Protein AF-0000000065812592 (afdb_homodimer)

Nearest PDB structures (foldseek):
  7un8-assembly1_E  TM=8.868E-01  e=2.024E-26  Sphingobacterium faecium
  8hwj-assembly2_D  TM=9.178E-01  e=3.001E-19  Epilithonimonas lactis
  7ebl-assembly1_A  TM=8.920E-01  e=1.322E-19  Myroides sp. ZB35
  8hwj-assembly1_B  TM=9.306E-01  e=7.088E-18  Epilithonimonas lactis
  7ebd-assembly1_B  TM=9.186E-01  e=1.225E-15  Prevotella corporis

Organism: Flavobacterium daejeonense (NCBI:txid350893)

Radius of gyration: 26.98 Å; Cα contacts (8 Å, |Δi|>4): 1108; chains: 2; bounding box: 57×81×57 Å

pLDDT: mean 86.66, std 10.26, range [53.31, 98.69]

Secondary structure (DSSP, 8-state):
-PPEEEEEE-STTHHHHHHHHHHHTTTSEEEETTSTTSPTT--HHHHHHHHHHH-SEEEEEE---EEEEETTEEEEE--HHHHHHHHHHHHHH-TTTEEEEEETTPPPPGGGTTS---EE---SSGGG-HHHHHHHHHHHHHHHHHHTS---SS-HHHHHHHHHIIIIIHHHHHHHHH-S-EEETTEEESEEEEEEEEPS-SSS-HHHHHHHHHHHTTPEEEEEE-SS-EEEEEEEE-TTT-SEEEEEE--GGGHHHHHHHHHHTT--SSS--HHHHHHHHHHHHHHHHHHHHHHHT-TTTTTTEEEEE--/-PPEEEEEE-STTHHHHHHHHHHHTTTSEEEETTSTTSPTT--HHHHHHHHHHH-SEEEEEE---EEEEETTEEEEE--HHHHHHHHHHHHHH-TTTEEEEEETTPPPPGGGTTS---EE---SSGGG-HHHHHHHHHHHHHHHHHHTS---SS-HHHHHHHHHIIIIIHHHHHHHHH-S-EEETTEEESEEEEEEEEPS-SSS-HHHHHHHHHHHTTPEEEEEE-SS-EEEEEEEE-TTT-SEEEEEE--GGGHHHHHHHHHHTT--SSS--HHHHHHHHHHHHHHHHHHHHHHHT-TTTTTTEEEEE--

Foldseek 3Di:
DFAEEEEEEDPVCVLVSVVLCVVCVVRGHYDYPPHPQDDPPDDPVVSLLLVLLLHQAYEFEFEQPDWDQDPNDIFRAGDPVSLVSLVSSCVSNNDLGYAYEYEPRHDHPCVCPPDDHQYWHDDPPNVPTPSSVVSSVVNSVSVVVCLLAQDPDPDPLLVLLVCCCVVPVVQLLVQLVVDQWDDDPHATERAEAEEEEQEPFLQDQQVVVVVVLLVVVVWDWDFDDTPVGTDTWTWDDDPVVSYYIYIYDYRSSLNVVLVVLCVVVVDPDPDDDPSSRSSRVVSSSSNVSSNLVVQCPDPSRVPRYHYDYRD/DFAEEEEEEDPVCVLVSVVLCVVCVVRGHYDYPPHPQDDPPDDPVVSLLLVLLLHQAYEFEWEQPDWDQDPNDIFRAGDVVSLVSLVSSCVSNNDLGYAYEYEPRHDHPCVCPPDDHQYWHDDPPNVPTPSSVVSSVVNSVSVVVCLLAQDPDPDPLLVLLVCCCVVPVVQLLVQLVVDQWDDDPHATERAEAEEEEEEPFLQDQQVVVFVVLLVVVVWDWDFDDTPVGTDTWTWDDDPVCSYYIYIYDYRSSLNVVLVVLCVVVVDPDPDDDPSSRSSRVVSSSSNVSSNLVVQCPDPSRNPRYHYHYRD

InterPro domains:
  IPR019302 CD-NTase-associated protein 12/Pycsar effector protein, TIR domain [PF10137] (4-121)
  IPR046876 Prokaryotic STING domain [PF20300] (156-292)

Sequence (622 aa):
MKTRIFIGSSKEGLEIAEYIKLQLGTKYECYLWTDDIFKFNESFLYTLLKEASLFDFGILVATKDDLSTIRDKSFDTPRDNVIFEFGLFLGRLGPSRAFVIQESGAKLPTDLLGITVPQFEKTIPLANSTSLNNEIERISKTIDEKITLGELGLLPSTVLAIGYFYNFVSIVCESIHTKSDIKVDDAIFKKFELNIVIPKDLDADIKKRATVYFKSKTLKEIQFETSSRNFPVFVTYDNQSKDVLKLYDMPTTLGGIDKAIEMFMRKGHIGKTSQQKLLEERELRNFQTTLQNLIDNDAFCRNIVKIIQEEMKTRIFIGSSKEGLEIAEYIKLQLGTKYECYLWTDDIFKFNESFLYTLLKEASLFDFGILVATKDDLSTIRDKSFDTPRDNVIFEFGLFLGRLGPSRAFVIQESGAKLPTDLLGITVPQFEKTIPLANSTSLNNEIERISKTIDEKITLGELGLLPSTVLAIGYFYNFVSIVCESIHTKSDIKVDDAIFKKFELNIVIPKDLDADIKKRATVYFKSKTLKEIQFETSSRNFPVFVTYDNQSKDVLKLYDMPTTLGGIDKAIEMFMRKGHIGKTSQQKLLEERELRNFQTTLQNLIDNDAFCRNIVKIIQEE

Solvent-accessible surface area (backbone atoms only — not comparable to full-atom values): 33275 Å² total; per-residue (Å²): 134,80,58,32,33,38,36,38,48,44,84,89,28,37,70,58,46,53,50,52,37,60,69,47,42,80,84,33,50,58,41,48,68,84,40,99,70,68,58,86,97,52,52,53,44,60,44,51,56,53,47,45,63,53,37,66,29,38,39,28,38,36,34,67,63,25,45,31,37,51,92,88,40,78,40,38,19,39,48,61,49,44,45,26,48,42,18,21,31,29,32,51,59,28,80,89,28,31,45,54,44,29,30,70,78,34,54,69,48,71,49,55,50,93,54,94,66,48,54,23,56,94,39,89,62,61,91,72,14,62,47,41,54,50,41,52,50,52,51,51,53,50,49,58,58,46,72,74,40,40,63,50,46,75,37,38,34,34,27,50,25,48,31,48,36,67,73,41,52,52,49,54,31,47,38,60,71,69,40,83,65,50,73,55,90,93,43,67,28,79,36,67,35,41,36,38,37,40,65,82,67,69,88,54,61,40,63,60,47,44,53,53,54,38,53,76,68,68,37,46,77,42,75,44,75,44,97,84,52,72,39,84,36,30,33,47,59,55,78,85,63,58,41,54,41,34,35,37,45,56,72,48,68,56,46,16,50,45,55,35,50,42,51,55,67,60,66,83,66,89,79,77,53,73,65,56,50,46,35,50,50,50,40,50,50,35,20,51,38,34,37,49,52,55,32,64,71,29,88,65,31,46,84,30,52,42,82,44,70,48,127,136,80,59,32,35,38,35,37,47,43,83,88,26,37,69,61,44,52,48,49,39,59,68,47,41,79,82,34,51,57,40,48,69,85,40,96,70,69,56,87,98,52,51,53,43,60,42,51,57,52,46,45,64,54,35,68,30,37,40,29,39,36,33,67,63,25,43,33,37,52,91,88,40,79,40,39,19,38,49,63,48,42,46,26,48,43,18,21,32,28,32,49,57,27,80,90,28,30,44,55,41,30,30,70,76,34,54,69,47,71,49,53,51,95,55,94,65,46,54,22,56,94,38,88,60,63,90,71,14,62,46,42,53,51,42,52,50,52,50,51,52,51,48,56,57,46,71,74,41,40,63,50,49,72,37,37,35,34,27,50,24,46,30,47,36,67,72,40,52,52,49,53,32,47,38,58,71,70,43,82,66,50,73,54,90,93,42,67,29,79,36,66,34,41,36,38,38,40,67,81,64,68,89,56,61,41,62,61,48,44,51,54,53,38,53,74,66,67,37,46,78,43,76,45,76,44,96,84,50,72,38,82,36,30,34,47,61,56,79,85,62,58,42,53,40,34,35,37,45,56,71,50,69,57,46,16,52,46,55,35,49,41,52,54,67,60,65,85,67,88,80,75,54,74,65,54,50,46,35,49,50,51,40,51,50,36,20,50,38,33,37,49,53,55,33,63,72,29,89,63,30,46,84,30,53,43,82,42,69,50,126

Structure (mmCIF, N/CA/C/O backbone):
data_AF-0000000065812592-model_v1
#
loop_
_entity.id
_entity.type
_entity.pdbx_description
1 polymer 'CD-NTase-associated protein 12'
#
loop_
_atom_site.group_PDB
_atom_site.id
_atom_site.type_symbol
_atom_site.label_atom_id
_atom_site.label_alt_id
_atom_site.label_comp_id
_atom_site.label_asym_id
_atom_site.label_entity_id
_atom_site.label_seq_id
_atom_site.pdbx_PDB_ins_code
_atom_site.Cartn_x
_atom_site.Cartn_y
_atom_site.Cartn_z
_atom_site.occupancy
_atom_site.B_iso_or_equiv
_atom_site.auth_seq_id
_atom_site.auth_comp_id
_atom_site.auth_asym_id
_atom_site.auth_atom_id
_atom_site.pdbx_PDB_model_num
ATOM 1 N N . MET A 1 1 ? -21.406 5.004 1.201 1 59.5 1 MET A N 1
ATOM 2 C CA . MET A 1 1 ? -20.766 4.391 0.042 1 59.5 1 MET A CA 1
ATOM 3 C C . MET A 1 1 ? -20.594 2.889 0.245 1 59.5 1 MET A C 1
ATOM 5 O O . MET A 1 1 ? -20.344 2.434 1.363 1 59.5 1 MET A O 1
ATOM 9 N N . LYS A 1 2 ? -20.984 2.035 -0.761 1 75.88 2 LYS A N 1
ATOM 10 C CA . LYS A 1 2 ? -21.094 0.59 -0.591 1 75.88 2 LYS A CA 1
ATOM 11 C C . LYS A 1 2 ? -19.734 -0.088 -0.728 1 75.88 2 LYS A C 1
ATOM 13 O O . LYS A 1 2 ? -18.891 0.361 -1.502 1 75.88 2 LYS A O 1
ATOM 18 N N . THR A 1 3 ? -19.359 -1.066 0.097 1 88.62 3 THR A N 1
ATOM 19 C CA . THR A 1 3 ? -18.203 -1.943 0.056 1 88.6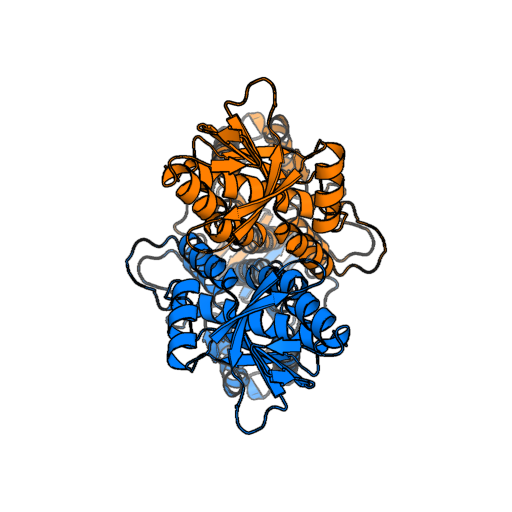2 3 THR A CA 1
ATOM 20 C C . THR A 1 3 ? -18.141 -2.691 -1.273 1 88.62 3 THR A C 1
ATOM 22 O O . THR A 1 3 ? -19.109 -3.309 -1.694 1 88.62 3 THR A O 1
ATOM 25 N N . ARG A 1 4 ? -17.062 -2.57 -1.961 1 91.94 4 ARG A N 1
ATOM 26 C CA . ARG A 1 4 ? -16.906 -3.193 -3.27 1 91.94 4 ARG A CA 1
ATOM 27 C C . ARG A 1 4 ? -16.031 -4.441 -3.176 1 91.94 4 ARG A C 1
ATOM 29 O O . ARG A 1 4 ? -14.93 -4.395 -2.611 1 91.94 4 ARG A O 1
ATOM 36 N N . ILE A 1 5 ? -16.531 -5.508 -3.766 1 95.88 5 ILE A N 1
ATOM 37 C CA . ILE A 1 5 ? -15.836 -6.789 -3.684 1 95.88 5 ILE A CA 1
ATOM 38 C C . ILE A 1 5 ? -15.531 -7.301 -5.09 1 95.88 5 ILE A C 1
ATOM 40 O O . ILE A 1 5 ? -16.422 -7.379 -5.938 1 95.88 5 ILE A O 1
ATOM 44 N N . PHE A 1 6 ? -14.281 -7.605 -5.352 1 96.44 6 PHE A N 1
ATOM 45 C CA . PHE A 1 6 ? -13.859 -8.266 -6.582 1 96.44 6 PHE A CA 1
ATOM 46 C C . PHE A 1 6 ? -13.906 -9.781 -6.426 1 96.44 6 PHE A C 1
ATOM 48 O O . PHE A 1 6 ? -13.422 -10.328 -5.43 1 96.44 6 PHE A O 1
ATOM 55 N N . ILE A 1 7 ? -14.492 -10.461 -7.344 1 97.94 7 ILE A N 1
ATOM 56 C CA . ILE A 1 7 ? -14.539 -11.922 -7.32 1 97.94 7 ILE A CA 1
ATOM 57 C C . ILE A 1 7 ? -13.875 -12.477 -8.578 1 97.94 7 ILE A C 1
ATOM 59 O O . ILE A 1 7 ? -14.359 -12.25 -9.695 1 97.94 7 ILE A O 1
ATOM 63 N N . GLY A 1 8 ? -12.781 -13.164 -8.414 1 96.81 8 GLY A N 1
ATOM 64 C CA . GLY A 1 8 ? -12.062 -13.781 -9.523 1 96.81 8 GLY A CA 1
ATOM 65 C C . GLY A 1 8 ? -12.18 -15.297 -9.539 1 96.81 8 GLY A C 1
ATOM 66 O O . GLY A 1 8 ? -12.359 -15.922 -8.492 1 96.81 8 GLY A O 1
ATOM 67 N N . SER A 1 9 ? -12.039 -15.867 -10.672 1 97.88 9 SER A N 1
ATOM 68 C CA . SER A 1 9 ? -12.062 -17.312 -10.891 1 97.88 9 SER A CA 1
ATOM 69 C C . SER A 1 9 ? -11.469 -17.672 -12.242 1 97.88 9 SER A C 1
ATOM 71 O O . SER A 1 9 ? -11.219 -16.797 -13.07 1 97.88 9 SER A O 1
ATOM 73 N N . SER A 1 10 ? -11.195 -18.953 -12.391 1 97.38 10 SER A N 1
ATOM 74 C CA . SER A 1 10 ? -11.008 -19.484 -13.742 1 97.38 10 SER A CA 1
ATOM 75 C C . SER A 1 10 ? -12.336 -19.562 -14.492 1 97.38 10 SER A C 1
ATOM 77 O O . SER A 1 10 ? -13.398 -19.359 -13.906 1 97.38 10 SER A O 1
ATOM 79 N N . LYS A 1 11 ? -12.195 -19.859 -15.82 1 96.31 11 LYS A N 1
ATOM 80 C CA . LYS A 1 11 ? -13.414 -20.141 -16.578 1 96.31 11 LYS A CA 1
ATOM 81 C C . LYS A 1 11 ? -14.156 -21.328 -15.992 1 96.31 11 LYS A C 1
ATOM 83 O O . LYS A 1 11 ? -15.391 -21.328 -15.922 1 96.31 11 LYS A O 1
ATOM 88 N N . GLU A 1 12 ? -13.438 -22.359 -15.516 1 95.81 12 GLU A N 1
ATOM 89 C CA . GLU A 1 12 ? -14.008 -23.578 -14.938 1 95.81 12 GLU A CA 1
ATOM 90 C C . GLU A 1 12 ? -14.711 -23.281 -13.617 1 95.81 12 GLU A C 1
ATOM 92 O O . GLU A 1 12 ? -15.68 -23.953 -13.266 1 95.81 12 GLU A O 1
ATOM 97 N N . GLY A 1 13 ? -14.25 -22.234 -12.906 1 97.12 13 GLY A N 1
ATOM 98 C CA . GLY A 1 13 ? -14.805 -21.891 -11.609 1 97.12 13 GLY A CA 1
ATOM 99 C C . GLY A 1 13 ? -15.82 -20.766 -11.672 1 97.12 13 GLY A C 1
ATOM 100 O O . GLY A 1 13 ? -16.266 -20.266 -10.641 1 97.12 13 GLY A O 1
ATOM 101 N N . LEU A 1 14 ? -16.219 -20.391 -12.883 1 97.62 14 LEU A N 1
ATOM 102 C CA . LEU A 1 14 ? -17.047 -19.203 -13.086 1 97.62 14 LEU A CA 1
ATOM 103 C C . LEU A 1 14 ? -18.422 -19.391 -12.422 1 97.62 14 LEU A C 1
ATOM 105 O O . LEU A 1 14 ? -18.953 -18.438 -11.828 1 97.62 14 LEU A O 1
ATOM 109 N N . GLU A 1 15 ? -18.984 -20.578 -12.508 1 97.25 15 GLU A N 1
ATOM 110 C CA . GLU A 1 15 ? -20.297 -20.828 -11.906 1 97.25 15 GLU A CA 1
ATOM 111 C C . GLU A 1 15 ? -20.281 -20.594 -10.398 1 97.25 15 GLU A C 1
ATOM 113 O O . GLU A 1 15 ? -21.234 -20.062 -9.828 1 97.25 15 GLU A O 1
ATOM 118 N N . ILE A 1 16 ? -19.203 -21 -9.734 1 97.94 16 ILE A N 1
ATOM 119 C CA . ILE A 1 16 ? -19.047 -20.812 -8.297 1 97.94 16 ILE A CA 1
ATOM 120 C C . ILE A 1 16 ? -18.922 -19.312 -7.988 1 97.94 16 ILE A C 1
ATOM 122 O O . ILE A 1 16 ? -19.547 -18.812 -7.055 1 97.94 16 ILE A O 1
ATOM 126 N N . ALA A 1 17 ? -18.125 -18.594 -8.773 1 98.25 17 ALA A N 1
ATOM 127 C CA . ALA A 1 17 ? -17.953 -17.156 -8.602 1 98.25 17 ALA A CA 1
ATOM 128 C C . ALA A 1 17 ? -19.281 -16.422 -8.734 1 98.25 17 ALA A C 1
ATOM 130 O O . ALA A 1 17 ? -19.594 -15.531 -7.941 1 98.25 17 ALA A O 1
ATOM 131 N N . GLU A 1 18 ? -20.047 -16.812 -9.727 1 98.12 18 GLU A N 1
ATOM 132 C CA . GLU A 1 18 ? -21.359 -16.203 -9.945 1 98.12 18 GLU A CA 1
ATOM 133 C C . GLU A 1 18 ? -22.281 -16.453 -8.758 1 98.12 18 GLU A C 1
ATOM 135 O O . GLU A 1 18 ? -23.031 -15.57 -8.352 1 98.12 18 GLU A O 1
ATOM 140 N N . TYR A 1 19 ? -22.219 -17.641 -8.234 1 97.94 19 TYR A N 1
ATOM 141 C CA . TYR A 1 19 ? -23.031 -17.969 -7.062 1 97.94 19 TYR A CA 1
ATOM 142 C C . TYR A 1 19 ? -22.625 -17.125 -5.863 1 97.94 19 TYR A C 1
ATOM 144 O O . TYR A 1 19 ? -23.5 -16.609 -5.148 1 97.94 19 TYR A O 1
ATOM 152 N N . ILE A 1 20 ? -21.359 -16.969 -5.625 1 98.12 20 ILE A N 1
ATOM 153 C CA . ILE A 1 20 ? -20.844 -16.156 -4.535 1 98.12 20 ILE A CA 1
ATOM 154 C C . ILE A 1 20 ? -21.328 -14.711 -4.703 1 98.12 20 ILE A C 1
ATOM 156 O O . ILE A 1 20 ? -21.781 -14.078 -3.742 1 98.12 20 ILE A O 1
ATOM 160 N N . LYS A 1 21 ? -21.219 -14.227 -5.945 1 98.19 21 LYS A N 1
ATOM 161 C CA . LYS A 1 21 ? -21.688 -12.875 -6.234 1 98.19 21 LYS A CA 1
ATOM 162 C C . LYS A 1 21 ? -23.172 -12.727 -5.875 1 98.19 21 LYS A C 1
ATOM 164 O O . LYS A 1 21 ? -23.562 -11.719 -5.281 1 98.19 21 LYS A O 1
ATOM 169 N N . LEU A 1 22 ? -23.969 -13.68 -6.238 1 97.38 22 LEU A N 1
ATOM 170 C CA . LEU A 1 22 ? -25.391 -13.641 -5.953 1 97.38 22 LEU A CA 1
ATOM 171 C C . LEU A 1 22 ? -25.641 -13.602 -4.449 1 97.38 22 LEU A C 1
ATOM 173 O O . LEU A 1 22 ? -26.469 -12.82 -3.977 1 97.38 22 LEU A O 1
ATOM 177 N N . GLN A 1 23 ? -24.969 -14.43 -3.664 1 97.19 23 GLN A N 1
ATOM 178 C CA . GLN A 1 23 ? -25.172 -14.516 -2.223 1 97.19 23 GLN A CA 1
ATOM 179 C C . GLN A 1 23 ? -24.719 -13.242 -1.521 1 97.19 23 GLN A C 1
ATOM 181 O O . GLN A 1 23 ? -25.406 -12.734 -0.637 1 97.19 23 GLN A O 1
ATOM 186 N N . LEU A 1 24 ? -23.562 -12.727 -1.949 1 97.44 24 LEU A N 1
ATOM 187 C CA . LEU A 1 24 ? -22.969 -11.57 -1.281 1 97.44 24 LEU A CA 1
ATOM 188 C C . LEU A 1 24 ? -23.562 -10.273 -1.826 1 97.44 24 LEU A C 1
ATOM 190 O O . LEU A 1 24 ? -23.5 -9.234 -1.173 1 97.44 24 LEU A O 1
ATOM 194 N N . GLY A 1 25 ? -24.109 -10.344 -3.033 1 95.94 25 GLY A N 1
ATOM 195 C CA . GLY A 1 25 ? -24.625 -9.172 -3.727 1 95.94 25 GLY A CA 1
ATOM 196 C C . GLY A 1 25 ? -25.797 -8.531 -3.02 1 95.94 25 GLY A C 1
ATOM 197 O O . GLY A 1 25 ? -26.156 -7.387 -3.32 1 95.94 25 GLY A O 1
ATOM 198 N N . THR A 1 26 ? -26.391 -9.172 -2.053 1 93.25 26 THR A N 1
ATOM 199 C CA . THR A 1 26 ? -27.484 -8.617 -1.274 1 93.25 26 THR A CA 1
ATOM 200 C C . THR A 1 26 ? -26.984 -7.551 -0.306 1 93.25 26 THR A C 1
ATOM 202 O O . THR A 1 26 ? -27.734 -6.656 0.089 1 93.25 26 THR A O 1
ATOM 205 N N . LYS A 1 27 ? -25.719 -7.609 0.027 1 93.88 27 LYS A N 1
ATOM 206 C CA . LYS A 1 27 ? -25.156 -6.742 1.064 1 93.88 27 LYS A CA 1
ATOM 207 C C . LYS A 1 27 ? -24.062 -5.84 0.504 1 93.88 27 LYS A C 1
ATOM 209 O O . LYS A 1 27 ? -23.859 -4.73 0.997 1 93.88 27 LYS A O 1
ATOM 214 N N . TYR A 1 28 ? -23.375 -6.375 -0.503 1 95.88 28 TYR A N 1
ATOM 215 C CA . TYR A 1 28 ? -22.203 -5.676 -1.022 1 95.88 28 TYR A CA 1
ATOM 216 C C . TYR A 1 28 ? -22.328 -5.449 -2.525 1 95.88 28 TYR A C 1
ATOM 218 O O . TYR A 1 28 ? -23.172 -6.059 -3.184 1 95.88 28 TYR A O 1
ATOM 226 N N . GLU A 1 29 ? -21.531 -4.52 -3.057 1 94.94 29 GLU A N 1
ATOM 227 C CA . GLU A 1 29 ? -21.375 -4.363 -4.5 1 94.94 29 GLU A CA 1
ATOM 228 C C . GLU A 1 29 ? -20.297 -5.297 -5.047 1 94.94 29 GLU A C 1
ATOM 230 O O . GLU A 1 29 ? -19.109 -4.988 -4.973 1 94.94 29 GLU A O 1
ATOM 235 N N . CYS A 1 30 ? -20.75 -6.383 -5.637 1 96.25 30 CYS A N 1
ATOM 236 C CA . CYS A 1 30 ? -19.828 -7.43 -6.07 1 96.25 30 CYS A CA 1
ATOM 237 C C . CYS A 1 30 ? -19.625 -7.383 -7.578 1 96.25 30 CYS A C 1
ATOM 239 O O . CYS A 1 30 ? -20.562 -7.18 -8.336 1 96.25 30 CYS A O 1
ATOM 241 N N . TYR A 1 31 ? -18.375 -7.543 -7.98 1 95 31 TYR A N 1
ATOM 242 C CA . TYR A 1 31 ? -18.016 -7.551 -9.391 1 95 31 TYR A CA 1
ATOM 243 C C . TYR A 1 31 ? -17.219 -8.805 -9.742 1 95 31 TYR A C 1
ATOM 245 O O . TYR A 1 31 ? -16.266 -9.156 -9.055 1 95 31 TYR A O 1
ATOM 253 N N . LEU A 1 32 ? -17.625 -9.422 -10.82 1 96.25 32 LEU A N 1
ATOM 254 C CA . LEU A 1 32 ? -16.875 -10.547 -11.367 1 96.25 32 LEU A CA 1
ATOM 255 C C . LEU A 1 32 ? -15.766 -10.062 -12.297 1 96.25 32 LEU A C 1
ATOM 257 O O . LEU A 1 32 ? -15.891 -9 -12.914 1 96.25 32 LEU A O 1
ATOM 261 N N . TRP A 1 33 ? -14.766 -10.891 -12.438 1 90.94 33 TRP A N 1
ATOM 262 C CA . TRP A 1 33 ? -13.695 -10.57 -13.375 1 90.94 33 TRP A CA 1
ATOM 263 C C . TRP A 1 33 ? -14.234 -10.477 -14.797 1 90.94 33 TRP A C 1
ATOM 265 O O . TRP A 1 33 ? -13.633 -9.828 -15.656 1 90.94 33 TRP A O 1
ATOM 275 N N . THR A 1 34 ? -15.312 -11.086 -15.047 1 91.19 34 THR A N 1
ATOM 276 C CA . THR A 1 34 ? -15.914 -11.078 -16.375 1 91.19 34 THR A CA 1
ATOM 277 C C . THR A 1 34 ? -16.781 -9.844 -16.562 1 91.19 34 THR A C 1
ATOM 279 O O . THR A 1 34 ? -17.297 -9.594 -17.656 1 91.19 34 THR A O 1
ATOM 282 N N . ASP A 1 35 ? -16.875 -9.211 -15.492 1 89.69 35 ASP A N 1
ATOM 283 C CA . ASP A 1 35 ? -17.672 -8 -15.633 1 89.69 35 ASP A CA 1
ATOM 284 C C . ASP A 1 35 ? -16.922 -6.926 -16.391 1 89.69 35 ASP A C 1
ATOM 286 O O . ASP A 1 35 ? -15.773 -7.137 -16.812 1 89.69 35 ASP A O 1
ATOM 290 N N . ASP A 1 36 ? -17.5 -5.844 -16.875 1 80.81 36 ASP A N 1
ATOM 291 C CA . ASP A 1 36 ? -16.906 -4.77 -17.656 1 80.81 36 ASP A CA 1
ATOM 292 C C . ASP A 1 36 ? -15.859 -4.016 -16.844 1 80.81 36 ASP A C 1
ATOM 294 O O . ASP A 1 36 ? -15.93 -2.795 -16.703 1 80.81 36 ASP A O 1
ATOM 298 N N . ILE A 1 37 ? -14.883 -4.945 -16.328 1 75.69 37 ILE A N 1
ATOM 299 C CA . ILE A 1 37 ? -13.852 -4.297 -15.531 1 75.69 37 ILE A CA 1
ATOM 300 C C . ILE A 1 37 ? -12.586 -4.121 -16.359 1 75.69 37 ILE A C 1
ATOM 302 O O . ILE A 1 37 ? -11.719 -3.311 -16.031 1 75.69 37 ILE A O 1
ATOM 306 N N . PHE A 1 38 ? -12.398 -4.938 -17.359 1 70.25 38 PHE A N 1
ATOM 307 C CA . PHE A 1 38 ? -11.219 -4.852 -18.219 1 70.25 38 PHE A CA 1
ATOM 308 C C . PHE A 1 38 ? -11.484 -3.949 -19.422 1 70.25 38 PHE A C 1
ATOM 310 O O . PHE A 1 38 ? -12.492 -4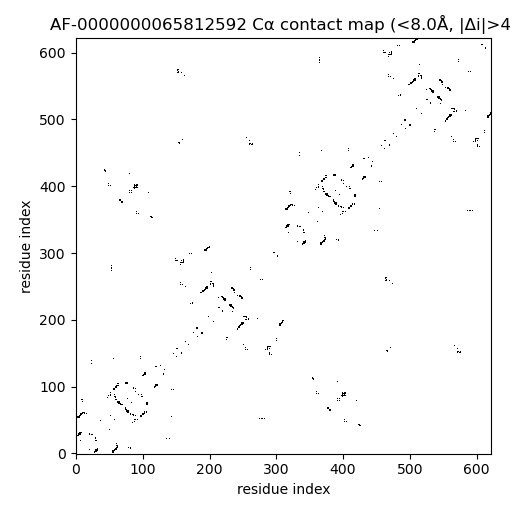.117 -20.109 1 70.25 38 PHE A O 1
ATOM 317 N N . LYS A 1 39 ? -10.664 -2.961 -19.469 1 70.44 39 LYS A N 1
ATOM 318 C CA . LYS A 1 39 ? -10.836 -1.938 -20.5 1 70.44 39 LYS A CA 1
ATOM 319 C C . LYS A 1 39 ? -10.102 -2.324 -21.781 1 70.44 39 LYS A C 1
ATOM 321 O O . LYS A 1 39 ? -9.094 -3.031 -21.734 1 70.44 39 LYS A O 1
ATOM 326 N N . PHE A 1 40 ? -10.625 -1.752 -22.828 1 73.75 40 PHE A N 1
ATOM 327 C CA . PHE A 1 40 ? -10 -1.975 -24.141 1 73.75 40 PHE A CA 1
ATOM 328 C C . PHE A 1 40 ? -8.617 -1.336 -24.188 1 73.75 40 PHE A C 1
ATOM 330 O O . PHE A 1 40 ? -8.422 -0.23 -23.688 1 73.75 40 PHE A O 1
ATOM 337 N N . ASN A 1 41 ? -7.719 -2.064 -24.75 1 71.62 41 ASN A N 1
ATOM 338 C CA . ASN A 1 41 ? -6.383 -1.572 -25.078 1 71.62 41 ASN A CA 1
ATOM 339 C C . ASN A 1 41 ? -5.516 -1.45 -23.828 1 71.62 41 ASN A C 1
ATOM 341 O O . ASN A 1 41 ? -4.566 -0.666 -23.797 1 71.62 41 ASN A O 1
ATOM 345 N N . GLU A 1 42 ? -5.969 -2.086 -22.781 1 78.5 42 GLU A N 1
ATOM 346 C CA . GLU A 1 42 ? -5.137 -2.184 -21.594 1 78.5 42 GLU A CA 1
ATOM 347 C C . GLU A 1 42 ? -4.719 -3.627 -21.328 1 78.5 42 GLU A C 1
ATOM 349 O O . GLU A 1 42 ? -5.504 -4.555 -21.531 1 78.5 42 GLU A O 1
ATOM 354 N N . SER A 1 43 ? -3.482 -3.717 -20.906 1 82.5 43 SER A N 1
ATOM 355 C CA . SER A 1 43 ? -3.023 -5.07 -20.609 1 82.5 43 SER A CA 1
ATOM 356 C C . SER A 1 43 ? -3.781 -5.66 -19.422 1 82.5 43 SER A C 1
ATOM 358 O O . SER A 1 43 ? -4.277 -4.922 -18.562 1 82.5 43 SER A O 1
ATOM 360 N N . PHE A 1 44 ? -3.861 -6.945 -19.344 1 82.38 44 PHE A N 1
ATOM 361 C CA . PHE A 1 44 ? -4.531 -7.648 -18.25 1 82.38 44 PHE A CA 1
ATOM 362 C C . PHE A 1 44 ? -3.855 -7.355 -16.922 1 82.38 44 PHE A C 1
ATOM 364 O O . PHE A 1 44 ? -4.527 -7.082 -15.922 1 82.38 44 PHE A O 1
ATOM 371 N N . LEU A 1 45 ? -2.598 -7.305 -16.984 1 88.25 45 LEU A N 1
ATOM 372 C CA . LEU A 1 45 ? -1.848 -7.09 -15.75 1 88.25 45 LEU A CA 1
ATOM 373 C C . LEU A 1 45 ? -2.133 -5.707 -15.172 1 88.25 45 LEU A C 1
ATOM 375 O O . LEU A 1 45 ? -2.396 -5.57 -13.977 1 88.25 45 LEU A O 1
ATOM 379 N N . TYR A 1 46 ? -2.092 -4.707 -16 1 83.62 46 TYR A N 1
ATOM 380 C CA . TYR A 1 46 ? -2.324 -3.344 -15.531 1 83.62 46 TYR A CA 1
ATOM 381 C C . TYR A 1 46 ? -3.736 -3.188 -14.984 1 83.62 46 TYR A C 1
ATOM 383 O O . TYR A 1 46 ? -3.938 -2.543 -13.953 1 83.62 46 TYR A O 1
ATOM 391 N N . THR A 1 47 ? -4.637 -3.791 -15.688 1 83.56 47 THR A N 1
ATOM 392 C CA . THR A 1 47 ? -6.012 -3.748 -15.211 1 83.56 47 THR A CA 1
ATOM 393 C C . THR A 1 47 ? -6.129 -4.414 -13.844 1 83.56 47 THR A C 1
ATOM 395 O O . THR A 1 47 ? -6.754 -3.865 -12.93 1 83.56 47 THR A O 1
ATOM 398 N N . LEU A 1 48 ? -5.523 -5.551 -13.711 1 87.12 48 LEU A N 1
ATOM 399 C CA . LEU A 1 48 ? -5.57 -6.293 -12.453 1 87.12 48 LEU A CA 1
ATOM 400 C C . LEU A 1 48 ? -4.957 -5.48 -11.32 1 87.12 48 LEU A C 1
ATOM 402 O O . LEU A 1 48 ? -5.504 -5.434 -10.219 1 87.12 48 LEU A O 1
ATOM 406 N N . LEU A 1 49 ? -3.869 -4.852 -11.562 1 86.56 49 LEU A N 1
ATOM 407 C CA . LEU A 1 49 ? -3.189 -4.023 -10.57 1 86.56 49 LEU A CA 1
ATOM 408 C C . LEU A 1 49 ? -4.07 -2.857 -10.148 1 86.56 49 LEU A C 1
ATOM 410 O O . LEU A 1 49 ? -4.18 -2.561 -8.953 1 86.56 49 LEU A O 1
ATOM 414 N N . LYS A 1 50 ? -4.672 -2.215 -11.109 1 82.88 50 LYS A N 1
ATOM 415 C CA . LYS A 1 50 ? -5.578 -1.104 -10.82 1 82.88 50 LYS A CA 1
ATOM 416 C C . LYS A 1 50 ? -6.777 -1.569 -10 1 82.88 50 LYS A C 1
ATOM 418 O O . LYS A 1 50 ? -7.145 -0.931 -9.008 1 82.88 50 LYS A O 1
ATOM 423 N N . GLU A 1 51 ? -7.293 -2.688 -10.398 1 84.69 51 GLU A N 1
ATOM 424 C CA . GLU A 1 51 ? -8.484 -3.201 -9.727 1 84.69 51 GLU A CA 1
ATOM 425 C C . GLU A 1 51 ? -8.172 -3.58 -8.281 1 84.69 51 GLU A C 1
ATOM 427 O O . GLU A 1 51 ? -9 -3.383 -7.387 1 84.69 51 GLU A O 1
ATOM 432 N N . ALA A 1 52 ? -7.035 -4.117 -8.094 1 86.38 52 ALA A N 1
ATOM 433 C CA . ALA A 1 52 ? -6.645 -4.492 -6.738 1 86.38 52 ALA A CA 1
ATOM 434 C C . ALA A 1 52 ? -6.617 -3.277 -5.82 1 86.38 52 ALA A C 1
ATOM 436 O O . ALA A 1 52 ? -6.777 -3.408 -4.602 1 86.38 52 ALA A O 1
ATOM 437 N N . SER A 1 53 ? -6.469 -2.145 -6.387 1 83.5 53 SER A N 1
ATOM 438 C CA . SER A 1 53 ? -6.434 -0.917 -5.598 1 83.5 53 SER A CA 1
ATOM 439 C C . SER A 1 53 ? -7.82 -0.3 -5.473 1 83.5 53 SER A C 1
ATOM 441 O O . SER A 1 53 ? -8.062 0.525 -4.59 1 83.5 53 SER A O 1
ATOM 443 N N . LEU A 1 54 ? -8.742 -0.689 -6.363 1 85.06 54 LEU A N 1
ATOM 444 C CA . LEU A 1 54 ? -10.055 -0.055 -6.438 1 85.06 54 LEU A CA 1
ATOM 445 C C . LEU A 1 54 ? -11.055 -0.775 -5.543 1 85.06 54 LEU A C 1
ATOM 447 O O . LEU A 1 54 ? -12.039 -0.18 -5.109 1 85.06 54 LEU A O 1
ATOM 451 N N . PHE A 1 55 ? -10.812 -1.965 -5.254 1 89.56 55 PHE A N 1
ATOM 452 C CA . PHE A 1 55 ? -11.766 -2.758 -4.477 1 89.56 55 PHE A CA 1
ATOM 453 C C . PHE A 1 55 ? -11.359 -2.801 -3.01 1 89.56 55 PHE A C 1
ATOM 455 O O . PHE A 1 55 ? -10.18 -2.686 -2.682 1 89.56 55 PHE A O 1
ATOM 462 N N . ASP A 1 56 ? -12.383 -2.979 -2.182 1 89.12 56 ASP A N 1
ATOM 463 C CA . ASP A 1 56 ? -12.164 -3.082 -0.743 1 89.12 56 ASP A CA 1
ATOM 464 C C . ASP A 1 56 ? -11.727 -4.492 -0.353 1 89.12 56 ASP A C 1
ATOM 466 O O . ASP A 1 56 ? -10.961 -4.668 0.597 1 89.12 56 ASP A O 1
ATOM 470 N N . PHE A 1 57 ? -12.289 -5.457 -1.026 1 93.56 57 PHE A N 1
ATOM 471 C CA . PHE A 1 57 ? -12.008 -6.863 -0.769 1 93.56 57 PHE A CA 1
ATOM 472 C C . PHE A 1 57 ? -11.859 -7.637 -2.074 1 93.56 57 PHE A C 1
ATOM 474 O O . PHE A 1 57 ? -12.391 -7.223 -3.107 1 93.56 57 PHE A O 1
ATOM 481 N N . GLY A 1 58 ? -11.141 -8.719 -2.014 1 96.75 58 GLY A N 1
ATOM 482 C CA . GLY A 1 58 ? -11.031 -9.672 -3.109 1 96.75 58 GLY A CA 1
ATOM 483 C C . GLY A 1 58 ? -11.312 -11.102 -2.689 1 96.75 58 GLY A C 1
ATOM 484 O O . GLY A 1 58 ? -10.906 -11.531 -1.606 1 96.75 58 GLY A O 1
ATOM 485 N N . ILE A 1 59 ? -12.07 -11.82 -3.463 1 98.25 59 ILE A N 1
ATOM 486 C CA . ILE A 1 59 ? -12.336 -13.242 -3.268 1 98.25 59 ILE A CA 1
ATOM 487 C C . ILE A 1 59 ? -11.945 -14.023 -4.523 1 98.25 59 ILE A C 1
ATOM 489 O O . ILE A 1 59 ? -12.492 -13.789 -5.602 1 98.25 59 ILE A O 1
ATOM 493 N N . LEU A 1 60 ? -11.008 -14.867 -4.43 1 98.5 60 LEU A N 1
ATOM 494 C CA . LEU A 1 60 ? -10.594 -15.703 -5.551 1 98.5 60 LEU A CA 1
ATOM 495 C C . LEU A 1 60 ? -11.062 -17.141 -5.359 1 98.5 60 LEU A C 1
ATOM 497 O O . LEU A 1 60 ? -10.836 -17.734 -4.309 1 98.5 60 LEU A O 1
ATOM 501 N N . VAL A 1 61 ? -11.688 -17.703 -6.363 1 98.69 61 VAL A N 1
ATOM 502 C CA . VAL A 1 61 ? -12.219 -19.062 -6.328 1 98.69 61 VAL A CA 1
ATOM 503 C C . VAL A 1 61 ? -11.195 -20.031 -6.918 1 98.69 61 VAL A C 1
ATOM 505 O O . VAL A 1 61 ? -10.93 -20 -8.117 1 98.69 61 VAL A O 1
ATOM 508 N N . ALA A 1 62 ? -10.656 -20.875 -6.051 1 98.44 62 ALA A N 1
ATOM 509 C CA . ALA A 1 62 ? -9.648 -21.844 -6.461 1 98.44 62 ALA A CA 1
ATOM 510 C C . ALA A 1 62 ? -10.266 -23.234 -6.652 1 98.44 62 ALA A C 1
ATOM 512 O O . ALA A 1 62 ? -10.359 -24.016 -5.703 1 98.44 62 ALA A O 1
ATOM 513 N N . THR A 1 63 ? -10.609 -23.562 -7.875 1 98.25 63 THR A N 1
ATOM 514 C CA . THR A 1 63 ? -11.203 -24.859 -8.188 1 98.25 63 THR A CA 1
ATOM 515 C C . THR A 1 63 ? -10.148 -25.812 -8.727 1 98.25 63 THR A C 1
ATOM 517 O O . THR A 1 63 ? -9.031 -25.406 -9.047 1 98.25 63 THR A O 1
ATOM 520 N N . LYS A 1 64 ? -10.461 -27.156 -8.828 1 97.62 64 LYS A N 1
ATOM 521 C CA . LYS A 1 64 ? -9.594 -28.172 -9.406 1 97.62 64 LYS A CA 1
ATOM 522 C C . LYS A 1 64 ? -9.602 -28.094 -10.93 1 97.62 64 LYS A C 1
ATOM 524 O O . LYS A 1 64 ? -10.18 -28.953 -11.602 1 97.62 64 LYS A O 1
ATOM 529 N N . ASP A 1 65 ? -8.859 -27.141 -11.406 1 97.5 65 ASP A N 1
ATOM 530 C CA . ASP A 1 65 ? -8.898 -26.828 -12.836 1 97.5 65 ASP A CA 1
ATOM 531 C C . ASP A 1 65 ? -7.895 -27.688 -13.602 1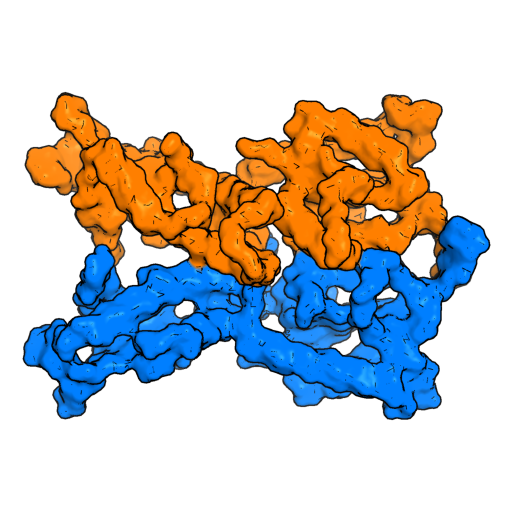 97.5 65 ASP A C 1
ATOM 533 O O . ASP A 1 65 ? -8.148 -28.078 -14.75 1 97.5 65 ASP A O 1
ATOM 537 N N . ASP A 1 66 ? -6.766 -27.969 -12.984 1 97.75 66 ASP A N 1
ATOM 538 C CA . ASP A 1 66 ? -5.641 -28.547 -13.711 1 97.75 66 ASP A CA 1
ATOM 539 C C . ASP A 1 66 ? -5.023 -29.703 -12.938 1 97.75 66 ASP A C 1
ATOM 541 O O . ASP A 1 66 ? -5.332 -29.906 -11.766 1 97.75 66 ASP A O 1
ATOM 545 N N . LEU A 1 67 ? -4.27 -30.5 -13.656 1 97.62 67 LEU A N 1
ATOM 546 C CA . LEU A 1 67 ? -3.463 -31.562 -13.062 1 97.62 67 LEU A CA 1
ATOM 547 C C . LEU A 1 67 ? -1.98 -31.219 -13.117 1 97.62 67 LEU A C 1
ATOM 549 O O . LEU A 1 67 ? -1.441 -30.938 -14.188 1 97.62 67 LEU A O 1
ATOM 553 N N . SER A 1 68 ? -1.359 -31.141 -12 1 97.19 68 SER A N 1
ATOM 554 C CA . SER A 1 68 ? 0.057 -30.797 -11.93 1 97.19 68 SER A CA 1
ATOM 555 C C . SER A 1 68 ? 0.884 -31.953 -11.383 1 97.19 68 SER A C 1
ATOM 557 O O . SER A 1 68 ? 0.505 -32.562 -10.391 1 97.19 68 SER A O 1
ATOM 559 N N . THR A 1 69 ? 1.944 -32.25 -12.039 1 97.62 69 THR A N 1
ATOM 560 C CA . THR A 1 69 ? 2.924 -33.188 -11.539 1 97.62 69 THR A CA 1
ATOM 561 C C . THR A 1 69 ? 4.098 -32.469 -10.875 1 97.62 69 THR A C 1
ATOM 563 O O . THR A 1 69 ? 4.844 -31.766 -11.547 1 97.62 69 THR A O 1
ATOM 566 N N . ILE A 1 70 ? 4.223 -32.688 -9.594 1 95.62 70 ILE A N 1
ATOM 567 C CA . ILE A 1 70 ? 5.242 -32.031 -8.766 1 95.62 70 ILE A CA 1
ATOM 568 C C . ILE A 1 70 ? 6.113 -33.094 -8.102 1 95.62 70 ILE A C 1
ATOM 570 O O . ILE A 1 70 ? 5.633 -33.875 -7.277 1 95.62 70 ILE A O 1
ATOM 574 N N . ARG A 1 71 ? 7.395 -33.125 -8.469 1 94.31 71 ARG A N 1
ATOM 575 C CA . ARG A 1 71 ? 8.328 -34.125 -7.926 1 94.31 71 ARG A CA 1
ATOM 576 C C . ARG A 1 71 ? 7.727 -35.5 -7.93 1 94.31 71 ARG A C 1
ATOM 578 O O . ARG A 1 71 ? 7.691 -36.188 -6.898 1 94.31 71 ARG A O 1
ATOM 585 N N . ASP A 1 72 ? 7.152 -35.875 -8.977 1 92.62 72 ASP A N 1
ATOM 586 C CA . ASP A 1 72 ? 6.676 -37.188 -9.336 1 92.62 72 ASP A CA 1
ATOM 587 C C . ASP A 1 72 ? 5.348 -37.5 -8.648 1 92.62 72 ASP A C 1
ATOM 589 O O . ASP A 1 72 ? 4.957 -38.688 -8.547 1 92.62 72 ASP A O 1
ATOM 593 N N . LYS A 1 73 ? 4.684 -36.562 -8.117 1 96.75 73 LYS A N 1
ATOM 594 C CA . LYS A 1 73 ? 3.346 -36.719 -7.547 1 96.75 73 LYS A CA 1
ATOM 595 C C . LYS A 1 73 ? 2.332 -35.844 -8.281 1 96.75 73 LYS A C 1
ATOM 597 O O . LYS A 1 73 ? 2.627 -34.719 -8.633 1 96.75 73 LYS A O 1
ATOM 602 N N . SER A 1 74 ? 1.178 -36.375 -8.508 1 96.88 74 SER A N 1
ATOM 603 C CA . SER A 1 74 ? 0.133 -35.656 -9.242 1 96.88 74 SER A CA 1
ATOM 604 C C . SER A 1 74 ? -0.883 -35.031 -8.289 1 96.88 74 SER A C 1
ATOM 606 O O . SER A 1 74 ? -1.314 -35.688 -7.328 1 96.88 74 SER A O 1
ATOM 608 N N . PHE A 1 75 ? -1.196 -33.812 -8.539 1 97.81 75 PHE A N 1
ATOM 609 C CA . PHE A 1 75 ? -2.154 -33.094 -7.715 1 97.81 75 PHE A CA 1
ATOM 610 C C . PHE A 1 75 ? -3.17 -32.344 -8.586 1 97.81 75 PHE A C 1
ATOM 612 O O . PHE A 1 75 ? -2.826 -31.844 -9.656 1 97.81 75 PHE A O 1
ATOM 619 N N . ASP A 1 76 ? -4.453 -32.344 -8.117 1 97.88 76 ASP A N 1
ATOM 620 C CA . ASP A 1 76 ? -5.387 -31.359 -8.664 1 97.88 76 ASP A CA 1
ATOM 621 C C . ASP A 1 76 ? -5.047 -29.953 -8.18 1 97.88 76 ASP A C 1
ATOM 623 O O . ASP A 1 76 ? -4.914 -29.719 -6.977 1 97.88 76 ASP A O 1
ATOM 627 N N . THR A 1 77 ? -4.867 -29.031 -9.125 1 98.06 77 THR A N 1
ATOM 628 C CA . THR A 1 77 ? -4.465 -27.688 -8.758 1 98.06 77 THR A CA 1
ATOM 629 C C . THR A 1 77 ? -5.391 -26.641 -9.391 1 98.06 77 THR A C 1
ATOM 631 O O . THR A 1 77 ? -6.004 -26.906 -10.43 1 98.06 77 THR A O 1
ATOM 634 N N . PRO A 1 78 ? -5.562 -25.453 -8.727 1 98.06 78 PRO A N 1
ATOM 635 C CA . PRO A 1 78 ? -6.215 -24.344 -9.422 1 98.06 78 PRO A CA 1
ATOM 636 C C . PRO A 1 78 ? -5.406 -23.828 -10.609 1 98.06 78 PRO A C 1
ATOM 638 O O . PRO A 1 78 ? -4.211 -24.109 -10.719 1 98.06 78 PRO A O 1
ATOM 641 N N . ARG A 1 79 ? -6.113 -23.141 -11.492 1 97.88 79 ARG A N 1
ATOM 642 C CA . ARG A 1 79 ? -5.434 -22.438 -12.57 1 97.88 79 ARG A CA 1
ATOM 643 C C . ARG A 1 79 ? -4.363 -21.5 -12.023 1 97.88 79 ARG A C 1
ATOM 645 O O . ARG A 1 79 ? -4.578 -20.828 -11.016 1 97.88 79 ARG A O 1
ATOM 652 N N . ASP A 1 80 ? -3.217 -21.391 -12.656 1 97.31 80 ASP A N 1
ATOM 653 C CA . ASP A 1 80 ? -2.105 -20.562 -12.203 1 97.31 80 ASP A CA 1
ATOM 654 C C . ASP A 1 80 ? -2.52 -19.094 -12.094 1 97.31 80 ASP A C 1
ATOM 656 O O . ASP A 1 80 ? -2.098 -18.391 -11.18 1 97.31 80 ASP A O 1
ATOM 660 N N . ASN A 1 81 ? -3.43 -18.641 -12.969 1 96.81 81 ASN A N 1
ATOM 661 C CA . ASN A 1 81 ? -3.92 -17.266 -12.953 1 96.81 81 ASN A CA 1
ATOM 662 C C . ASN A 1 81 ? -4.602 -16.938 -11.633 1 96.81 81 ASN A C 1
ATOM 664 O O . ASN A 1 81 ? -4.414 -15.836 -11.094 1 96.81 81 ASN A O 1
ATOM 668 N N . VAL A 1 82 ? -5.344 -17.875 -11.133 1 97.88 82 VAL A N 1
ATOM 669 C CA . VAL A 1 82 ? -6.082 -17.656 -9.891 1 97.88 82 VAL A CA 1
ATOM 670 C C . VAL A 1 82 ? -5.109 -17.484 -8.734 1 97.88 82 VAL A C 1
ATOM 672 O O . VAL A 1 82 ? -5.285 -16.609 -7.887 1 97.88 82 VAL A O 1
ATOM 675 N N . ILE A 1 83 ? -4.074 -18.328 -8.711 1 97.75 83 ILE A N 1
ATOM 676 C CA . ILE A 1 83 ? -3.057 -18.266 -7.664 1 97.75 83 ILE A CA 1
ATOM 677 C C . ILE A 1 83 ? -2.305 -16.953 -7.742 1 97.75 83 ILE A C 1
ATOM 679 O O . ILE A 1 83 ? -2.072 -16.297 -6.723 1 97.75 83 ILE A O 1
ATOM 683 N N . PHE A 1 84 ? -2.006 -16.547 -8.992 1 97.75 84 PHE A N 1
ATOM 684 C CA . PHE A 1 84 ? -1.322 -15.273 -9.234 1 97.75 84 PHE A CA 1
ATOM 685 C C . PHE A 1 84 ? -2.166 -14.102 -8.75 1 97.75 84 PHE A C 1
ATOM 687 O O . PHE A 1 84 ? -1.675 -13.234 -8.023 1 97.75 84 PHE A O 1
ATOM 694 N N . GLU A 1 85 ? -3.395 -14.117 -9.07 1 96.81 85 GLU A N 1
ATOM 695 C CA . GLU A 1 85 ? -4.312 -13.039 -8.703 1 96.81 85 GLU A CA 1
ATOM 696 C C . GLU A 1 85 ? -4.5 -12.961 -7.191 1 96.81 85 GLU A C 1
ATOM 698 O O . GLU A 1 85 ? -4.512 -11.875 -6.617 1 96.81 85 GLU A O 1
ATOM 703 N N . PHE A 1 86 ? -4.645 -14.109 -6.617 1 97.62 86 PHE A N 1
ATOM 704 C CA . PHE A 1 86 ? -4.773 -14.117 -5.168 1 97.62 86 PHE A CA 1
ATOM 705 C C . PHE A 1 86 ? -3.555 -13.492 -4.508 1 97.62 86 PHE A C 1
ATOM 707 O O . PHE A 1 86 ? -3.689 -12.648 -3.617 1 97.62 86 PHE A O 1
ATOM 714 N N . GLY A 1 87 ? -2.369 -13.883 -4.957 1 96.88 87 GLY A N 1
ATOM 715 C CA . GLY A 1 87 ? -1.161 -13.258 -4.445 1 96.88 87 GLY A CA 1
ATOM 716 C C . GLY A 1 87 ? -1.158 -11.75 -4.598 1 96.88 87 GLY A C 1
ATOM 717 O O . GLY A 1 87 ? -0.836 -11.023 -3.652 1 96.88 87 GLY A O 1
ATOM 718 N N . LEU A 1 88 ? -1.558 -11.328 -5.738 1 96 88 LEU A N 1
ATOM 719 C CA . LEU A 1 88 ? -1.565 -9.898 -6.055 1 96 88 LEU A CA 1
ATOM 720 C C . LEU A 1 88 ? -2.502 -9.141 -5.121 1 96 88 LEU A C 1
ATOM 722 O O . LEU A 1 88 ? -2.111 -8.141 -4.523 1 96 88 LEU A O 1
ATOM 726 N N . PHE A 1 89 ? -3.719 -9.648 -4.93 1 94.94 89 PHE A N 1
ATOM 727 C CA . PHE A 1 89 ? -4.691 -9 -4.062 1 94.94 89 PHE A CA 1
ATOM 728 C C . PHE A 1 89 ? -4.242 -9.055 -2.607 1 94.94 89 PHE A C 1
ATOM 730 O O . PHE A 1 89 ? -4.41 -8.086 -1.865 1 94.94 89 PHE A O 1
ATOM 737 N N . LEU A 1 90 ? -3.717 -10.18 -2.252 1 94.56 90 LEU A N 1
ATOM 738 C CA . LEU A 1 90 ? -3.217 -10.328 -0.889 1 94.56 90 LEU A CA 1
ATOM 739 C C . LEU A 1 90 ? -2.113 -9.32 -0.601 1 94.56 90 LEU A C 1
ATOM 741 O O . LEU A 1 90 ? -2.078 -8.727 0.478 1 94.56 90 LEU A O 1
ATOM 745 N N . GLY A 1 91 ? -1.221 -9.164 -1.533 1 92.12 91 GLY A N 1
ATOM 746 C CA . GLY A 1 91 ? -0.155 -8.188 -1.388 1 92.12 91 GLY A CA 1
ATOM 747 C C . GLY A 1 91 ? -0.664 -6.762 -1.287 1 92.12 91 GLY A C 1
ATOM 748 O O . GLY A 1 91 ? -0.165 -5.973 -0.481 1 92.12 91 GLY A O 1
ATOM 749 N N . ARG A 1 92 ? -1.658 -6.512 -2.059 1 89 92 ARG A N 1
ATOM 750 C CA . ARG A 1 92 ? -2.152 -5.141 -2.146 1 89 92 ARG A CA 1
ATOM 751 C C . ARG A 1 92 ? -3.086 -4.82 -0.983 1 89 92 ARG A C 1
ATOM 753 O O . ARG A 1 92 ? -2.984 -3.752 -0.375 1 89 92 ARG A O 1
ATOM 760 N N . LEU A 1 93 ? -4.008 -5.758 -0.681 1 87.81 93 LEU A N 1
ATOM 761 C CA . LEU A 1 93 ? -5.09 -5.48 0.257 1 87.81 93 LEU A CA 1
ATOM 762 C C . LEU A 1 93 ? -4.73 -5.957 1.66 1 87.81 93 LEU A C 1
ATOM 764 O O . LEU A 1 93 ? -5.234 -5.422 2.65 1 87.81 93 LEU A O 1
ATOM 768 N N . GLY A 1 94 ? -3.93 -7.059 1.662 1 86.62 94 GLY A N 1
ATOM 769 C CA . GLY A 1 94 ? -3.59 -7.648 2.947 1 86.62 94 GLY A CA 1
ATOM 770 C C . GLY A 1 94 ? -4.43 -8.859 3.289 1 86.62 94 GLY A C 1
ATOM 771 O O . GLY A 1 94 ? -5.414 -9.156 2.605 1 86.62 94 GLY A O 1
ATOM 772 N N . PRO A 1 95 ? -4.082 -9.555 4.375 1 85.88 95 PRO A N 1
ATOM 773 C CA . PRO A 1 95 ? -4.672 -10.859 4.688 1 85.88 95 PRO A CA 1
ATOM 774 C C . PRO A 1 95 ? -6.102 -10.75 5.219 1 85.88 95 PRO A C 1
ATOM 776 O O . PRO A 1 95 ? -6.848 -11.727 5.203 1 85.88 95 PRO A O 1
ATOM 779 N N . SER A 1 96 ? -6.504 -9.648 5.621 1 84.5 96 SER A N 1
ATOM 780 C CA . SER A 1 96 ? -7.855 -9.523 6.152 1 84.5 96 SER A CA 1
ATOM 781 C C . SER A 1 96 ? -8.844 -9.102 5.066 1 84.5 96 SER A C 1
ATOM 783 O O . SER A 1 96 ? -10.047 -9.031 5.312 1 84.5 96 SER A O 1
ATOM 785 N N . ARG A 1 97 ? -8.344 -8.914 3.891 1 91.56 97 ARG A N 1
ATOM 786 C CA . ARG A 1 97 ? -9.227 -8.336 2.883 1 91.56 97 ARG A CA 1
ATOM 787 C C . ARG A 1 97 ? -9.156 -9.133 1.579 1 91.56 97 ARG A C 1
ATOM 789 O O . ARG A 1 97 ? -9.945 -8.891 0.663 1 91.56 97 ARG A O 1
ATOM 796 N N . ALA A 1 98 ? -8.219 -9.977 1.492 1 94.94 98 ALA A N 1
ATOM 797 C CA . ALA A 1 98 ? -8.133 -10.891 0.353 1 94.94 98 ALA A CA 1
ATOM 798 C C . ALA A 1 98 ? -8.391 -12.328 0.783 1 94.94 98 ALA A C 1
ATOM 800 O O . ALA A 1 98 ? -7.746 -12.836 1.704 1 94.94 98 ALA A O 1
ATOM 801 N N . PHE A 1 99 ? -9.305 -13.016 0.122 1 96.94 99 PHE A N 1
ATOM 802 C CA . PHE A 1 99 ? -9.695 -14.375 0.475 1 96.94 99 PHE A CA 1
ATOM 803 C C . PHE A 1 99 ? -9.523 -15.312 -0.712 1 96.94 99 PHE A C 1
ATOM 805 O O . PHE A 1 99 ? -9.648 -14.898 -1.865 1 96.94 99 PHE A O 1
ATOM 812 N N . VAL A 1 100 ? -9.203 -16.516 -0.409 1 98 100 VAL A N 1
ATOM 813 C CA . VAL A 1 100 ? -9.289 -17.594 -1.378 1 98 100 VAL A CA 1
ATOM 814 C C . VAL A 1 100 ? -10.227 -18.688 -0.856 1 98 100 VAL A C 1
ATOM 816 O O . VAL A 1 100 ? -10.195 -19.031 0.327 1 98 100 VAL A O 1
ATOM 819 N N . ILE A 1 101 ? -11.195 -19.031 -1.64 1 97.88 101 ILE A N 1
ATOM 820 C CA . ILE A 1 101 ? -12.078 -20.156 -1.33 1 97.88 101 ILE A CA 1
ATOM 821 C C . ILE A 1 101 ? -11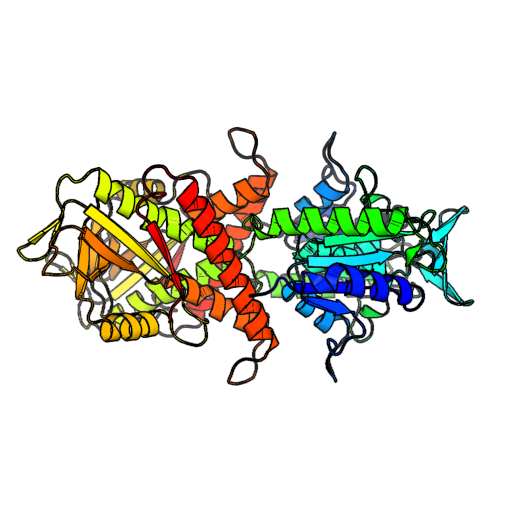.734 -21.344 -2.217 1 97.88 101 ILE A C 1
ATOM 823 O O . ILE A 1 101 ? -11.789 -21.25 -3.445 1 97.88 101 ILE A O 1
ATOM 827 N N . GLN A 1 102 ? -11.375 -22.422 -1.604 1 97.31 102 GLN A N 1
ATOM 828 C CA . GLN A 1 102 ? -10.773 -23.531 -2.34 1 97.31 102 GLN A CA 1
ATOM 829 C C . GLN A 1 102 ? -11.727 -24.719 -2.414 1 97.31 102 GLN A C 1
ATOM 831 O O . GLN A 1 102 ? -12.367 -25.078 -1.424 1 97.31 102 GLN A O 1
ATOM 836 N N . GLU A 1 103 ? -11.82 -25.344 -3.605 1 97.56 103 GLU A N 1
ATOM 837 C CA . GLU A 1 103 ? -12.484 -26.625 -3.738 1 97.56 103 GLU A CA 1
ATOM 838 C C . GLU A 1 103 ? -11.695 -27.734 -3.037 1 97.56 103 GLU A C 1
ATOM 840 O O . GLU A 1 103 ? -10.477 -27.828 -3.191 1 97.56 103 GLU A O 1
ATOM 845 N N . SER A 1 104 ? -12.422 -28.562 -2.262 1 96.31 104 SER A N 1
ATOM 846 C CA . SER A 1 104 ? -11.773 -29.656 -1.53 1 96.31 104 SER A CA 1
ATOM 847 C C . SER A 1 104 ? -10.945 -30.531 -2.463 1 96.31 104 SER A C 1
ATOM 849 O O . SER A 1 104 ? -11.43 -30.953 -3.518 1 96.31 104 SER A O 1
ATOM 851 N N . GLY A 1 105 ? -9.695 -30.703 -2.072 1 95.69 105 GLY A N 1
ATOM 852 C CA . GLY A 1 105 ? -8.805 -31.547 -2.859 1 95.69 105 GLY A CA 1
ATOM 853 C C . GLY A 1 105 ? -7.867 -30.75 -3.752 1 95.69 105 GLY A C 1
ATOM 854 O O . GLY A 1 105 ? -6.875 -31.281 -4.246 1 95.69 105 GLY A O 1
ATOM 855 N N . ALA A 1 106 ? -8.18 -29.5 -4.027 1 96.75 106 ALA A N 1
ATOM 856 C CA . ALA A 1 106 ? -7.27 -28.672 -4.805 1 96.75 106 ALA A CA 1
ATOM 857 C C . ALA A 1 106 ? -6.02 -28.312 -4 1 96.75 106 ALA A C 1
ATOM 859 O O . ALA A 1 106 ? -6.121 -27.859 -2.855 1 96.75 106 ALA A O 1
ATOM 860 N N . LYS A 1 107 ? -4.863 -28.547 -4.543 1 96.69 107 LYS A N 1
ATOM 861 C CA . LYS A 1 107 ? -3.621 -28.203 -3.854 1 96.69 107 LYS A CA 1
ATOM 862 C C . LYS A 1 107 ? -3.295 -26.719 -3.994 1 96.69 107 LYS A C 1
ATOM 864 O O . LYS A 1 107 ? -3.18 -26.219 -5.109 1 96.69 107 LYS A O 1
ATOM 869 N N . LEU A 1 108 ? -3.164 -26.062 -2.91 1 97 108 LEU A N 1
ATOM 870 C CA . LEU A 1 108 ? -2.729 -24.672 -2.877 1 97 108 LEU A CA 1
ATOM 871 C C . LEU A 1 108 ? -1.234 -24.578 -2.59 1 97 108 LEU A C 1
ATOM 873 O O . LEU A 1 108 ? -0.614 -25.562 -2.17 1 97 108 LEU A O 1
ATOM 877 N N . PRO A 1 109 ? -0.621 -23.375 -2.885 1 96.12 109 PRO A N 1
ATOM 878 C CA . PRO A 1 109 ? 0.78 -23.188 -2.506 1 96.12 109 PRO A CA 1
ATOM 879 C C . PRO A 1 109 ? 1.036 -23.469 -1.027 1 96.12 109 PRO A C 1
ATOM 881 O O . PRO A 1 109 ? 0.212 -23.125 -0.177 1 96.12 109 PRO A O 1
ATOM 884 N N . THR A 1 110 ? 2.158 -24.062 -0.73 1 93.81 110 THR A N 1
ATOM 885 C CA . THR A 1 110 ? 2.488 -24.469 0.631 1 93.81 110 THR A CA 1
ATOM 886 C C . THR A 1 110 ? 2.674 -23.25 1.53 1 93.81 110 THR A C 1
ATOM 888 O O . THR A 1 110 ? 2.682 -23.375 2.756 1 93.81 110 THR A O 1
ATOM 891 N N . ASP A 1 111 ? 2.838 -22.094 0.959 1 91.56 111 ASP A N 1
ATOM 892 C CA . ASP A 1 111 ? 2.928 -20.844 1.72 1 91.56 111 ASP A CA 1
ATOM 893 C C . ASP A 1 111 ? 1.657 -20.609 2.533 1 91.56 111 ASP A C 1
ATOM 895 O O . ASP A 1 111 ? 1.66 -19.828 3.484 1 91.56 111 ASP A O 1
ATOM 899 N N . LEU A 1 112 ? 0.616 -21.234 2.117 1 92.69 112 LEU A N 1
ATOM 900 C CA . LEU A 1 112 ? -0.674 -21.016 2.766 1 92.69 112 LEU A CA 1
ATOM 901 C C . LEU A 1 112 ? -0.925 -22.078 3.83 1 92.69 112 LEU A C 1
ATOM 903 O O . LEU A 1 112 ? -1.975 -22.078 4.477 1 92.69 112 LEU A O 1
ATOM 907 N N . LEU A 1 113 ? 0.054 -22.938 4.008 1 85.31 113 LEU A N 1
ATOM 908 C CA . LEU A 1 113 ? -0.076 -23.953 5.043 1 85.31 113 LEU A CA 1
ATOM 909 C C . LEU A 1 113 ? -0.09 -23.328 6.43 1 85.31 113 LEU A C 1
ATOM 911 O O . LEU A 1 113 ? 0.629 -22.359 6.68 1 85.31 113 LEU A O 1
ATOM 915 N N . GLY A 1 114 ? -0.878 -23.812 7.316 1 79.88 114 GLY A N 1
ATOM 916 C CA . GLY A 1 114 ? -0.918 -23.344 8.695 1 79.88 114 GLY A CA 1
ATOM 917 C C . GLY A 1 114 ? -1.968 -22.266 8.93 1 79.88 114 GLY A C 1
ATOM 918 O O . GLY A 1 114 ? -2.154 -21.812 10.055 1 79.88 114 GLY A O 1
ATOM 919 N N . ILE A 1 115 ? -2.518 -21.891 7.805 1 83.88 115 ILE A N 1
ATOM 920 C CA . ILE A 1 115 ? -3.619 -20.953 7.996 1 83.88 115 ILE A CA 1
ATOM 921 C C . ILE A 1 115 ? -4.934 -21.609 7.574 1 83.88 115 ILE A C 1
ATOM 923 O O . ILE A 1 115 ? -4.934 -22.578 6.812 1 83.88 115 ILE A O 1
ATOM 927 N N . THR A 1 116 ? -5.984 -21.109 8.133 1 86.62 116 THR A N 1
ATOM 928 C CA . THR A 1 116 ? -7.301 -21.609 7.758 1 86.62 116 THR A CA 1
ATOM 929 C C . THR A 1 116 ? -7.758 -21.016 6.434 1 86.62 116 THR A C 1
ATOM 931 O O . THR A 1 116 ? -7.926 -19.797 6.324 1 86.62 116 THR A O 1
ATOM 934 N N . VAL A 1 117 ? -7.914 -21.844 5.461 1 93 117 VAL A N 1
ATOM 935 C CA . VAL A 1 117 ? -8.422 -21.438 4.152 1 93 117 VAL A CA 1
ATOM 936 C C . VAL A 1 117 ? -9.836 -21.984 3.957 1 93 117 VAL A C 1
ATOM 938 O O . VAL A 1 117 ? -10.094 -23.156 4.188 1 93 117 VAL A O 1
ATOM 941 N N . PRO A 1 118 ? -10.781 -21.047 3.613 1 95.69 118 PRO A N 1
ATOM 942 C CA . PRO A 1 118 ? -12.133 -21.547 3.312 1 95.69 118 PRO A CA 1
ATOM 943 C C . PRO A 1 118 ? -12.133 -22.641 2.256 1 95.69 118 PRO A C 1
ATOM 945 O O . PRO A 1 118 ? -11.453 -22.531 1.234 1 95.69 118 PRO A O 1
ATOM 948 N N . GLN A 1 119 ? -12.898 -23.734 2.549 1 96.31 119 GLN A N 1
ATOM 949 C CA . GLN A 1 119 ? -12.984 -24.875 1.646 1 96.31 119 GLN A CA 1
ATOM 950 C C . GLN A 1 119 ? -14.438 -25.266 1.401 1 96.31 119 GLN A C 1
ATOM 952 O O . GLN A 1 119 ? -15.281 -25.156 2.295 1 96.31 119 GLN A O 1
ATOM 957 N N . PHE A 1 120 ? -14.656 -25.766 0.172 1 96.81 120 PHE A N 1
ATOM 958 C CA . PHE A 1 120 ? -16.016 -26.203 -0.125 1 96.81 120 PHE A CA 1
ATOM 959 C C . PHE A 1 120 ? -16 -27.453 -0.993 1 96.81 120 PHE A C 1
ATOM 961 O O . PHE A 1 120 ? -15.016 -27.734 -1.676 1 96.81 120 PHE A O 1
ATOM 968 N N . GLU A 1 121 ? -17.109 -28.203 -0.922 1 95.31 121 GLU A N 1
ATOM 969 C CA . GLU A 1 121 ? -17.391 -29.312 -1.837 1 95.31 121 GLU A CA 1
ATOM 970 C C . GLU A 1 121 ? -18.344 -28.875 -2.938 1 95.31 121 GLU A C 1
ATOM 972 O O . GLU A 1 121 ? -19.391 -28.297 -2.656 1 95.31 121 GLU A O 1
ATOM 977 N N . LYS A 1 122 ? -17.812 -29.172 -4.098 1 89.94 122 LYS A N 1
ATOM 978 C CA . LYS A 1 122 ? -18.672 -28.812 -5.215 1 89.94 122 LYS A CA 1
ATOM 979 C C . LYS A 1 122 ? -19.875 -29.734 -5.312 1 89.94 122 LYS A C 1
ATOM 981 O O . LYS A 1 122 ? -19.719 -30.953 -5.496 1 89.94 122 LYS A O 1
ATOM 986 N N . THR A 1 123 ? -21.062 -29.219 -5 1 89.69 123 THR A N 1
ATOM 987 C CA . THR A 1 123 ? -22.328 -29.953 -5.105 1 89.69 123 THR A CA 1
ATOM 988 C C . THR A 1 123 ? -23.281 -29.234 -6.059 1 89.69 123 THR A C 1
ATOM 990 O O . THR A 1 123 ? -23.438 -28.016 -6.004 1 89.69 123 THR A O 1
ATOM 993 N N . ILE A 1 124 ? -23.938 -30 -6.91 1 87.44 124 ILE A N 1
ATOM 994 C CA . ILE A 1 124 ? -24.906 -29.422 -7.832 1 87.44 124 ILE A CA 1
ATOM 995 C C . ILE A 1 124 ? -26.328 -29.859 -7.453 1 87.44 124 ILE A C 1
ATOM 997 O O . ILE A 1 124 ? -26.578 -31.062 -7.273 1 87.44 124 ILE A O 1
ATOM 1001 N N . PRO A 1 125 ? -27.234 -28.984 -7.324 1 92.5 125 PRO A N 1
ATOM 1002 C CA . PRO A 1 125 ? -27.062 -27.547 -7.496 1 92.5 125 PRO A CA 1
ATOM 1003 C C . PRO A 1 125 ? -26.266 -26.906 -6.355 1 92.5 125 PRO A C 1
ATOM 1005 O O . PRO A 1 125 ? -26.234 -27.438 -5.242 1 92.5 125 PRO A O 1
ATOM 1008 N N . LEU A 1 126 ? -25.594 -25.766 -6.582 1 92.62 126 LEU A N 1
ATOM 1009 C CA . LEU A 1 126 ? -24.688 -25.125 -5.641 1 92.62 126 LEU A CA 1
ATOM 1010 C C . LEU A 1 126 ? -25.422 -24.688 -4.379 1 92.62 126 LEU A C 1
ATOM 1012 O O . LEU A 1 126 ? -24.844 -24.641 -3.297 1 92.62 126 LEU A O 1
ATOM 1016 N N . ALA A 1 127 ? -26.688 -24.391 -4.508 1 91.31 127 ALA A N 1
ATOM 1017 C CA . ALA A 1 127 ? -27.516 -23.984 -3.369 1 91.31 127 ALA A CA 1
ATOM 1018 C C . ALA A 1 127 ? -27.531 -25.078 -2.301 1 91.31 127 ALA A C 1
ATOM 1020 O O . ALA A 1 127 ? -27.734 -24.797 -1.117 1 91.31 127 ALA A O 1
ATOM 1021 N N . ASN A 1 128 ? -27.25 -26.312 -2.686 1 90.62 128 ASN A N 1
ATOM 1022 C CA . ASN A 1 128 ? -27.281 -27.453 -1.769 1 90.62 128 ASN A CA 1
ATOM 1023 C C . ASN A 1 128 ? -25.922 -27.719 -1.146 1 90.62 128 ASN A C 1
ATOM 1025 O O . ASN A 1 128 ? -25.781 -28.594 -0.296 1 90.62 128 ASN A O 1
ATOM 1029 N N . SER A 1 129 ? -24.938 -26.984 -1.546 1 93 129 SER A N 1
ATOM 1030 C CA . SER A 1 129 ? -23.609 -27.125 -0.946 1 93 129 SER A CA 1
ATOM 1031 C C . SER A 1 129 ? -23.531 -26.422 0.402 1 93 129 SER A C 1
ATOM 1033 O O . SER A 1 129 ? -23.25 -25.219 0.465 1 93 129 SER A O 1
ATOM 1035 N N . THR A 1 130 ? -23.703 -27.156 1.47 1 94.19 130 THR A N 1
ATOM 1036 C CA . THR A 1 130 ? -23.672 -26.609 2.82 1 94.19 130 THR A CA 1
ATOM 1037 C C . THR A 1 130 ? -22.312 -26 3.129 1 94.19 130 THR A C 1
ATOM 1039 O O . THR A 1 130 ? -22.234 -24.922 3.734 1 94.19 130 THR A O 1
ATOM 1042 N N . SER A 1 131 ? -21.281 -26.688 2.701 1 95.31 131 SER A N 1
ATOM 1043 C CA . SER A 1 131 ? -19.938 -26.188 2.965 1 95.31 131 SER A CA 1
ATOM 1044 C C . SER A 1 131 ? -19.688 -24.859 2.273 1 95.31 131 SER A C 1
ATOM 1046 O O . SER A 1 131 ? -19.141 -23.922 2.879 1 95.31 131 SER A O 1
ATOM 1048 N N . LEU A 1 132 ? -20.094 -24.734 1.015 1 96.94 132 LEU A N 1
ATOM 1049 C CA . LEU A 1 132 ? -19.922 -23.5 0.271 1 96.94 132 LEU A CA 1
ATOM 1050 C C . LEU A 1 132 ? -20.703 -22.359 0.91 1 96.94 132 LEU A C 1
ATOM 1052 O O . LEU A 1 132 ? -20.172 -21.281 1.132 1 96.94 132 LEU A O 1
ATOM 1056 N N . ASN A 1 133 ? -21.922 -22.625 1.251 1 96.56 133 ASN A N 1
ATOM 1057 C CA . ASN A 1 133 ? -22.781 -21.594 1.849 1 96.56 133 ASN A CA 1
ATOM 1058 C C . ASN A 1 133 ? -22.25 -21.156 3.207 1 96.56 133 ASN A C 1
ATOM 1060 O O . ASN A 1 133 ? -22.281 -19.953 3.523 1 96.56 133 ASN A O 1
ATOM 1064 N N . ASN A 1 134 ? -21.781 -22.094 3.963 1 97 134 ASN A N 1
ATOM 1065 C CA . ASN A 1 134 ? -21.188 -21.75 5.258 1 97 134 ASN A CA 1
ATOM 1066 C C . ASN A 1 134 ? -19.969 -20.859 5.105 1 97 134 ASN A C 1
ATOM 1068 O O . ASN A 1 134 ? -19.797 -19.906 5.855 1 97 134 ASN A O 1
ATOM 1072 N N . GLU A 1 135 ? -19.125 -21.188 4.168 1 97.31 135 GLU A N 1
ATOM 1073 C CA . GLU A 1 135 ? -17.922 -20.406 3.967 1 97.31 135 GLU A CA 1
ATOM 1074 C C . GLU A 1 135 ? -18.25 -19 3.477 1 97.31 135 GLU A C 1
ATOM 1076 O O . GLU A 1 135 ? -17.609 -18.031 3.881 1 97.31 135 GLU A O 1
ATOM 1081 N N . ILE A 1 136 ? -19.219 -18.875 2.623 1 97.69 136 ILE A N 1
ATOM 1082 C CA . ILE A 1 136 ? -19.641 -17.562 2.139 1 97.69 136 ILE A CA 1
ATOM 1083 C C . ILE A 1 136 ? -20.156 -16.719 3.305 1 97.69 136 ILE A C 1
ATOM 1085 O O . ILE A 1 136 ? -19.812 -15.547 3.414 1 97.69 136 ILE A O 1
ATOM 1089 N N . GLU A 1 137 ? -20.891 -17.297 4.188 1 96.62 137 GLU A N 1
ATOM 1090 C CA . GLU A 1 137 ? -21.391 -16.594 5.363 1 96.62 137 GLU A CA 1
ATOM 1091 C C . GLU A 1 137 ? -20.25 -16.141 6.273 1 96.62 137 GLU A C 1
ATOM 1093 O O . GLU A 1 137 ? -20.266 -15.031 6.797 1 96.62 137 GLU A O 1
ATOM 1098 N N . ARG A 1 138 ? -19.344 -17.031 6.469 1 96.25 138 ARG A N 1
ATOM 1099 C CA . ARG A 1 138 ? -18.203 -16.703 7.312 1 96.25 138 ARG A CA 1
ATOM 1100 C C . ARG A 1 138 ? -17.406 -15.539 6.727 1 96.25 138 ARG A C 1
ATOM 1102 O O . ARG A 1 138 ? -16.969 -14.641 7.453 1 96.25 138 ARG A O 1
ATOM 1109 N N . ILE A 1 139 ? -17.172 -15.578 5.43 1 96.44 139 ILE A N 1
ATOM 1110 C CA . ILE A 1 139 ? -16.469 -14.492 4.746 1 96.44 139 ILE A CA 1
ATOM 1111 C C . ILE A 1 139 ? -17.266 -13.188 4.91 1 96.44 139 ILE A C 1
ATOM 1113 O O . ILE A 1 139 ? -16.688 -12.148 5.223 1 96.44 139 ILE A O 1
ATOM 1117 N N . SER A 1 140 ? -18.578 -13.25 4.734 1 96.06 140 SER A N 1
ATOM 1118 C CA . SER A 1 140 ? -19.438 -12.086 4.895 1 96.06 140 SER A CA 1
ATOM 1119 C C . SER A 1 140 ? -19.312 -11.484 6.293 1 96.06 140 SER A C 1
ATOM 1121 O O . SER A 1 140 ? -19.172 -10.273 6.441 1 96.06 140 SER A O 1
ATOM 1123 N N . LYS A 1 141 ? -19.312 -12.32 7.285 1 94.5 141 LYS A N 1
ATOM 1124 C CA . LYS A 1 141 ? -19.172 -11.859 8.664 1 94.5 141 LYS A CA 1
ATOM 1125 C C . LYS A 1 141 ? -17.828 -11.188 8.883 1 94.5 141 LYS A C 1
ATOM 1127 O O . LYS A 1 141 ? -17.734 -10.156 9.555 1 94.5 141 LYS A O 1
ATOM 1132 N N . THR A 1 142 ? -16.797 -11.812 8.336 1 93.44 142 THR A N 1
ATOM 1133 C CA . THR A 1 142 ? -15.461 -11.242 8.445 1 93.44 142 THR A CA 1
ATOM 1134 C C . THR A 1 142 ? -15.398 -9.875 7.785 1 93.44 142 THR A C 1
ATOM 1136 O O . THR A 1 142 ? -14.836 -8.93 8.344 1 93.44 142 THR A O 1
ATOM 1139 N N . ILE A 1 143 ? -15.969 -9.758 6.586 1 92.81 143 ILE A N 1
ATOM 1140 C CA . ILE A 1 143 ? -16 -8.5 5.852 1 92.81 143 ILE A CA 1
ATOM 1141 C C . ILE A 1 143 ? -16.719 -7.441 6.672 1 92.81 143 ILE A C 1
ATOM 1143 O O . ILE A 1 143 ? -16.234 -6.32 6.832 1 92.81 143 ILE A O 1
ATOM 1147 N N . ASP A 1 144 ? -17.828 -7.766 7.297 1 90.06 144 ASP A N 1
ATOM 1148 C CA . ASP A 1 144 ? -18.594 -6.84 8.125 1 90.06 144 ASP A CA 1
ATOM 1149 C C . ASP A 1 144 ? -17.75 -6.309 9.281 1 90.06 144 ASP A C 1
ATOM 1151 O O . ASP A 1 144 ? -17.781 -5.113 9.586 1 90.06 144 ASP A O 1
ATOM 1155 N N . GLU A 1 145 ? -17.062 -7.203 9.836 1 87.81 145 GLU A N 1
ATOM 1156 C CA . GLU A 1 145 ? -16.203 -6.82 10.953 1 87.81 145 GLU A CA 1
ATOM 1157 C C . GLU A 1 145 ? -15.117 -5.855 10.516 1 87.81 145 GLU A C 1
ATOM 1159 O O . GLU A 1 145 ? -14.812 -4.887 11.219 1 87.81 145 GLU A O 1
ATOM 1164 N N . LYS A 1 146 ? -14.586 -6.113 9.336 1 85.69 146 LYS A N 1
ATOM 1165 C CA . LYS A 1 146 ? -13.438 -5.344 8.883 1 85.69 146 LYS A CA 1
ATOM 1166 C C . LYS A 1 146 ? -13.859 -3.971 8.359 1 85.69 146 LYS A C 1
ATOM 1168 O O . LYS A 1 146 ? -13.109 -3 8.477 1 85.69 146 LYS A O 1
ATOM 1173 N N . ILE A 1 147 ? -15.047 -3.877 7.773 1 81.69 147 ILE A N 1
ATOM 1174 C CA . ILE A 1 147 ? -15.555 -2.615 7.242 1 81.69 147 ILE A CA 1
ATOM 1175 C C . ILE A 1 147 ? -15.656 -1.587 8.367 1 81.69 147 ILE A C 1
ATOM 1177 O O . ILE A 1 147 ? -15.406 -0.398 8.156 1 81.69 147 ILE A O 1
ATOM 1181 N N . THR A 1 148 ? -15.922 -2.006 9.531 1 77.25 148 THR A N 1
ATOM 1182 C CA . THR A 1 148 ? -16.141 -1.105 10.656 1 77.25 148 THR A CA 1
ATOM 1183 C C . THR A 1 148 ? -14.805 -0.708 11.289 1 77.25 148 THR A C 1
ATOM 1185 O O . THR A 1 148 ? -14.742 0.235 12.078 1 77.25 148 THR A O 1
ATOM 1188 N N . LEU A 1 149 ? -13.773 -1.495 10.758 1 75.69 149 LEU A N 1
ATOM 1189 C CA . LEU A 1 149 ? -12.461 -1.244 11.359 1 75.69 149 LEU A CA 1
ATOM 1190 C C . LEU A 1 149 ? -11.555 -0.499 10.383 1 75.69 149 LEU A C 1
ATOM 1192 O O . LEU A 1 149 ? -11.602 -0.747 9.172 1 75.69 149 LEU A O 1
ATOM 1196 N N . GLY A 1 150 ? -11.172 0.684 10.688 1 64.31 150 GLY A N 1
ATOM 1197 C CA . GLY A 1 150 ? -10.164 1.303 9.844 1 64.31 150 GLY A CA 1
ATOM 1198 C C . GLY A 1 150 ? -8.992 0.388 9.539 1 64.31 150 GLY A C 1
ATOM 1199 O O . GLY A 1 150 ? -8.688 -0.514 10.328 1 64.31 150 GLY A O 1
ATOM 1200 N N . GLU A 1 151 ? -8.516 0.402 8.25 1 62.56 151 GLU A N 1
ATOM 1201 C CA . GLU A 1 151 ? -7.379 -0.438 7.891 1 62.56 151 GLU A CA 1
ATOM 1202 C C . GLU A 1 151 ? -6.082 0.099 8.492 1 62.56 151 GLU A C 1
ATOM 1204 O O . GLU A 1 151 ? -5.754 1.274 8.32 1 62.56 151 GLU A O 1
ATOM 1209 N N . LEU A 1 152 ? -5.566 -0.712 9.383 1 57.69 152 LEU A N 1
ATOM 1210 C CA . LEU A 1 152 ? -4.277 -0.367 9.969 1 57.69 152 LEU A CA 1
ATOM 1211 C C . LEU A 1 152 ? -3.141 -0.664 8.992 1 57.69 152 LEU A C 1
ATOM 1213 O O . LEU A 1 152 ? -1.968 -0.633 9.375 1 57.69 152 LEU A O 1
ATOM 1217 N N . GLY A 1 153 ? -3.486 -0.7 7.754 1 60.91 153 GLY A N 1
ATOM 1218 C CA . GLY A 1 153 ? -2.436 -0.991 6.789 1 60.91 153 GLY A CA 1
ATOM 1219 C C . GLY A 1 153 ? -1.642 0.237 6.383 1 60.91 153 GLY A C 1
ATOM 1220 O O . GLY A 1 153 ? -1.766 1.296 7.004 1 60.91 153 GLY A O 1
ATOM 1221 N N . LEU A 1 154 ? -0.671 0.097 5.668 1 69.69 154 LEU A N 1
ATOM 1222 C CA . LEU A 1 154 ? 0.215 1.137 5.156 1 69.69 154 LEU A CA 1
ATOM 1223 C C . LEU A 1 154 ? -0.454 1.913 4.027 1 69.69 154 LEU A C 1
ATOM 1225 O O . LEU A 1 154 ? 0.142 2.111 2.965 1 69.69 154 LEU A O 1
ATOM 1229 N N . LEU A 1 155 ? -1.747 2.309 4.355 1 78.62 155 LEU A N 1
ATOM 1230 C CA . LEU A 1 155 ? -2.447 3.139 3.381 1 78.62 155 LEU A CA 1
ATOM 1231 C C . LEU A 1 155 ? -2.156 4.617 3.617 1 78.62 155 LEU A C 1
ATOM 1233 O O . LEU A 1 155 ? -2.008 5.047 4.762 1 78.62 155 LEU A O 1
ATOM 1237 N N . PRO A 1 156 ? -2.18 5.367 2.594 1 84.06 156 PRO A N 1
ATOM 1238 C CA . PRO A 1 156 ? -1.994 6.812 2.725 1 84.06 156 PRO A CA 1
ATOM 1239 C C . PRO A 1 156 ? -3.021 7.457 3.65 1 84.06 156 PRO A C 1
ATOM 1241 O O . PRO A 1 156 ? -2.658 8.258 4.52 1 84.06 156 PRO A O 1
ATOM 1244 N N . SER A 1 157 ? -4.281 7.059 3.508 1 87.69 157 SER A N 1
ATOM 1245 C CA . SER A 1 157 ? -5.359 7.66 4.293 1 87.69 157 SER A CA 1
ATOM 1246 C C . SER A 1 157 ? -5.195 7.355 5.777 1 87.69 157 SER A C 1
ATOM 1248 O O . SER A 1 157 ? -5.527 8.188 6.625 1 87.69 157 SER A O 1
ATOM 1250 N N . THR A 1 158 ? -4.676 6.203 6.086 1 86.5 158 THR A N 1
ATOM 1251 C CA . THR A 1 158 ? -4.477 5.812 7.477 1 86.5 158 THR A CA 1
ATOM 1252 C C . THR A 1 158 ? -3.463 6.727 8.156 1 86.5 158 THR A C 1
ATOM 1254 O O . THR A 1 158 ? -3.727 7.258 9.234 1 86.5 158 THR A O 1
ATOM 1257 N N . VAL A 1 159 ? -2.348 6.945 7.547 1 87.5 159 VAL A N 1
ATOM 1258 C CA . VAL A 1 159 ? -1.28 7.75 8.133 1 87.5 159 VAL A CA 1
ATOM 1259 C C . VAL A 1 159 ? -1.733 9.203 8.25 1 87.5 159 VAL A C 1
ATOM 1261 O O . VAL A 1 159 ? -1.427 9.883 9.234 1 87.5 159 VAL A O 1
ATOM 1264 N N . LEU A 1 160 ? -2.428 9.648 7.266 1 90.06 160 LEU A N 1
ATOM 1265 C CA . LEU A 1 160 ? -2.938 11.016 7.316 1 90.06 160 LEU A CA 1
ATOM 1266 C C . LEU A 1 160 ? -3.922 11.188 8.469 1 90.06 160 LEU A C 1
ATOM 1268 O O . LEU A 1 160 ? -3.898 12.203 9.164 1 90.06 160 LEU A O 1
ATOM 1272 N N . ALA A 1 161 ? -4.793 10.164 8.648 1 91.69 161 ALA A N 1
ATOM 1273 C CA . ALA A 1 161 ? -5.75 10.227 9.75 1 91.69 161 ALA A CA 1
ATOM 1274 C C . ALA A 1 161 ? -5.031 10.258 11.094 1 91.69 161 ALA A C 1
ATOM 1276 O O . ALA A 1 161 ? -5.387 11.047 11.977 1 91.69 161 ALA A O 1
ATOM 1277 N N . ILE A 1 162 ? -4.059 9.453 11.195 1 88.44 162 ILE A N 1
ATOM 1278 C CA . ILE A 1 162 ? -3.275 9.383 12.422 1 88.44 162 ILE A CA 1
ATOM 1279 C C . ILE A 1 162 ? -2.596 10.727 12.672 1 88.44 162 ILE A C 1
ATOM 1281 O O . ILE A 1 162 ? -2.676 11.273 13.781 1 88.44 162 ILE A O 1
ATOM 1285 N N . GLY A 1 163 ? -1.949 11.25 11.711 1 88.56 163 GLY A N 1
ATOM 1286 C CA . GLY A 1 163 ? -1.3 12.539 11.828 1 88.56 163 GLY A CA 1
ATOM 1287 C C . GLY A 1 163 ? -2.264 13.664 12.18 1 88.56 163 GLY A C 1
ATOM 1288 O O . GLY A 1 163 ? -1.978 14.484 13.047 1 88.56 163 GLY A O 1
ATOM 1289 N N . TYR A 1 164 ? -3.365 13.688 11.508 1 90.75 164 TYR A N 1
ATOM 1290 C CA . TYR A 1 164 ? -4.387 14.703 11.75 1 90.75 164 TYR A CA 1
ATOM 1291 C C . TYR A 1 164 ? -4.902 14.617 13.18 1 90.75 164 TYR A C 1
ATOM 1293 O O . TYR A 1 164 ? -5.078 15.641 13.844 1 90.75 164 TYR A O 1
ATOM 1301 N N . PHE A 1 165 ? -5.121 13.445 13.641 1 92.69 165 PHE A N 1
ATOM 1302 C CA . PHE A 1 165 ? -5.652 13.242 14.984 1 92.69 165 PHE A CA 1
ATOM 1303 C C . PHE A 1 165 ? -4.66 13.719 16.047 1 92.69 165 PHE A C 1
ATOM 1305 O O . PHE A 1 165 ? -5.004 14.531 16.891 1 92.69 165 PHE A O 1
ATOM 1312 N N . TYR A 1 166 ? -3.426 13.32 15.93 1 87.44 166 TYR A N 1
ATOM 1313 C CA . TYR A 1 166 ? -2.473 13.555 17.016 1 87.44 166 TYR A CA 1
ATOM 1314 C C . TYR A 1 166 ? -1.886 14.961 16.922 1 87.44 166 TYR A C 1
ATOM 1316 O O . TYR A 1 166 ? -1.439 15.516 17.922 1 87.44 166 TYR A O 1
ATOM 1324 N N . ASN A 1 167 ? -1.943 15.5 15.703 1 85.44 167 ASN A N 1
ATOM 1325 C CA . ASN A 1 167 ? -1.318 16.812 15.547 1 85.44 167 ASN A CA 1
ATOM 1326 C C . ASN A 1 167 ? -2.348 17.938 15.625 1 85.44 167 ASN A C 1
ATOM 1328 O O . ASN A 1 167 ? -1.985 19.109 15.664 1 85.44 167 ASN A O 1
ATOM 1332 N N . PHE A 1 168 ? -3.566 17.594 15.641 1 88.94 168 PHE A N 1
ATOM 1333 C CA . PHE A 1 168 ? -4.574 18.641 15.664 1 88.94 168 PHE A CA 1
ATOM 1334 C C . PHE A 1 168 ? -5.723 18.281 16.594 1 88.94 168 PHE A C 1
ATOM 1336 O O . PHE A 1 168 ? -5.902 18.906 17.641 1 88.94 168 PHE A O 1
ATOM 1343 N N . VAL A 1 169 ? -6.402 17.188 16.328 1 92.69 169 VAL A N 1
ATOM 1344 C CA . VAL A 1 169 ? -7.656 16.875 17.016 1 92.69 169 VAL A CA 1
ATOM 1345 C C . VAL A 1 169 ? -7.398 16.672 18.5 1 92.69 169 VAL A C 1
ATOM 1347 O O . VAL A 1 169 ? -8.031 17.312 19.344 1 92.69 169 VAL A O 1
ATOM 1350 N N . SER A 1 170 ? -6.465 15.82 18.781 1 91.81 170 SER A N 1
ATOM 1351 C CA . SER A 1 170 ? -6.191 15.484 20.172 1 91.81 170 SER A CA 1
ATOM 1352 C C . SER A 1 170 ? -5.695 16.703 20.938 1 91.81 170 SER A C 1
ATOM 1354 O O . SER A 1 170 ? -6.047 16.891 22.109 1 91.81 170 SER A O 1
ATOM 1356 N N . ILE A 1 171 ? -4.941 17.5 20.312 1 87.69 171 ILE A N 1
ATOM 1357 C CA . ILE A 1 171 ? -4.367 18.688 20.938 1 87.69 171 ILE A CA 1
ATOM 1358 C C . ILE A 1 171 ? -5.473 19.688 21.25 1 87.69 171 ILE A C 1
ATOM 1360 O O . ILE A 1 171 ? -5.535 20.234 22.359 1 87.69 171 ILE A O 1
ATOM 1364 N N . VAL A 1 172 ? -6.289 19.953 20.328 1 88.06 172 VAL A N 1
ATOM 1365 C CA . VAL A 1 172 ? -7.395 20.891 20.5 1 88.06 172 VAL A CA 1
ATOM 1366 C C . VAL A 1 172 ? -8.32 20.391 21.609 1 88.06 172 VAL A C 1
ATOM 1368 O O . VAL A 1 172 ? -8.703 21.172 22.5 1 88.06 172 VAL A O 1
ATOM 1371 N N . CYS A 1 173 ? -8.609 19.125 21.609 1 90.44 173 CYS A N 1
ATOM 1372 C CA . CYS A 1 173 ? -9.508 18.578 22.625 1 90.44 173 CYS A CA 1
ATOM 1373 C C . CYS A 1 173 ? -8.883 18.656 24.016 1 90.44 173 CYS A C 1
ATOM 1375 O O . CYS A 1 173 ? -9.57 18.969 24.984 1 90.44 173 CYS A O 1
ATOM 1377 N N . GLU A 1 174 ? -7.676 18.375 24.047 1 88.19 174 GLU A N 1
ATOM 1378 C CA . GLU A 1 174 ? -6.98 18.484 25.328 1 88.19 174 GLU A CA 1
ATOM 1379 C C . GLU A 1 174 ? -7.031 19.922 25.859 1 88.19 174 GLU A C 1
ATOM 1381 O O . GLU A 1 174 ? -7.262 20.141 27.047 1 88.19 174 GLU A O 1
ATOM 1386 N N . SER A 1 175 ? -6.805 20.844 24.969 1 85.06 175 SER A N 1
ATOM 1387 C CA . SER A 1 175 ? -6.836 22.25 25.359 1 85.06 175 SER A CA 1
ATOM 1388 C C . SER A 1 175 ? -8.219 22.656 25.844 1 85.06 175 SER A C 1
ATOM 1390 O O . SER A 1 175 ? -8.336 23.422 26.812 1 85.06 175 SER A O 1
ATOM 1392 N N . ILE A 1 176 ? -9.219 22.219 25.188 1 82.69 176 ILE A N 1
ATOM 1393 C CA . ILE A 1 176 ? -10.602 22.516 25.547 1 82.69 176 ILE A CA 1
ATOM 1394 C C . ILE A 1 176 ? -10.891 21.984 26.953 1 82.69 176 ILE A C 1
ATOM 1396 O O . ILE A 1 176 ? -11.555 22.656 27.75 1 82.69 176 ILE A O 1
ATOM 1400 N N . HIS A 1 177 ? -10.391 20.891 27.312 1 84.56 177 HIS A N 1
ATOM 1401 C CA . HIS A 1 177 ? -10.672 20.266 28.609 1 84.56 177 HIS A CA 1
ATOM 1402 C C . HIS A 1 177 ? -9.828 20.891 29.719 1 84.56 177 HIS A C 1
ATOM 1404 O O . HIS A 1 177 ? -10.211 20.859 30.891 1 84.56 177 HIS A O 1
ATOM 1410 N N . THR A 1 178 ? -8.719 21.328 29.312 1 82.69 178 THR A N 1
ATOM 1411 C CA . THR A 1 178 ? -7.828 21.875 30.328 1 82.69 178 THR A CA 1
ATOM 1412 C C . THR A 1 178 ? -8.156 23.344 30.594 1 82.69 178 THR A C 1
ATOM 1414 O O . THR A 1 178 ? -7.875 23.859 31.688 1 82.69 178 THR A O 1
ATOM 1417 N N . LYS A 1 179 ? -8.633 23.984 29.594 1 76.12 179 LYS A N 1
ATOM 1418 C CA . LYS A 1 179 ? -9.008 25.375 29.781 1 76.12 179 LYS A CA 1
ATOM 1419 C C . LYS A 1 179 ? -10.398 25.516 30.391 1 76.12 179 LYS A C 1
ATOM 1421 O O . LYS A 1 179 ? -11.289 24.719 30.094 1 76.12 179 LYS A O 1
ATOM 1426 N N . SER A 1 180 ? -10.484 26.328 31.375 1 64.81 180 SER A N 1
ATOM 1427 C CA . SER A 1 180 ? -11.758 26.531 32.062 1 64.81 180 SER A CA 1
ATOM 1428 C C . SER A 1 180 ? -12.75 27.281 31.172 1 64.81 180 SER A C 1
ATOM 1430 O O . SER A 1 180 ? -13.945 26.984 31.188 1 64.81 180 SER A O 1
ATOM 1432 N N . ASP A 1 181 ? -12.344 28.281 30.438 1 69.81 181 ASP A N 1
ATOM 1433 C CA . ASP A 1 181 ? -13.195 29.078 29.562 1 69.81 181 ASP A CA 1
ATOM 1434 C C . ASP A 1 181 ? -12.453 29.484 28.281 1 69.81 181 ASP A C 1
ATOM 1436 O O . ASP A 1 181 ? -11.227 29.562 28.281 1 69.81 181 ASP A O 1
ATOM 1440 N N . ILE A 1 182 ? -13.227 29.422 27.219 1 73.62 182 ILE A N 1
ATOM 1441 C CA . ILE A 1 182 ? -12.68 29.922 25.953 1 73.62 182 ILE A CA 1
ATOM 1442 C C . ILE A 1 182 ? -13.406 31.188 25.531 1 73.62 182 ILE A C 1
ATOM 1444 O O . ILE A 1 182 ? -14.641 31.219 25.5 1 73.62 182 ILE A O 1
ATOM 1448 N N . LYS A 1 183 ? -12.656 32.219 25.453 1 74.5 183 LYS A N 1
ATOM 1449 C CA . LYS A 1 183 ? -13.234 33.531 25.078 1 74.5 183 LYS A CA 1
ATOM 1450 C C . LYS A 1 183 ? -13.133 33.75 23.578 1 74.5 183 LYS A C 1
ATOM 1452 O O . LYS A 1 183 ? -12.055 33.594 23 1 74.5 183 LYS A O 1
ATOM 1457 N N . VAL A 1 184 ? -14.219 33.875 22.984 1 73.38 184 VAL A N 1
ATOM 1458 C CA . VAL A 1 184 ? -14.289 34.25 21.578 1 73.38 184 VAL A CA 1
ATOM 1459 C C . VAL A 1 184 ? -15.016 35.594 21.469 1 73.38 184 VAL A C 1
ATOM 1461 O O . VAL A 1 184 ? -16.188 35.719 21.828 1 73.38 184 VAL A O 1
ATOM 1464 N N . ASP A 1 185 ? -14.219 36.562 20.953 1 70.94 185 ASP A N 1
ATOM 1465 C CA . ASP A 1 185 ? -14.734 37.938 20.969 1 70.94 185 ASP A CA 1
ATOM 1466 C C . ASP A 1 185 ? -15.188 38.344 22.359 1 70.94 185 ASP A C 1
ATOM 1468 O O . ASP A 1 185 ? -14.406 38.312 23.312 1 70.94 185 ASP A O 1
ATOM 1472 N N . ASP A 1 186 ? -16.391 38.594 22.578 1 71.56 186 ASP A N 1
ATOM 1473 C CA . ASP A 1 186 ? -16.859 39.094 23.875 1 71.56 186 ASP A CA 1
ATOM 1474 C C . ASP A 1 186 ? -17.703 38.062 24.578 1 71.56 186 ASP A C 1
ATOM 1476 O O . ASP A 1 186 ? -18.344 38.344 25.594 1 71.56 186 ASP A O 1
ATOM 1480 N N . ALA A 1 187 ? -17.625 36.844 24.094 1 76.62 187 ALA A N 1
ATOM 1481 C CA . ALA A 1 187 ? -18.469 35.812 24.688 1 76.62 187 ALA A CA 1
ATOM 1482 C C . ALA A 1 187 ? -17.609 34.719 25.281 1 76.62 187 ALA A C 1
ATOM 1484 O O . ALA A 1 187 ? -16.531 34.375 24.766 1 76.62 187 ALA A O 1
ATOM 1485 N N . ILE A 1 188 ? -18.109 34.188 26.438 1 80.5 188 ILE A N 1
ATOM 1486 C CA . ILE A 1 188 ? -17.438 33.094 27.125 1 80.5 188 ILE A CA 1
ATOM 1487 C C . ILE A 1 188 ? -18.25 31.812 26.953 1 80.5 188 ILE A C 1
ATOM 1489 O O . ILE A 1 188 ? -19.453 31.797 27.188 1 80.5 188 ILE A O 1
ATOM 1493 N N . PHE A 1 189 ? -17.547 30.812 26.516 1 82.69 189 PHE A N 1
ATOM 1494 C CA . PHE A 1 189 ? -18.203 29.531 26.281 1 82.69 189 PHE A CA 1
ATOM 1495 C C . PHE A 1 189 ? -17.672 28.453 27.219 1 82.69 189 PHE A C 1
ATOM 1497 O O . PHE A 1 189 ? -16.469 28.406 27.484 1 82.69 189 PHE A O 1
ATOM 1504 N N . LYS A 1 190 ? -18.656 27.609 27.672 1 78.19 190 LYS A N 1
ATOM 1505 C CA . LYS A 1 190 ? -18.281 26.562 28.609 1 78.19 190 LYS A CA 1
ATOM 1506 C C . LYS A 1 190 ? -18.375 25.188 27.953 1 78.19 190 LYS A C 1
ATOM 1508 O O . LYS A 1 190 ? -17.797 24.203 28.453 1 78.19 190 LYS A O 1
ATOM 1513 N N . LYS A 1 191 ? -19.109 25.062 26.938 1 83.75 191 LYS A N 1
ATOM 1514 C CA . LYS A 1 191 ? -19.25 23.812 26.203 1 83.75 191 LYS A CA 1
ATOM 1515 C C . LYS A 1 191 ? -18.719 23.938 24.781 1 83.75 191 LYS A C 1
ATOM 1517 O O . LYS A 1 191 ? -18.859 25 24.156 1 83.75 191 LYS A O 1
ATOM 1522 N N . PHE A 1 192 ? -18.141 22.781 24.391 1 85.19 192 PHE A N 1
ATOM 1523 C CA . PHE A 1 192 ? -17.469 22.844 23.094 1 85.19 192 PHE A CA 1
ATOM 1524 C C . PHE A 1 192 ? -17.812 21.609 22.25 1 85.19 192 PHE A C 1
ATOM 1526 O O . PHE A 1 192 ? -18.047 20.531 22.797 1 85.19 192 PHE A O 1
ATOM 1533 N N . GLU A 1 193 ? -17.844 21.875 20.938 1 89.88 193 GLU A N 1
ATOM 1534 C CA . GLU A 1 193 ? -17.969 20.812 19.953 1 89.88 193 GLU A CA 1
ATOM 1535 C C . GLU A 1 193 ? -17.047 21.047 18.766 1 89.88 193 GLU A C 1
ATOM 1537 O O . GLU A 1 193 ? -16.969 22.156 18.234 1 89.88 193 GLU A O 1
ATOM 1542 N N . LEU A 1 194 ? -16.266 20.062 18.484 1 92.56 194 LEU A N 1
ATOM 1543 C CA . LEU A 1 194 ? -15.391 20.141 17.312 1 92.56 194 LEU A CA 1
ATOM 1544 C C . LEU A 1 194 ? -15.953 19.297 16.172 1 92.56 194 LEU A C 1
ATOM 1546 O O . LEU A 1 194 ? -16.047 18.078 16.281 1 92.56 194 LEU A O 1
ATOM 1550 N N . ASN A 1 195 ? -16.312 19.969 15.078 1 93.12 195 ASN A N 1
ATOM 1551 C CA . ASN A 1 195 ? -16.859 19.312 13.898 1 93.12 195 ASN A CA 1
ATOM 1552 C C . ASN A 1 195 ? -15.828 19.219 12.781 1 93.12 195 ASN A C 1
ATOM 1554 O O . ASN A 1 195 ? -15.375 20.234 12.258 1 93.12 195 ASN A O 1
ATOM 1558 N N . ILE A 1 196 ? -15.477 17.984 12.461 1 94.81 196 ILE A N 1
ATOM 1559 C CA . ILE A 1 196 ? -14.562 17.75 11.352 1 94.81 196 ILE A CA 1
ATOM 1560 C C . ILE A 1 196 ? -15.359 17.469 10.078 1 94.81 196 ILE A C 1
ATOM 1562 O O . ILE A 1 196 ? -16.047 16.453 9.969 1 94.81 196 ILE A O 1
ATOM 1566 N N . VAL A 1 197 ? -15.203 18.344 9.133 1 93.19 197 VAL A N 1
ATOM 1567 C CA . VAL A 1 197 ? -15.961 18.266 7.887 1 93.19 197 VAL A CA 1
ATOM 1568 C C . VAL A 1 197 ? -15.172 17.469 6.844 1 93.19 197 VAL A C 1
ATOM 1570 O O . VAL A 1 197 ? -14.102 17.906 6.406 1 93.19 197 VAL A O 1
ATOM 1573 N N . ILE A 1 198 ? -15.711 16.391 6.461 1 93.94 198 ILE A N 1
ATOM 1574 C CA . ILE A 1 198 ? -15.094 15.594 5.402 1 93.94 198 ILE A CA 1
ATOM 1575 C C . ILE A 1 198 ? -15.609 16.062 4.039 1 93.94 198 ILE A C 1
ATOM 1577 O O . ILE A 1 198 ? -16.828 16.078 3.801 1 93.94 198 ILE A O 1
ATOM 1581 N N . PRO A 1 199 ? -14.734 16.422 3.184 1 91.56 199 PRO A N 1
ATOM 1582 C CA . PRO A 1 199 ? -15.195 16.844 1.859 1 91.56 199 PRO A CA 1
ATOM 1583 C C . PRO A 1 199 ? -15.906 15.734 1.092 1 91.56 199 PRO A C 1
ATOM 1585 O O . PRO A 1 199 ? -15.602 14.555 1.287 1 91.56 199 PRO A O 1
ATOM 1588 N N . LYS A 1 200 ? -16.766 16.109 0.224 1 88.12 200 LYS A N 1
ATOM 1589 C CA . LYS A 1 200 ? -17.547 15.141 -0.55 1 88.12 200 LYS A CA 1
ATOM 1590 C C . LYS A 1 200 ? -16.672 14.391 -1.541 1 88.12 200 LYS A C 1
ATOM 1592 O O . LYS A 1 200 ? -16.969 13.242 -1.891 1 88.12 200 LYS A O 1
ATOM 1597 N N . ASP A 1 201 ? -15.664 15.016 -2.029 1 86.44 201 ASP A N 1
ATOM 1598 C CA . ASP A 1 201 ? -14.68 14.438 -2.934 1 86.44 201 ASP A CA 1
ATOM 1599 C C . ASP A 1 201 ? -13.344 15.18 -2.842 1 86.44 201 ASP A C 1
ATOM 1601 O O . ASP A 1 201 ? -13.203 16.109 -2.043 1 86.44 201 ASP A O 1
ATOM 1605 N N . LEU A 1 202 ? -12.414 14.734 -3.639 1 85.5 202 LEU A N 1
ATOM 1606 C CA . LEU A 1 202 ? -11.094 15.352 -3.594 1 85.5 202 LEU A CA 1
ATOM 1607 C C . LEU A 1 202 ? -10.812 16.141 -4.871 1 85.5 202 LEU A C 1
ATOM 1609 O O . LEU A 1 202 ? -9.656 16.297 -5.266 1 85.5 202 LEU A O 1
ATOM 1613 N N . ASP A 1 203 ? -11.773 16.625 -5.633 1 76.75 203 ASP A N 1
ATOM 1614 C CA . ASP A 1 203 ? -11.672 17.219 -6.961 1 76.75 203 ASP A CA 1
ATOM 1615 C C . ASP A 1 203 ? -11.062 18.625 -6.887 1 76.75 203 ASP A C 1
ATOM 1617 O O . ASP A 1 203 ? -10.562 19.141 -7.891 1 76.75 203 ASP A O 1
ATOM 1621 N N . ALA A 1 204 ? -11.078 19.281 -5.789 1 70.62 204 ALA A N 1
ATOM 1622 C CA . ALA A 1 204 ? -10.609 20.672 -5.699 1 70.62 204 ALA A CA 1
ATOM 1623 C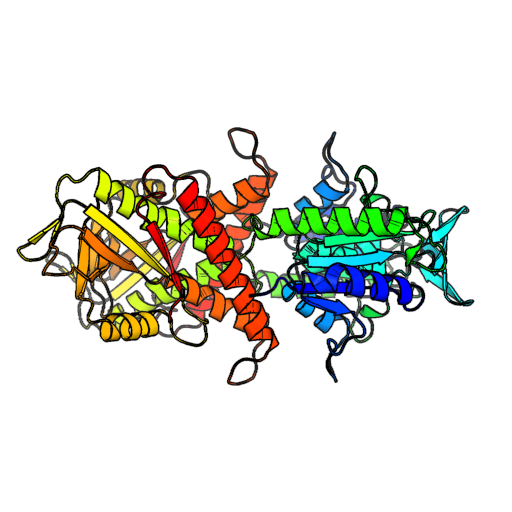 C . ALA A 1 204 ? -9.539 20.812 -4.617 1 70.62 204 ALA A C 1
ATOM 1625 O O . ALA A 1 204 ? -9.297 19.875 -3.848 1 70.62 204 ALA A O 1
ATOM 1626 N N . ASP A 1 205 ? -8.859 21.922 -4.809 1 79.62 205 ASP A N 1
ATOM 1627 C CA . ASP A 1 205 ? -7.965 22.297 -3.719 1 79.62 205 ASP A CA 1
ATOM 1628 C C . ASP A 1 205 ? -8.711 22.359 -2.389 1 79.62 205 ASP A C 1
ATOM 1630 O O . ASP A 1 205 ? -9.617 23.172 -2.215 1 79.62 205 ASP A O 1
ATOM 1634 N N . ILE A 1 206 ? -8.336 21.516 -1.556 1 84 206 ILE A N 1
ATOM 1635 C CA . ILE A 1 206 ? -9.102 21.328 -0.327 1 84 206 ILE A CA 1
ATOM 1636 C C . ILE A 1 206 ? -9.062 22.609 0.506 1 84 206 ILE A C 1
ATOM 1638 O O . ILE A 1 206 ? -10.039 22.953 1.174 1 84 206 ILE A O 1
ATOM 1642 N N . LYS A 1 207 ? -7.984 23.328 0.535 1 81.31 207 LYS A N 1
ATOM 1643 C CA . LYS A 1 207 ? -7.891 24.594 1.272 1 81.31 207 LYS A CA 1
ATOM 1644 C C . LYS A 1 207 ? -8.891 25.609 0.744 1 81.31 207 LYS A C 1
ATOM 1646 O O . LYS A 1 207 ? -9.602 26.25 1.522 1 81.31 207 LYS A O 1
ATOM 1651 N N . LYS A 1 208 ? -8.93 25.75 -0.52 1 83.94 208 LYS A N 1
ATOM 1652 C CA . LYS A 1 208 ? -9.883 26.656 -1.142 1 83.94 208 LYS A CA 1
ATOM 1653 C C . LYS A 1 208 ? -11.32 26.203 -0.896 1 83.94 208 LYS A C 1
ATOM 1655 O O . LYS A 1 208 ? -12.195 27.016 -0.616 1 83.94 208 LYS A O 1
ATOM 1660 N N . ARG A 1 209 ? -11.438 24.969 -0.961 1 85.38 209 ARG A N 1
ATOM 1661 C CA . ARG A 1 209 ? -12.758 24.391 -0.731 1 85.38 209 ARG A CA 1
ATOM 1662 C C . ARG A 1 209 ? -13.234 24.672 0.69 1 85.38 209 ARG A C 1
ATOM 1664 O O . ARG A 1 209 ? -14.406 25 0.905 1 85.38 209 ARG A O 1
ATOM 1671 N N . ALA A 1 210 ? -12.367 24.484 1.573 1 83.94 210 ALA A N 1
ATOM 1672 C CA . ALA A 1 210 ? -12.688 24.781 2.971 1 83.94 210 ALA A CA 1
ATOM 1673 C C . ALA A 1 210 ? -13.102 26.234 3.15 1 83.94 210 ALA A C 1
ATOM 1675 O O . ALA A 1 210 ? -14.094 26.531 3.818 1 83.94 210 ALA A O 1
ATOM 1676 N N . THR A 1 211 ? -12.391 27.078 2.51 1 82.25 211 THR A N 1
ATOM 1677 C CA . THR A 1 211 ? -12.695 28.5 2.596 1 82.25 211 THR A CA 1
ATOM 1678 C C . THR A 1 211 ? -14.094 28.797 2.066 1 82.25 211 THR A C 1
ATOM 1680 O O . THR A 1 211 ? -14.867 29.516 2.701 1 82.25 211 THR A O 1
ATOM 1683 N N . VAL A 1 212 ? -14.383 28.219 0.948 1 85.44 212 VAL A N 1
ATOM 1684 C CA . VAL A 1 212 ? -15.688 28.422 0.326 1 85.44 212 VAL A CA 1
ATOM 1685 C C . VAL A 1 212 ? -16.781 27.859 1.229 1 85.44 212 VAL A C 1
ATOM 1687 O O . VAL A 1 212 ? -17.812 28.5 1.46 1 85.44 212 VAL A O 1
ATOM 1690 N N . TYR A 1 213 ? -16.562 26.719 1.734 1 85.81 213 TYR A N 1
ATOM 1691 C CA . TYR A 1 213 ? -17.531 26.047 2.588 1 85.81 213 TYR A CA 1
ATOM 1692 C C . TYR A 1 213 ? -17.797 26.844 3.85 1 85.81 213 TYR A C 1
ATOM 1694 O O . TYR A 1 213 ? -18.953 27.094 4.203 1 85.81 213 TYR A O 1
ATOM 1702 N N . PHE A 1 214 ? -16.828 27.312 4.508 1 84.31 214 PHE A N 1
ATOM 1703 C CA . PHE A 1 214 ? -17 28 5.781 1 84.31 214 PHE A CA 1
ATOM 1704 C C . PHE A 1 214 ? -17.562 29.406 5.574 1 84.31 214 PHE A C 1
ATOM 1706 O O . PHE A 1 214 ? -18.328 29.891 6.406 1 84.31 214 PHE A O 1
ATOM 1713 N N . LYS A 1 215 ? -17.219 30 4.496 1 81.06 215 LYS A N 1
ATOM 1714 C CA . LYS A 1 215 ? -17.828 31.281 4.156 1 81.06 215 LYS A CA 1
ATOM 1715 C C . LYS A 1 215 ? -19.328 31.125 3.906 1 81.06 215 LYS A C 1
ATOM 1717 O O . LYS A 1 215 ? -20.125 31.969 4.328 1 81.06 215 LYS A O 1
ATOM 1722 N N . SER A 1 216 ? -19.641 30.094 3.254 1 84.88 216 SER A N 1
ATOM 1723 C CA . SER A 1 216 ? -21.047 29.844 2.939 1 84.88 216 SER A CA 1
ATOM 1724 C C . SER A 1 216 ? -21.859 29.594 4.207 1 84.88 216 SER A C 1
ATOM 1726 O O . SER A 1 216 ? -23.062 29.859 4.234 1 84.88 216 SER A O 1
ATOM 1728 N N . LYS A 1 217 ? -21.219 29.203 5.246 1 83.75 217 LYS A N 1
ATOM 1729 C CA . LYS A 1 217 ? -21.891 28.938 6.512 1 83.75 217 LYS A CA 1
ATOM 1730 C C . LYS A 1 217 ? -21.75 30.109 7.477 1 83.75 217 LYS A C 1
ATOM 1732 O O . LYS A 1 217 ? -22.203 30.031 8.625 1 83.75 217 LYS A O 1
ATOM 1737 N N . THR A 1 218 ? -21.031 31.156 7.031 1 78.88 218 THR A N 1
ATOM 1738 C CA . THR A 1 218 ? -20.844 32.406 7.781 1 78.88 218 THR A CA 1
ATOM 1739 C C . THR A 1 218 ? -20.094 32.125 9.078 1 78.88 218 THR A C 1
ATOM 1741 O O . THR A 1 218 ? -20.484 32.625 10.141 1 78.88 218 THR A O 1
ATOM 1744 N N . LEU A 1 219 ? -19.156 31.266 8.883 1 79.06 219 LEU A N 1
ATOM 1745 C CA . LEU A 1 219 ? -18.312 30.969 10.039 1 79.06 219 LEU A CA 1
ATOM 1746 C C . LEU A 1 219 ? -17.141 31.938 10.117 1 79.06 219 LEU A C 1
ATOM 1748 O O . LEU A 1 219 ? -16.641 32.406 9.094 1 79.06 219 LEU A O 1
ATOM 1752 N N . LYS A 1 220 ? -16.812 32.219 11.328 1 78.19 220 LYS A N 1
ATOM 1753 C CA . LYS A 1 220 ? -15.688 33.125 11.547 1 78.19 220 LYS A CA 1
ATOM 1754 C C . LYS A 1 220 ? -14.414 32.344 11.844 1 78.19 220 LYS A C 1
ATOM 1756 O O . LYS A 1 220 ? -14.438 31.344 12.594 1 78.19 220 LYS A O 1
ATOM 1761 N N . GLU A 1 221 ? -13.375 32.688 11.188 1 79.12 221 GLU A N 1
ATOM 1762 C CA . GLU A 1 221 ? -12.078 32.062 11.461 1 79.12 221 GLU A CA 1
ATOM 1763 C C . GLU A 1 221 ? -11.445 32.688 12.711 1 79.12 221 GLU A C 1
ATOM 1765 O O . GLU A 1 221 ? -11.438 33.906 12.891 1 79.12 221 GLU A O 1
ATOM 1770 N N . ILE A 1 222 ? -11.023 31.797 13.602 1 74.69 222 ILE A N 1
ATOM 1771 C CA . ILE A 1 222 ? -10.336 32.281 14.797 1 74.69 222 ILE A CA 1
ATOM 1772 C C . ILE A 1 222 ? -9.047 31.484 14.992 1 74.69 222 ILE A C 1
ATOM 1774 O O . ILE A 1 222 ? -8.867 30.406 14.406 1 74.69 222 ILE A O 1
ATOM 1778 N N . GLN A 1 223 ? -8.148 32.125 15.727 1 76 223 GLN A N 1
ATOM 1779 C CA . GLN A 1 223 ? -6.965 31.391 16.188 1 76 223 GLN A CA 1
ATOM 1780 C C . GLN A 1 223 ? -7.215 30.734 17.547 1 76 223 GLN A C 1
ATOM 1782 O O . GLN A 1 223 ? -7.41 31.422 18.547 1 76 223 GLN A O 1
ATOM 1787 N N . PHE A 1 224 ? -7.234 29.5 17.516 1 73.69 224 PHE A N 1
ATOM 1788 C CA . PHE A 1 224 ? -7.422 28.75 18.75 1 73.69 224 PHE A CA 1
ATOM 1789 C C . PHE A 1 224 ? -6.086 28.453 19.406 1 73.69 224 PHE A C 1
ATOM 1791 O O . PHE A 1 224 ? -5.25 27.734 18.859 1 73.69 224 PHE A O 1
ATOM 1798 N N . GLU A 1 225 ? -5.961 28.953 20.5 1 71.06 225 GLU A N 1
ATOM 1799 C CA . GLU A 1 225 ? -4.688 28.844 21.203 1 71.06 225 GLU A CA 1
ATOM 1800 C C . GLU A 1 225 ? -4.609 27.562 22.016 1 71.06 225 GLU A C 1
ATOM 1802 O O . GLU A 1 225 ? -5.531 27.234 22.766 1 71.06 225 GLU A O 1
ATOM 1807 N N . THR A 1 226 ? -3.498 26.844 21.734 1 71 226 THR A N 1
ATOM 1808 C CA . THR A 1 226 ? -3.211 25.656 22.531 1 71 226 THR A CA 1
ATOM 1809 C C . THR A 1 226 ? -1.865 25.797 23.234 1 71 226 THR A C 1
ATOM 1811 O O . THR A 1 226 ? -1.222 26.844 23.156 1 71 226 THR A O 1
ATOM 1814 N N . SER A 1 227 ? -1.619 24.719 24.078 1 64.38 227 SER A N 1
ATOM 1815 C CA . SER A 1 227 ? -0.35 24.734 24.797 1 64.38 227 SER A CA 1
ATOM 1816 C C . SER A 1 227 ? 0.831 24.641 23.844 1 64.38 227 SER A C 1
ATOM 1818 O O . SER A 1 227 ? 1.931 25.094 24.156 1 64.38 227 SER A O 1
ATOM 1820 N N . SER A 1 228 ? 0.536 24.141 22.703 1 60.62 228 SER A N 1
ATOM 1821 C CA . SER A 1 228 ? 1.634 23.859 21.781 1 60.62 228 SER A CA 1
ATOM 1822 C C . SER A 1 228 ? 1.708 24.922 20.688 1 60.62 228 SER A C 1
ATOM 1824 O O . SER A 1 228 ? 2.787 25.422 20.375 1 60.62 228 SER A O 1
ATOM 1826 N N . ARG A 1 229 ? 0.582 25.156 20.062 1 66.38 229 ARG A N 1
ATOM 1827 C CA . ARG A 1 229 ? 0.536 26.094 18.953 1 66.38 229 ARG A CA 1
ATOM 1828 C C . ARG A 1 229 ? -0.878 26.625 18.734 1 66.38 229 ARG A C 1
ATOM 1830 O O . ARG A 1 229 ? -1.823 26.156 19.375 1 66.38 229 ARG A O 1
ATOM 1837 N N . ASN A 1 230 ? -0.893 27.656 17.984 1 69.12 230 ASN A N 1
ATOM 1838 C CA . ASN A 1 230 ? -2.193 28.188 17.594 1 69.12 230 ASN A CA 1
ATOM 1839 C C . ASN A 1 230 ? -2.689 27.516 16.297 1 69.12 230 ASN A C 1
ATOM 1841 O O . ASN A 1 230 ? -1.902 27.266 15.391 1 69.12 230 ASN A O 1
ATOM 1845 N N . PHE A 1 231 ? -3.975 27.188 16.375 1 71.06 231 PHE A N 1
ATOM 1846 C CA . PHE A 1 231 ? -4.582 26.562 15.211 1 71.06 231 PHE A CA 1
ATOM 1847 C C . PHE A 1 231 ? -5.656 27.469 14.617 1 71.06 231 PHE A C 1
ATOM 1849 O O . PHE A 1 231 ? -6.48 28.016 15.344 1 71.06 231 PHE A O 1
ATOM 1856 N N . PRO A 1 232 ? -5.551 27.641 13.312 1 71.19 232 PRO A N 1
ATOM 1857 C CA . PRO A 1 232 ? -6.715 28.266 12.688 1 71.19 232 PRO A CA 1
ATOM 1858 C C . PRO A 1 232 ? -7.934 27.359 12.648 1 71.19 232 PRO A C 1
ATOM 1860 O O . PRO A 1 232 ? -7.836 26.203 12.195 1 71.19 232 PRO A O 1
ATOM 1863 N N . VAL A 1 233 ? -8.961 27.766 13.305 1 75.38 233 VAL A N 1
ATOM 1864 C CA . VAL A 1 233 ? -10.211 27.016 13.289 1 75.38 233 VAL A CA 1
ATOM 1865 C C . VAL A 1 233 ? -11.375 27.953 12.969 1 75.38 233 VAL A C 1
ATOM 1867 O O . VAL A 1 233 ? -11.266 29.156 13.156 1 75.38 233 VAL A O 1
ATOM 1870 N N . PHE A 1 234 ? -12.406 27.312 12.359 1 76.56 234 PHE A N 1
ATOM 1871 C CA . PHE A 1 234 ? -13.609 28.094 12.07 1 76.56 234 PHE A CA 1
ATOM 1872 C C . PHE A 1 234 ? -14.68 27.844 13.133 1 76.56 234 PHE A C 1
ATOM 1874 O O . PHE A 1 234 ? -14.852 26.719 13.594 1 76.56 234 PHE A O 1
ATOM 1881 N N . VAL A 1 235 ? -15.266 28.922 13.539 1 72.75 235 VAL A N 1
ATOM 1882 C CA . VAL A 1 235 ? -16.188 28.766 14.656 1 72.75 235 VAL A CA 1
ATOM 1883 C C . VAL A 1 235 ? -17.547 29.375 14.289 1 72.75 235 VAL A C 1
ATOM 1885 O O . VAL A 1 235 ? -17.625 30.266 13.453 1 72.75 235 VAL A O 1
ATOM 1888 N N . THR A 1 236 ? -18.547 28.688 14.609 1 70 236 THR A N 1
ATOM 1889 C CA . THR A 1 236 ? -19.875 29.281 14.648 1 70 236 THR A CA 1
ATOM 1890 C C . THR A 1 236 ? -20.5 29.109 16.016 1 70 236 THR A C 1
ATOM 1892 O O . THR A 1 236 ? -20.156 28.172 16.75 1 70 236 THR A O 1
ATOM 1895 N N . TYR A 1 237 ? -21 30.156 16.516 1 62.28 237 TYR A N 1
ATOM 1896 C CA . TYR A 1 237 ? -21.75 30.078 17.766 1 62.28 237 TYR A CA 1
ATOM 1897 C C . TYR A 1 237 ? -23.094 30.781 17.641 1 62.28 237 TYR A C 1
ATOM 1899 O O . TYR A 1 237 ? -23.281 31.625 16.766 1 62.28 237 TYR A O 1
ATOM 1907 N N . ASP A 1 238 ? -24.109 29.984 18.016 1 56.03 238 ASP A N 1
ATOM 1908 C CA . ASP A 1 238 ? -25.422 30.641 18.125 1 56.03 238 ASP A CA 1
ATOM 1909 C C . ASP A 1 238 ? -25.391 31.734 19.188 1 56.03 238 ASP A C 1
ATOM 1911 O O . ASP A 1 238 ? -25.188 31.469 20.375 1 56.03 238 ASP A O 1
ATOM 1915 N N . ASN A 1 239 ? -25.328 32.906 18.672 1 53.31 239 ASN A N 1
ATOM 1916 C CA . ASN A 1 239 ? -25.359 34.062 19.547 1 53.31 239 ASN A CA 1
ATOM 1917 C C . ASN A 1 239 ? -26.453 33.938 20.609 1 53.31 239 ASN A C 1
ATOM 1919 O O . ASN A 1 239 ? -26.312 34.469 21.719 1 53.31 239 ASN A O 1
ATOM 1923 N N . GLN A 1 240 ? -27.531 33.344 20.188 1 53.47 240 GLN A N 1
ATOM 1924 C CA . GLN A 1 240 ? -28.641 33.312 21.125 1 53.47 240 GLN A CA 1
ATOM 1925 C C . GLN A 1 240 ? -28.391 32.281 22.234 1 53.47 240 GLN A C 1
ATOM 1927 O O . GLN A 1 240 ? -28.766 32.531 23.391 1 53.47 240 GLN A O 1
ATOM 1932 N N . SER A 1 241 ? -27.906 31.141 22 1 54 241 SER A N 1
ATOM 1933 C CA . SER A 1 241 ? -27.75 30.125 23.016 1 54 241 SER A CA 1
ATOM 1934 C C . SER A 1 241 ? -26.297 30 23.469 1 54 241 SER A C 1
ATOM 1936 O O . SER A 1 241 ? -25.969 29.172 24.312 1 54 241 SER A O 1
ATOM 1938 N N . LYS A 1 242 ? -25.578 31.062 23.688 1 59.81 242 LYS A N 1
ATOM 1939 C CA . LYS A 1 242 ? -24.203 31.344 24.078 1 59.81 242 LYS A CA 1
ATOM 1940 C C . LYS A 1 242 ? -23.578 30.156 24.812 1 59.81 242 LYS A C 1
ATOM 1942 O O . LYS A 1 242 ? -22.672 30.328 25.641 1 59.81 242 LYS A O 1
ATOM 1947 N N . ASP A 1 243 ? -24.125 28.891 24.547 1 75.25 243 ASP A N 1
ATOM 1948 C CA . ASP A 1 243 ? -23.719 27.828 25.469 1 75.25 243 ASP A CA 1
ATOM 1949 C C . ASP A 1 243 ? -22.641 26.938 24.844 1 75.25 243 ASP A C 1
ATOM 1951 O O . ASP A 1 243 ? -21.641 26.625 25.5 1 75.25 243 ASP A O 1
ATOM 1955 N N . VAL A 1 244 ? -22.844 26.641 23.531 1 80.75 244 VAL A N 1
ATOM 1956 C CA . VAL A 1 244 ? -21.891 25.688 22.969 1 80.75 244 VAL A CA 1
ATOM 1957 C C . VAL A 1 244 ? -21.109 26.359 21.844 1 80.75 244 VAL A C 1
ATOM 1959 O O . VAL A 1 244 ? -21.703 26.938 20.922 1 80.75 244 VAL A O 1
ATOM 1962 N N . LEU A 1 245 ? -19.859 26.469 22.016 1 85.25 245 LEU A N 1
ATOM 1963 C CA . LEU A 1 245 ? -19 26.906 20.922 1 85.25 245 LEU A CA 1
ATOM 1964 C C . LEU A 1 245 ? -18.719 25.766 19.953 1 85.25 245 LEU A C 1
ATOM 1966 O O . LEU A 1 245 ? -18.156 24.734 20.344 1 85.25 245 LEU A O 1
ATOM 1970 N N . LYS A 1 246 ? -19.156 25.938 18.734 1 87.69 246 LYS A N 1
ATOM 1971 C CA . LYS A 1 246 ? -18.938 24.922 17.703 1 87.69 246 LYS A CA 1
ATOM 1972 C C . LYS A 1 246 ? -17.75 25.297 16.812 1 87.69 246 LYS A C 1
ATOM 1974 O O . LYS A 1 246 ? -17.75 26.375 16.188 1 87.69 246 LYS A O 1
ATOM 1979 N N . LEU A 1 247 ? -16.781 24.422 16.891 1 88.56 247 LEU A N 1
ATOM 1980 C CA . LEU A 1 247 ? -15.609 24.578 16.047 1 88.56 247 LEU A CA 1
ATOM 1981 C C . LEU A 1 247 ? -15.711 23.688 14.805 1 88.56 247 LEU A C 1
ATOM 1983 O O . LEU A 1 247 ? -16.25 22.578 14.875 1 88.56 247 LEU A O 1
ATOM 1987 N N . TYR A 1 248 ? -15.18 24.203 13.719 1 90.12 248 TYR A N 1
ATOM 1988 C CA . TYR A 1 248 ? -15.203 23.453 12.469 1 90.12 248 TYR A CA 1
ATOM 1989 C C . TYR A 1 248 ? -13.812 23.406 11.828 1 90.12 248 TYR A C 1
ATOM 1991 O O . TYR A 1 248 ? -13.086 24.406 11.852 1 90.12 248 TYR A O 1
ATOM 1999 N N . ASP A 1 249 ? -13.492 22.281 11.297 1 91.25 249 ASP A N 1
ATOM 2000 C CA . ASP A 1 249 ? -12.25 22.125 10.531 1 91.25 249 ASP A CA 1
ATOM 2001 C C . ASP A 1 249 ? -12.43 21.141 9.383 1 91.25 249 ASP A C 1
ATOM 2003 O O . ASP A 1 249 ? -13.18 20.172 9.508 1 91.25 249 ASP A O 1
ATOM 2007 N N . MET A 1 250 ? -11.789 21.453 8.289 1 90.25 250 MET A N 1
ATOM 2008 C CA . MET A 1 250 ? -11.656 20.516 7.168 1 90.25 250 MET A CA 1
ATOM 2009 C C . MET A 1 250 ? -10.211 20.078 7.004 1 90.25 250 MET A C 1
ATOM 2011 O O . MET A 1 250 ? -9.312 20.906 6.855 1 90.25 250 MET A O 1
ATOM 2015 N N . PRO A 1 251 ? -9.992 18.781 7.051 1 90.88 251 PRO A N 1
ATOM 2016 C CA . PRO A 1 251 ? -8.602 18.312 6.98 1 90.88 251 PRO A CA 1
ATOM 2017 C C . PRO A 1 251 ? -7.957 18.578 5.625 1 90.88 251 PRO A C 1
ATOM 2019 O O . PRO A 1 251 ? -8.094 17.766 4.703 1 90.88 251 PRO A O 1
ATOM 2022 N N . THR A 1 252 ? -7.129 19.516 5.547 1 86.69 252 THR A N 1
ATOM 2023 C CA . THR A 1 252 ? -6.508 19.906 4.281 1 86.69 252 THR A CA 1
ATOM 2024 C C . THR A 1 252 ? -5.426 18.906 3.891 1 86.69 252 THR A C 1
ATOM 2026 O O . THR A 1 252 ? -5.004 18.859 2.73 1 86.69 252 THR A O 1
ATOM 2029 N N . THR A 1 253 ? -5.02 18.125 4.859 1 85.94 253 THR A N 1
ATOM 2030 C CA . THR A 1 253 ? -4.027 17.094 4.602 1 85.94 253 THR A CA 1
ATOM 2031 C C . THR A 1 253 ? -4.531 16.109 3.547 1 85.94 253 THR A C 1
ATOM 2033 O O . THR A 1 253 ? -3.74 15.414 2.91 1 85.94 253 THR A O 1
ATOM 2036 N N . LEU A 1 254 ? -5.82 16.047 3.293 1 89.69 254 LEU A N 1
ATOM 2037 C CA . LEU A 1 254 ? -6.438 15.133 2.336 1 89.69 254 LEU A CA 1
ATOM 2038 C C . LEU A 1 254 ? -6.031 15.484 0.909 1 89.69 254 LEU A C 1
ATOM 2040 O O . LEU A 1 254 ? -6.152 14.656 0.001 1 89.69 254 LEU A O 1
ATOM 2044 N N . GLY A 1 255 ? -5.582 16.703 0.71 1 85.62 255 GLY A N 1
ATOM 2045 C CA . GLY A 1 255 ? -5.109 17.109 -0.607 1 85.62 255 GLY A CA 1
ATOM 2046 C C . GLY A 1 255 ? -3.936 16.281 -1.093 1 85.62 255 GLY A C 1
ATOM 2047 O O . GLY A 1 255 ? -3.758 16.094 -2.299 1 85.62 255 GLY A O 1
ATOM 2048 N N . GLY A 1 256 ? -3.172 15.781 -0.168 1 83.62 256 GLY A N 1
ATOM 2049 C CA . GLY A 1 256 ? -2.047 14.93 -0.52 1 83.62 256 GLY A CA 1
ATOM 2050 C C . GLY A 1 256 ? -2.467 13.633 -1.177 1 83.62 256 GLY A C 1
ATOM 2051 O O . GLY A 1 256 ? -1.773 13.125 -2.061 1 83.62 256 GLY A O 1
ATOM 2052 N N . ILE A 1 257 ? -3.635 13.148 -0.776 1 86.19 257 ILE A N 1
ATOM 2053 C CA . ILE A 1 257 ? -4.133 11.891 -1.325 1 86.19 257 ILE A CA 1
ATOM 2054 C C . ILE A 1 257 ? -4.477 12.07 -2.803 1 86.19 257 ILE A C 1
ATOM 2056 O O . ILE A 1 257 ? -4.145 11.219 -3.631 1 86.19 257 ILE A O 1
ATOM 2060 N N . ASP A 1 258 ? -5.113 13.18 -3.072 1 83.62 258 ASP A N 1
ATOM 2061 C CA . ASP A 1 258 ? -5.504 13.453 -4.449 1 83.62 258 ASP A CA 1
ATOM 2062 C C . ASP A 1 258 ? -4.289 13.477 -5.375 1 83.62 258 ASP A C 1
ATOM 2064 O O . ASP A 1 258 ? -4.289 12.828 -6.426 1 83.62 258 ASP A O 1
ATOM 2068 N N . LYS A 1 259 ? -3.303 14.148 -4.973 1 81.69 259 LYS A N 1
ATOM 2069 C CA . LYS A 1 259 ? -2.086 14.25 -5.773 1 81.69 259 LYS A CA 1
ATOM 2070 C C . LYS A 1 259 ? -1.412 12.891 -5.922 1 81.69 259 LYS A C 1
ATOM 2072 O O . LYS A 1 259 ? -0.933 12.547 -7.004 1 81.69 259 LYS A O 1
ATOM 2077 N N . ALA A 1 260 ? -1.38 12.18 -4.855 1 80.88 260 ALA A N 1
ATOM 2078 C CA . ALA A 1 260 ? -0.775 10.844 -4.883 1 80.88 260 ALA A CA 1
ATOM 2079 C C . ALA A 1 260 ? -1.52 9.922 -5.844 1 80.88 260 ALA A C 1
ATOM 2081 O O . ALA A 1 260 ? -0.897 9.172 -6.598 1 80.88 260 ALA A O 1
ATOM 2082 N N . ILE A 1 261 ? -2.824 9.977 -5.855 1 81.62 261 ILE A N 1
ATOM 2083 C CA . ILE A 1 261 ? -3.654 9.141 -6.715 1 81.62 261 ILE A CA 1
ATOM 2084 C C . ILE A 1 261 ? -3.426 9.516 -8.18 1 81.62 261 ILE A C 1
ATOM 2086 O O . ILE A 1 261 ? -3.34 8.641 -9.039 1 81.62 261 ILE A O 1
ATOM 2090 N N . GLU A 1 262 ? -3.299 10.727 -8.422 1 78.81 262 GLU A N 1
ATOM 2091 C CA . GLU A 1 262 ? -3.012 11.172 -9.781 1 78.81 262 GLU A CA 1
ATOM 2092 C C . GLU A 1 262 ? -1.68 10.617 -10.273 1 78.81 262 GLU A C 1
ATOM 2094 O O . GLU A 1 262 ? -1.569 10.18 -11.422 1 78.81 262 GLU A O 1
ATOM 2099 N N . MET A 1 263 ? -0.825 10.625 -9.445 1 73.56 263 MET A N 1
ATOM 2100 C CA . MET A 1 263 ? 0.496 10.109 -9.797 1 73.56 263 MET A CA 1
ATOM 2101 C C . MET A 1 263 ? 0.46 8.594 -9.969 1 73.56 263 MET A C 1
ATOM 2103 O O . MET A 1 263 ? 1.019 8.062 -10.93 1 73.56 263 MET A O 1
ATOM 2107 N N . PHE A 1 264 ? -0.269 8.008 -9.141 1 70.88 264 PHE A N 1
ATOM 2108 C CA . PHE A 1 264 ? -0.409 6.555 -9.172 1 70.88 264 PHE A CA 1
ATOM 2109 C C . PHE A 1 264 ? -1.1 6.109 -10.453 1 70.88 264 PHE A C 1
ATOM 2111 O O . PHE A 1 264 ? -0.707 5.109 -11.062 1 70.88 264 PHE A O 1
ATOM 2118 N N . MET A 1 265 ? -2.086 6.82 -10.789 1 69.88 265 MET A N 1
ATOM 2119 C CA . MET A 1 265 ? -2.893 6.461 -11.953 1 69.88 265 MET A CA 1
ATOM 2120 C C . MET A 1 265 ? -2.227 6.93 -13.242 1 69.88 265 MET A C 1
ATOM 2122 O O . MET A 1 265 ? -2.756 6.715 -14.336 1 69.88 265 MET A O 1
ATOM 2126 N N . ARG A 1 266 ? -1.047 7.516 -13.219 1 64.31 266 ARG A N 1
ATOM 2127 C CA . ARG A 1 266 ? -0.35 8.078 -14.367 1 64.31 266 ARG A CA 1
ATOM 2128 C C . ARG A 1 266 ? -1.277 8.961 -15.195 1 64.31 266 ARG A C 1
ATOM 2130 O O . ARG A 1 266 ? -1.422 8.773 -16.406 1 64.31 266 ARG A O 1
ATOM 2137 N N . LYS A 1 267 ? -1.828 9.906 -14.594 1 67.81 267 LYS A N 1
ATOM 2138 C CA . LYS A 1 267 ? -2.861 10.734 -15.203 1 67.81 267 LYS A CA 1
ATOM 2139 C C . LYS A 1 267 ? -2.307 11.508 -16.391 1 67.81 267 LYS A C 1
ATOM 2141 O O . LYS A 1 267 ? -1.271 12.172 -16.297 1 67.81 267 LYS A O 1
ATOM 2146 N N . GLY A 1 268 ? -2.818 11.188 -17.516 1 63.69 268 GLY A N 1
ATOM 2147 C CA . GLY A 1 268 ? -2.436 11.867 -18.734 1 63.69 268 GLY A CA 1
ATOM 2148 C C . GLY A 1 268 ? -3.555 12.711 -19.328 1 63.69 268 GLY A C 1
ATOM 2149 O O . GLY A 1 268 ? -3.535 13.031 -20.516 1 63.69 268 GLY A O 1
ATOM 2150 N N . HIS A 1 269 ? -4.625 12.898 -18.625 1 63.25 269 HIS A N 1
ATOM 2151 C CA . HIS A 1 269 ? -5.801 13.617 -19.109 1 63.25 269 HIS A CA 1
ATOM 2152 C C . HIS A 1 269 ? -6.305 14.609 -18.062 1 63.25 269 HIS A C 1
ATOM 2154 O O . HIS A 1 269 ? -5.855 14.594 -16.922 1 63.25 269 HIS A O 1
ATOM 2160 N N . ILE A 1 270 ? -7.09 15.555 -18.641 1 71.5 270 ILE A N 1
ATOM 2161 C CA . ILE A 1 270 ? -7.762 16.484 -17.734 1 71.5 270 ILE A CA 1
ATOM 2162 C C . ILE A 1 270 ? -9.062 15.867 -17.234 1 71.5 270 ILE A C 1
ATOM 2164 O O . ILE A 1 270 ? -9.797 15.242 -18 1 71.5 270 ILE A O 1
ATOM 2168 N N . GLY A 1 271 ? -9.383 16.141 -15.953 1 70.75 271 GLY A N 1
ATOM 2169 C CA . GLY A 1 271 ? -10.555 15.523 -15.344 1 70.75 271 GLY A CA 1
ATOM 2170 C C . GLY A 1 271 ? -10.234 14.258 -14.578 1 70.75 271 GLY A C 1
ATOM 2171 O O . GLY A 1 271 ? -9.07 13.891 -14.43 1 70.75 271 GLY A O 1
ATOM 2172 N N . LYS A 1 272 ? -11.211 13.609 -14.055 1 79.88 272 LYS A N 1
ATOM 2173 C CA . LYS A 1 272 ? -11.039 12.391 -13.266 1 79.88 272 LYS A CA 1
ATOM 2174 C C . LYS A 1 272 ? -11.797 11.227 -13.883 1 79.88 272 LYS A C 1
ATOM 2176 O O . LYS A 1 272 ? -12.969 11.359 -14.258 1 79.88 272 LYS A O 1
ATOM 2181 N N . THR A 1 273 ? -11.117 10.203 -14.07 1 77.69 273 THR A N 1
ATOM 2182 C CA . THR A 1 273 ? -11.766 8.977 -14.539 1 77.69 273 THR A CA 1
ATOM 2183 C C . THR A 1 273 ? -12.617 8.359 -13.43 1 77.69 273 THR A C 1
ATOM 2185 O O . THR A 1 273 ? -12.516 8.766 -12.266 1 77.69 273 THR A O 1
ATOM 2188 N N . SER A 1 274 ? -13.539 7.477 -13.797 1 79.25 274 SER A N 1
ATOM 2189 C CA . SER A 1 274 ? -14.352 6.762 -12.82 1 79.25 274 SER A CA 1
ATOM 2190 C C . SER A 1 274 ? -13.484 5.984 -11.836 1 79.25 274 SER A C 1
ATOM 2192 O O . SER A 1 274 ? -13.797 5.922 -10.648 1 79.25 274 SER A O 1
ATOM 2194 N N . GLN A 1 275 ? -12.398 5.492 -12.297 1 80 275 GLN A N 1
ATOM 2195 C CA . GLN A 1 275 ? -11.5 4.723 -11.445 1 80 275 GLN A CA 1
ATOM 2196 C C . GLN A 1 275 ? -10.82 5.621 -10.414 1 80 275 GLN A C 1
ATOM 2198 O O . GLN A 1 275 ? -10.656 5.23 -9.258 1 80 275 GLN A O 1
ATOM 2203 N N . GLN A 1 276 ? -10.414 6.742 -10.906 1 81.06 276 GLN A N 1
ATOM 2204 C CA . GLN A 1 276 ? -9.812 7.699 -9.984 1 81.06 276 GLN A CA 1
ATOM 2205 C C . GLN A 1 276 ? -10.789 8.086 -8.875 1 81.06 276 GLN A C 1
ATOM 2207 O O . GLN A 1 276 ? -10.422 8.141 -7.703 1 81.06 276 GLN A O 1
ATOM 2212 N N . LYS A 1 277 ? -12.008 8.289 -9.227 1 83.56 277 LYS A N 1
ATOM 2213 C CA . LYS A 1 277 ? -13.039 8.672 -8.266 1 83.56 277 LYS A CA 1
ATOM 2214 C C . LYS A 1 277 ? -13.289 7.559 -7.254 1 83.56 277 LYS A C 1
ATOM 2216 O O . LYS A 1 277 ? -13.453 7.82 -6.059 1 83.56 277 LYS A O 1
ATOM 2221 N N . LEU A 1 278 ? -13.328 6.387 -7.727 1 83.38 278 LEU A N 1
ATOM 2222 C CA . LEU A 1 278 ? -13.555 5.242 -6.848 1 83.38 278 LEU A CA 1
ATOM 2223 C C . LEU A 1 278 ? -12.422 5.102 -5.84 1 83.38 278 LEU A C 1
ATOM 2225 O O . LEU A 1 278 ? -12.664 4.828 -4.66 1 83.38 278 LEU A O 1
ATOM 2229 N N . LEU A 1 279 ? -11.227 5.277 -6.316 1 84.88 279 LEU A N 1
ATOM 2230 C CA . LEU A 1 279 ? -10.062 5.184 -5.434 1 84.88 279 LEU A CA 1
ATOM 2231 C C . LEU A 1 279 ? -10.102 6.281 -4.371 1 84.88 279 LEU A C 1
ATOM 2233 O O . LEU A 1 279 ? -9.812 6.027 -3.201 1 84.88 279 LEU A O 1
ATOM 2237 N N . GLU A 1 280 ? -10.414 7.449 -4.789 1 85.81 280 GLU A N 1
ATOM 2238 C CA . GLU A 1 280 ? -10.539 8.57 -3.857 1 85.81 280 GLU A CA 1
ATOM 2239 C C . GLU A 1 280 ? -11.594 8.289 -2.793 1 85.81 280 GLU A C 1
ATOM 2241 O O . GLU A 1 280 ? -11.375 8.562 -1.61 1 85.81 280 GLU A O 1
ATOM 2246 N N . GLU A 1 281 ? -12.664 7.809 -3.219 1 85.88 281 GLU A N 1
ATOM 2247 C CA . GLU A 1 281 ? -13.742 7.488 -2.297 1 85.88 281 GLU A CA 1
ATOM 2248 C C . GLU A 1 281 ? -13.305 6.457 -1.263 1 85.88 281 GLU A C 1
ATOM 2250 O O . GLU A 1 281 ? -13.641 6.57 -0.081 1 85.88 281 GLU A O 1
ATOM 2255 N N . ARG A 1 282 ? -12.641 5.539 -1.695 1 85 282 ARG A N 1
ATOM 2256 C CA . ARG A 1 282 ? -12.148 4.508 -0.79 1 85 282 ARG A CA 1
ATOM 2257 C C . ARG A 1 282 ? -11.203 5.102 0.252 1 85 282 ARG A C 1
ATOM 2259 O O . ARG A 1 282 ? -11.305 4.789 1.439 1 85 282 ARG A O 1
ATOM 2266 N N . GLU A 1 283 ? -10.25 5.895 -0.232 1 87.19 283 GLU A N 1
ATOM 2267 C CA . GLU A 1 283 ? -9.297 6.527 0.671 1 87.19 283 GLU A CA 1
ATOM 2268 C C . GLU A 1 283 ? -9.992 7.441 1.669 1 87.19 283 GLU A C 1
ATOM 2270 O O . GLU A 1 283 ? -9.633 7.48 2.846 1 87.19 283 GLU A O 1
ATOM 2275 N N . LEU A 1 284 ? -10.984 8.156 1.186 1 88.62 284 LEU A N 1
ATOM 2276 C CA . LEU A 1 284 ? -11.734 9.047 2.062 1 88.62 284 LEU A CA 1
ATOM 2277 C C . LEU A 1 284 ? -12.492 8.258 3.125 1 88.62 284 LEU A C 1
ATOM 2279 O O . LEU A 1 284 ? -12.508 8.641 4.297 1 88.62 284 LEU A O 1
ATOM 2283 N N . ARG A 1 285 ? -13.086 7.223 2.709 1 87.81 285 ARG A N 1
ATOM 2284 C CA . ARG A 1 285 ? -13.805 6.363 3.65 1 87.81 285 ARG A CA 1
ATOM 2285 C C . ARG A 1 285 ? -12.859 5.805 4.711 1 87.81 285 ARG A C 1
ATOM 2287 O O . ARG A 1 285 ? -13.195 5.777 5.895 1 87.81 285 ARG A O 1
ATOM 2294 N N . ASN A 1 286 ? -11.766 5.34 4.258 1 87.38 286 ASN A N 1
ATOM 2295 C CA . ASN A 1 286 ? -10.797 4.805 5.207 1 87.38 286 ASN A CA 1
ATOM 2296 C C . ASN A 1 286 ? -10.297 5.879 6.168 1 87.38 286 ASN A C 1
ATOM 2298 O O . ASN A 1 286 ? -10.109 5.617 7.359 1 87.38 286 ASN A O 1
ATOM 2302 N N . PHE A 1 287 ? -10 7.094 5.684 1 91.69 287 PHE A N 1
ATOM 2303 C CA . PHE A 1 287 ? -9.609 8.211 6.535 1 91.69 287 PHE A CA 1
ATOM 2304 C C . PHE A 1 287 ? -10.641 8.438 7.633 1 91.69 287 PHE A C 1
ATOM 2306 O O . PHE A 1 287 ? -10.297 8.5 8.812 1 91.69 287 PHE A O 1
ATOM 2313 N N . GLN A 1 288 ? -11.844 8.492 7.184 1 91.88 288 GLN A N 1
ATOM 2314 C CA . GLN A 1 288 ? -12.945 8.766 8.109 1 91.88 288 GLN A CA 1
ATOM 2315 C C . GLN A 1 288 ? -13.047 7.668 9.164 1 91.88 288 GLN A C 1
ATOM 2317 O O . GLN A 1 288 ? -13.18 7.957 10.359 1 91.88 288 GLN A O 1
ATOM 2322 N N . THR A 1 289 ? -13.016 6.438 8.719 1 89.44 289 THR A N 1
ATOM 2323 C CA . THR A 1 289 ? -13.164 5.309 9.633 1 89.44 289 THR A CA 1
ATOM 2324 C C . THR A 1 289 ? -12.008 5.266 10.625 1 89.44 289 THR A C 1
ATOM 2326 O O . THR A 1 289 ? -12.227 5.047 11.82 1 89.44 289 THR A O 1
ATOM 2329 N N . THR A 1 290 ? -10.82 5.445 10.141 1 89.25 290 THR A N 1
ATOM 2330 C CA . THR A 1 290 ? -9.648 5.465 11.016 1 89.25 290 THR A CA 1
ATOM 2331 C C . THR A 1 290 ? -9.75 6.598 12.031 1 89.25 290 THR A C 1
ATOM 2333 O O . THR A 1 290 ? -9.539 6.383 13.227 1 89.25 290 THR A O 1
ATOM 2336 N N . LEU A 1 291 ? -10.094 7.781 11.555 1 93.38 291 LEU A N 1
ATOM 2337 C CA . LEU A 1 291 ? -10.227 8.945 12.43 1 93.38 291 LEU A CA 1
ATOM 2338 C C . LEU A 1 291 ? -11.305 8.711 13.484 1 93.38 291 LEU A C 1
ATOM 2340 O O . LEU A 1 291 ? -11.102 9.016 14.656 1 93.38 291 LEU A O 1
ATOM 2344 N N . GLN A 1 292 ? -12.367 8.172 13.055 1 93.5 292 GLN A N 1
ATOM 2345 C CA . GLN A 1 292 ? -13.453 7.883 13.984 1 93.5 292 GLN A CA 1
ATOM 2346 C C . GLN A 1 292 ? -12.992 6.934 15.086 1 93.5 292 GLN A C 1
ATOM 2348 O O . GLN A 1 292 ? -13.312 7.133 16.266 1 93.5 292 GLN A O 1
ATOM 2353 N N . ASN A 1 293 ? -12.297 5.941 14.703 1 90.56 293 ASN A N 1
ATOM 2354 C CA . ASN A 1 293 ? -11.797 4.984 15.688 1 90.56 293 ASN A CA 1
ATOM 2355 C C . ASN A 1 293 ? -10.844 5.645 16.672 1 90.56 293 ASN A C 1
ATOM 2357 O O . ASN A 1 293 ? -10.867 5.336 17.859 1 90.56 293 ASN A O 1
ATOM 2361 N N . LEU A 1 294 ? -9.945 6.492 16.188 1 91 294 LEU A N 1
ATOM 2362 C CA . LEU A 1 294 ? -9.031 7.223 17.062 1 91 294 LEU A CA 1
ATOM 2363 C C . LEU A 1 294 ? -9.789 8.117 18.031 1 91 294 LEU A C 1
ATOM 2365 O O . LEU A 1 294 ? -9.469 8.164 19.219 1 91 294 LEU A O 1
ATOM 2369 N N . ILE A 1 295 ? -10.812 8.812 17.547 1 94.38 295 ILE A N 1
ATOM 2370 C CA . ILE A 1 295 ? -11.641 9.695 18.359 1 94.38 295 ILE A CA 1
ATOM 2371 C C . ILE A 1 295 ? -12.352 8.891 19.438 1 94.38 295 ILE A C 1
ATOM 2373 O O . ILE A 1 295 ? -12.344 9.266 20.609 1 94.38 295 ILE A O 1
ATOM 2377 N N . ASP A 1 296 ? -12.898 7.789 19.016 1 92.81 296 ASP A N 1
ATOM 2378 C CA . ASP A 1 296 ? -13.672 6.953 19.938 1 92.81 296 ASP A CA 1
ATOM 2379 C C . ASP A 1 296 ? -12.789 6.402 21.047 1 92.81 296 ASP A C 1
ATOM 2381 O O . ASP A 1 296 ? -13.273 6.141 22.156 1 92.81 296 ASP A O 1
ATOM 2385 N N . ASN A 1 297 ? -11.562 6.309 20.812 1 91 297 ASN A N 1
ATOM 2386 C CA . ASN A 1 297 ? -10.656 5.684 21.781 1 91 297 ASN A CA 1
ATOM 2387 C C . ASN A 1 297 ? -9.945 6.723 22.641 1 91 297 ASN A C 1
ATOM 2389 O O . ASN A 1 297 ? -9.07 6.379 23.438 1 91 297 ASN A O 1
ATOM 2393 N N . ASP A 1 298 ? -10.25 7.938 22.453 1 92.19 298 ASP A N 1
ATOM 2394 C CA . ASP A 1 298 ? -9.633 9.008 23.219 1 92.19 298 ASP A CA 1
ATOM 2395 C C . ASP A 1 298 ? -10.641 9.641 24.188 1 92.19 298 ASP A C 1
ATOM 2397 O O . ASP A 1 298 ? -11.688 10.133 23.766 1 92.19 298 ASP A O 1
ATOM 2401 N N . ALA A 1 299 ? -10.32 9.695 25.422 1 90.56 299 ALA A N 1
ATOM 2402 C CA . ALA A 1 299 ? -11.234 10.133 26.469 1 90.56 299 ALA A CA 1
ATOM 2403 C C . ALA A 1 299 ? -11.609 11.602 26.297 1 90.56 299 ALA A C 1
ATOM 2405 O O . ALA A 1 299 ? -12.734 12 26.609 1 90.56 299 ALA A O 1
ATOM 2406 N N . PHE A 1 300 ? -10.719 12.391 25.797 1 90.31 300 PHE A N 1
ATOM 2407 C CA . PHE A 1 300 ? -10.977 13.82 25.641 1 90.31 300 PHE A CA 1
ATOM 2408 C C . PHE A 1 300 ? -11.781 14.102 24.391 1 90.31 300 PHE A C 1
ATOM 2410 O O . PHE A 1 300 ? -12.5 15.094 24.312 1 90.31 300 PHE A O 1
ATOM 2417 N N . CYS A 1 301 ? -11.719 13.188 23.422 1 93.94 301 CYS A N 1
ATOM 2418 C CA . CYS A 1 301 ? -12.234 13.5 22.094 1 93.94 301 CYS A CA 1
ATOM 2419 C C . CYS A 1 301 ? -13.602 12.852 21.875 1 93.94 301 CYS A C 1
ATOM 2421 O O . CYS A 1 301 ? -14.445 13.398 21.172 1 93.94 301 CYS A O 1
ATOM 2423 N N . ARG A 1 302 ? -13.875 11.766 22.469 1 92 302 ARG A N 1
ATOM 2424 C CA . ARG A 1 302 ? -15 10.891 22.125 1 92 302 ARG A CA 1
ATOM 2425 C C . ARG A 1 302 ? -16.328 11.617 22.312 1 92 302 ARG A C 1
ATOM 2427 O O . ARG A 1 302 ? -17.266 11.398 21.531 1 92 302 ARG A O 1
ATOM 2434 N N . ASN A 1 303 ? -16.438 12.562 23.141 1 90.56 303 ASN A N 1
ATOM 2435 C CA . ASN A 1 303 ? -17.734 13.164 23.406 1 90.56 303 ASN A CA 1
ATOM 2436 C C . ASN A 1 303 ? -17.859 14.555 22.797 1 90.56 303 ASN A C 1
ATOM 2438 O O . ASN A 1 303 ? -18.938 15.148 22.797 1 90.56 303 ASN A O 1
ATOM 2442 N N . ILE A 1 304 ? -16.781 15.047 22.25 1 92.62 304 ILE A N 1
ATOM 2443 C CA . ILE A 1 304 ? -16.859 16.438 21.828 1 92.62 304 ILE A CA 1
ATOM 2444 C C . ILE A 1 304 ? -16.562 16.531 20.328 1 92.62 304 ILE A C 1
ATOM 2446 O O . ILE A 1 304 ? -16.844 17.562 19.703 1 92.62 304 ILE A O 1
ATOM 2450 N N . VAL A 1 305 ? -15.992 15.531 19.703 1 95.75 305 VAL A N 1
ATOM 2451 C CA . VAL A 1 305 ? -15.617 15.594 18.297 1 95.75 305 VAL A CA 1
ATOM 2452 C C . VAL A 1 305 ? -16.656 14.852 17.453 1 95.75 305 VAL A C 1
ATOM 2454 O O . VAL A 1 305 ? -17.062 13.734 17.781 1 95.75 305 VAL A O 1
ATOM 2457 N N . LYS A 1 306 ? -17.078 15.461 16.391 1 95.88 306 LYS A N 1
ATOM 2458 C CA . LYS A 1 306 ? -18 14.852 15.422 1 95.88 306 LYS A CA 1
ATOM 2459 C C . LYS A 1 306 ? -17.453 14.961 14 1 95.88 306 LYS A C 1
ATOM 2461 O O . LYS A 1 306 ? -16.906 15.992 13.617 1 95.88 306 LYS A O 1
ATOM 2466 N N . ILE A 1 307 ? -17.578 13.891 13.305 1 95.94 307 ILE A N 1
ATOM 2467 C CA . ILE A 1 307 ? -17.266 13.906 11.883 1 95.94 307 ILE A CA 1
ATOM 2468 C C . ILE A 1 307 ? -18.531 14.117 11.07 1 95.94 307 ILE A C 1
ATOM 2470 O O . ILE A 1 307 ? -19.516 13.391 11.234 1 95.94 307 ILE A O 1
ATOM 2474 N N . ILE A 1 308 ? -18.484 15.117 10.234 1 94.31 308 ILE A N 1
ATOM 2475 C CA . ILE A 1 308 ? -19.656 15.422 9.43 1 94.31 308 ILE A CA 1
ATOM 2476 C C . ILE A 1 308 ? -19.266 15.484 7.953 1 94.31 308 ILE A C 1
ATOM 2478 O O . ILE A 1 308 ? -18.094 15.656 7.621 1 94.31 308 ILE A O 1
ATOM 2482 N N . GLN A 1 309 ? -20.219 15.352 7.051 1 92.5 309 GLN A N 1
ATOM 2483 C CA . GLN A 1 309 ? -19.984 15.359 5.613 1 92.5 309 GLN A CA 1
ATOM 2484 C C . GLN A 1 309 ? -20.266 16.734 5.02 1 92.5 309 GLN A C 1
ATOM 2486 O O . GLN A 1 309 ? -21.203 17.422 5.43 1 92.5 309 GLN A O 1
ATOM 2491 N N . GLU A 1 310 ? -19.344 17.031 4.129 1 88.81 310 GLU A N 1
ATOM 2492 C CA . GLU A 1 310 ? -19.609 18.234 3.363 1 88.81 310 GLU A CA 1
ATOM 2493 C C . GLU A 1 310 ? -20.906 18.141 2.59 1 88.81 310 GLU A C 1
ATOM 2495 O O . GLU A 1 310 ? -21.156 17.141 1.903 1 88.81 310 GLU A O 1
ATOM 2500 N N . GLU A 1 311 ? -21.953 18.891 2.904 1 77.19 311 GLU A N 1
ATOM 2501 C CA . GLU A 1 311 ? -23.25 18.906 2.232 1 77.19 311 GLU A CA 1
ATOM 2502 C C . GLU A 1 311 ? -23.156 19.609 0.883 1 77.19 311 GLU A C 1
ATOM 2504 O O . GLU A 1 311 ? -22.359 20.547 0.715 1 77.19 311 GLU A O 1
ATOM 2509 N N . MET B 1 1 ? 21.75 4.5 3.076 1 59.69 1 MET B N 1
ATOM 2510 C CA . MET B 1 1 ? 21.156 3.201 3.381 1 59.69 1 MET B CA 1
ATOM 2511 C C . MET B 1 1 ? 20.984 2.367 2.113 1 59.69 1 MET B C 1
ATOM 2513 O O . MET B 1 1 ? 20.75 2.91 1.035 1 59.69 1 MET B O 1
ATOM 2517 N N . LYS B 1 2 ? 21.406 1.069 2.127 1 75.69 2 LYS B N 1
ATOM 2518 C CA . LYS B 1 2 ? 21.547 0.251 0.926 1 75.69 2 LYS B CA 1
ATOM 2519 C C . LYS B 1 2 ? 20.188 -0.316 0.493 1 75.69 2 LYS B C 1
ATOM 2521 O O . LYS B 1 2 ? 19.344 -0.611 1.332 1 75.69 2 LYS B O 1
ATOM 2526 N N . THR B 1 3 ? 19.828 -0.338 -0.771 1 88.69 3 THR B N 1
ATOM 2527 C CA . THR B 1 3 ? 18.672 -0.954 -1.421 1 88.69 3 THR B CA 1
ATOM 2528 C C . THR B 1 3 ? 18.625 -2.451 -1.129 1 88.69 3 THR B C 1
ATOM 2530 O O . THR B 1 3 ? 19.609 -3.158 -1.321 1 88.69 3 THR B O 1
ATOM 2533 N N . ARG B 1 4 ? 17.562 -2.908 -0.598 1 92 4 ARG B N 1
ATOM 2534 C CA . ARG B 1 4 ? 17.406 -4.312 -0.226 1 92 4 ARG B CA 1
ATOM 2535 C C . ARG B 1 4 ? 16.547 -5.059 -1.242 1 92 4 ARG B C 1
ATOM 2537 O O . ARG B 1 4 ? 15.445 -4.617 -1.576 1 92 4 ARG B O 1
ATOM 2544 N N . ILE B 1 5 ? 17.062 -6.195 -1.667 1 95.88 5 ILE B N 1
ATOM 2545 C CA . ILE B 1 5 ? 16.391 -6.973 -2.703 1 95.88 5 ILE B CA 1
ATOM 2546 C C . ILE B 1 5 ? 16.109 -8.375 -2.186 1 95.88 5 ILE B C 1
ATOM 2548 O O . ILE B 1 5 ? 17 -9.062 -1.689 1 95.88 5 ILE B O 1
ATOM 2552 N N . PHE B 1 6 ? 14.852 -8.797 -2.25 1 96.44 6 PHE B N 1
ATOM 2553 C CA . PHE B 1 6 ? 14.453 -10.172 -1.961 1 96.44 6 PHE B CA 1
ATOM 2554 C C . PHE B 1 6 ? 14.523 -11.031 -3.217 1 96.44 6 PHE B C 1
ATOM 2556 O O . PHE B 1 6 ? 14.031 -10.625 -4.277 1 96.44 6 PHE B O 1
ATOM 2563 N N . ILE B 1 7 ? 15.125 -12.156 -3.123 1 97.94 7 ILE B N 1
ATOM 2564 C CA . ILE B 1 7 ? 15.18 -13.086 -4.25 1 97.94 7 ILE B CA 1
ATOM 2565 C C . ILE B 1 7 ? 14.539 -14.414 -3.859 1 97.94 7 ILE B C 1
ATOM 2567 O O . ILE B 1 7 ? 15.023 -15.109 -2.961 1 97.94 7 ILE B O 1
ATOM 2571 N N . GLY B 1 8 ? 13.453 -14.758 -4.504 1 96.81 8 GLY B N 1
ATOM 2572 C CA . GLY B 1 8 ? 12.75 -16 -4.266 1 96.81 8 GLY B CA 1
ATOM 2573 C C . GLY B 1 8 ? 12.891 -17 -5.406 1 96.81 8 GLY B C 1
ATOM 2574 O O . GLY B 1 8 ? 13.055 -16.594 -6.562 1 96.81 8 GLY B O 1
ATOM 2575 N N . SER B 1 9 ? 12.758 -18.234 -5.105 1 97.94 9 SER B N 1
ATOM 2576 C CA . SER B 1 9 ? 12.805 -19.328 -6.062 1 97.94 9 SER B CA 1
ATOM 2577 C C . SER B 1 9 ? 12.227 -20.609 -5.465 1 97.94 9 SER B C 1
ATOM 2579 O O . SER B 1 9 ? 11.969 -20.672 -4.262 1 97.94 9 SER B O 1
ATOM 2581 N N . SER B 1 10 ? 11.969 -21.547 -6.352 1 97.44 10 SER B N 1
ATOM 2582 C CA . SER B 1 10 ? 11.797 -22.922 -5.875 1 97.44 10 SER B CA 1
ATOM 2583 C C . SER B 1 10 ? 13.125 -23.531 -5.449 1 97.44 10 SER B C 1
ATOM 2585 O O . SER B 1 10 ? 14.188 -22.938 -5.66 1 97.44 10 SER B O 1
ATOM 2587 N N . LYS B 1 11 ? 13.008 -24.734 -4.805 1 96.38 11 LYS B N 1
ATOM 2588 C CA . LYS B 1 11 ? 14.234 -25.469 -4.523 1 96.38 11 LYS B CA 1
ATOM 2589 C C . LYS B 1 11 ? 14.992 -25.797 -5.812 1 96.38 11 LYS B C 1
ATOM 2591 O O . LYS B 1 11 ? 16.219 -25.734 -5.852 1 96.38 11 LYS B O 1
ATOM 2596 N N . GLU B 1 12 ? 14.273 -26.109 -6.902 1 95.88 12 GLU B N 1
ATOM 2597 C CA . GLU B 1 12 ? 14.852 -26.453 -8.195 1 95.88 12 GLU B CA 1
ATOM 2598 C C . GLU B 1 12 ? 15.547 -25.25 -8.828 1 95.88 12 GLU B C 1
ATOM 2600 O O . GLU B 1 12 ? 16.516 -25.406 -9.57 1 95.88 12 GLU B O 1
ATOM 2605 N N . GLY B 1 13 ? 15.062 -24.031 -8.492 1 97.12 13 GLY B N 1
ATOM 2606 C CA . GLY B 1 13 ? 15.609 -22.812 -9.07 1 97.12 13 GLY B CA 1
ATOM 2607 C C . GLY B 1 13 ? 16.609 -22.125 -8.164 1 97.12 13 GLY B C 1
ATOM 2608 O O . GLY B 1 13 ? 17.047 -21 -8.445 1 97.12 13 GLY B O 1
ATOM 2609 N N . LEU B 1 14 ? 17.016 -22.797 -7.098 1 97.62 14 LEU B N 1
ATOM 2610 C CA . LEU B 1 14 ? 17.828 -22.156 -6.062 1 97.62 14 LEU B CA 1
ATOM 2611 C C . LEU B 1 14 ? 19.188 -21.75 -6.613 1 97.62 14 LEU B C 1
ATOM 2613 O O . LEU B 1 14 ? 19.703 -20.688 -6.281 1 97.62 14 LEU B O 1
ATOM 2617 N N . GLU B 1 15 ? 19.781 -22.578 -7.469 1 97.31 15 GLU B N 1
ATOM 2618 C CA . GLU B 1 15 ? 21.094 -22.266 -8.031 1 97.31 15 GLU B CA 1
ATOM 2619 C C . GLU B 1 15 ? 21.047 -20.969 -8.836 1 97.31 15 GLU B C 1
ATOM 2621 O O . GLU B 1 15 ? 22 -20.188 -8.805 1 97.31 15 GLU B O 1
ATOM 2626 N N . ILE B 1 16 ? 19.984 -20.734 -9.586 1 97.94 16 ILE B N 1
ATOM 2627 C CA . ILE B 1 16 ? 19.812 -19.516 -10.375 1 97.94 16 ILE B CA 1
ATOM 2628 C C . ILE B 1 16 ? 19.656 -18.328 -9.438 1 97.94 16 ILE B C 1
ATOM 2630 O O . ILE B 1 16 ? 20.281 -17.281 -9.656 1 97.94 16 ILE B O 1
ATOM 2634 N N . ALA B 1 17 ? 18.875 -18.469 -8.383 1 98.25 17 ALA B N 1
ATOM 2635 C CA . ALA B 1 17 ? 18.672 -17.406 -7.402 1 98.25 17 ALA B CA 1
ATOM 2636 C C . ALA B 1 17 ? 20 -17.016 -6.746 1 98.25 17 ALA B C 1
ATOM 2638 O O . ALA B 1 17 ? 20.281 -15.836 -6.582 1 98.25 17 ALA B O 1
ATOM 2639 N N . GLU B 1 18 ? 20.75 -18.016 -6.391 1 98.12 18 GLU B N 1
ATOM 2640 C CA . GLU B 1 18 ? 22.062 -17.781 -5.785 1 98.12 18 GLU B CA 1
ATOM 2641 C C . GLU B 1 18 ? 22.984 -17.016 -6.738 1 98.12 18 GLU B C 1
ATOM 2643 O O . GLU B 1 18 ? 23.734 -16.125 -6.32 1 98.12 18 GLU B O 1
ATOM 2648 N N . TYR B 1 19 ? 22.938 -17.375 -7.973 1 97.94 19 TYR B N 1
ATOM 2649 C CA . TYR B 1 19 ? 23.75 -16.703 -8.984 1 97.94 19 TYR B CA 1
ATOM 2650 C C . TYR B 1 19 ? 23.328 -15.234 -9.117 1 97.94 19 TYR B C 1
ATOM 2652 O O . TYR B 1 19 ? 24.188 -14.344 -9.18 1 97.94 19 TYR B O 1
ATOM 2660 N N . ILE B 1 20 ? 22.047 -14.969 -9.164 1 98.12 20 ILE B N 1
ATOM 2661 C CA . ILE B 1 20 ? 21.531 -13.617 -9.25 1 98.12 20 ILE B CA 1
ATOM 2662 C C . ILE B 1 20 ? 21.984 -12.805 -8.039 1 98.12 20 ILE B C 1
ATOM 2664 O O . ILE B 1 20 ? 22.422 -11.656 -8.18 1 98.12 20 ILE B O 1
ATOM 2668 N N . LYS B 1 21 ? 21.875 -13.438 -6.871 1 98.12 21 LYS B N 1
ATOM 2669 C CA . LYS B 1 21 ? 22.328 -12.781 -5.652 1 98.12 21 LYS B CA 1
ATOM 2670 C C . LYS B 1 21 ? 23.812 -12.391 -5.758 1 98.12 21 LYS B C 1
ATOM 2672 O O . LYS B 1 21 ? 24.188 -11.281 -5.379 1 98.12 21 LYS B O 1
ATOM 2677 N N . LEU B 1 22 ? 24.625 -13.273 -6.25 1 97.38 22 LEU B N 1
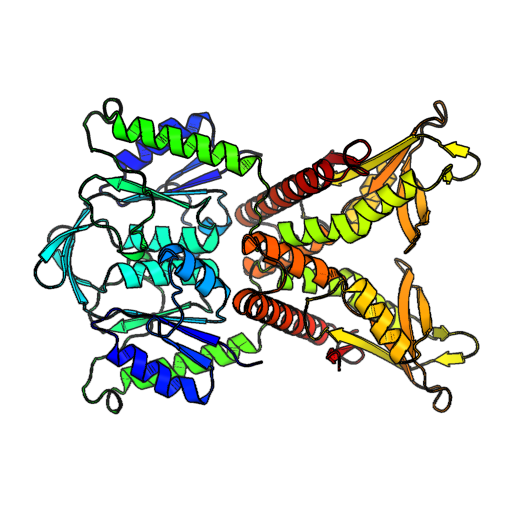ATOM 2678 C CA . LEU B 1 22 ? 26.047 -13.008 -6.398 1 97.38 22 LEU B CA 1
ATOM 2679 C C . LEU B 1 22 ? 26.297 -11.836 -7.344 1 97.38 22 LEU B C 1
ATOM 2681 O O . LEU B 1 22 ? 27.109 -10.961 -7.051 1 97.38 22 LEU B O 1
ATOM 2685 N N . GLN B 1 23 ? 25.625 -11.781 -8.484 1 97.19 23 GLN B N 1
ATOM 2686 C CA . GLN B 1 23 ? 25.812 -10.742 -9.492 1 97.19 23 GLN B CA 1
ATOM 2687 C C . GLN B 1 23 ? 25.344 -9.391 -8.977 1 97.19 23 GLN B C 1
ATOM 2689 O O . GLN B 1 23 ? 26.016 -8.375 -9.164 1 97.19 23 GLN B O 1
ATOM 2694 N N . LEU B 1 24 ? 24.172 -9.398 -8.312 1 97.44 24 LEU B N 1
ATOM 2695 C CA . LEU B 1 24 ? 23.578 -8.148 -7.867 1 97.44 24 LEU B CA 1
ATOM 2696 C C . LEU B 1 24 ? 24.156 -7.715 -6.527 1 97.44 24 LEU B C 1
ATOM 2698 O O . LEU B 1 24 ? 24.062 -6.543 -6.156 1 97.44 24 LEU B O 1
ATOM 2702 N N . GLY B 1 25 ? 24.703 -8.68 -5.793 1 96 25 GLY B N 1
ATOM 2703 C CA . GLY B 1 25 ? 25.203 -8.438 -4.449 1 96 25 GLY B CA 1
ATOM 2704 C C . GLY B 1 25 ? 26.359 -7.469 -4.406 1 96 25 GLY B C 1
ATOM 2705 O O . GLY B 1 25 ? 26.719 -6.953 -3.344 1 96 25 GLY B O 1
ATOM 2706 N N . THR B 1 26 ? 26.953 -7.129 -5.523 1 93.06 26 THR B N 1
ATOM 2707 C CA . THR B 1 26 ? 28.047 -6.16 -5.594 1 93.06 26 THR B CA 1
ATOM 2708 C C . THR B 1 26 ? 27.516 -4.738 -5.414 1 93.06 26 THR B C 1
ATOM 2710 O O . THR B 1 26 ? 28.25 -3.848 -4.984 1 93.06 26 THR B O 1
ATOM 2713 N N . LYS B 1 27 ? 26.25 -4.543 -5.695 1 93.75 27 LYS B N 1
ATOM 2714 C CA . LYS B 1 27 ? 25.688 -3.199 -5.707 1 93.75 27 LYS B CA 1
ATOM 2715 C C . LYS B 1 27 ? 24.594 -3.055 -4.664 1 93.75 27 LYS B C 1
ATOM 2717 O O . LYS B 1 27 ? 24.359 -1.963 -4.141 1 93.75 27 LYS B O 1
ATOM 2722 N N . TYR B 1 28 ? 23.891 -4.172 -4.41 1 95.94 28 TYR B N 1
ATOM 2723 C CA . TYR B 1 28 ? 22.719 -4.129 -3.549 1 95.94 28 TYR B CA 1
ATOM 2724 C C . TYR B 1 28 ? 22.844 -5.125 -2.402 1 95.94 28 TYR B C 1
ATOM 2726 O O . TYR B 1 28 ? 23.703 -6.008 -2.432 1 95.94 28 TYR B O 1
ATOM 2734 N N . GLU B 1 29 ? 22.031 -4.949 -1.357 1 94.94 29 GLU B N 1
ATOM 2735 C CA . GLU B 1 29 ? 21.891 -5.945 -0.303 1 94.94 29 GLU B CA 1
ATOM 2736 C C . GLU B 1 29 ? 20.828 -6.984 -0.665 1 94.94 29 GLU B C 1
ATOM 2738 O O . GLU B 1 29 ? 19.641 -6.746 -0.486 1 94.94 29 GLU B O 1
ATOM 2743 N N . CYS B 1 30 ? 21.297 -8.125 -1.103 1 96.25 30 CYS B N 1
ATOM 2744 C CA . CYS B 1 30 ? 20.406 -9.148 -1.624 1 96.25 30 CYS B CA 1
ATOM 2745 C C . CYS B 1 30 ? 20.203 -10.273 -0.609 1 96.25 30 CYS B C 1
ATOM 2747 O O . CYS B 1 30 ? 21.156 -10.703 0.043 1 96.25 30 CYS B O 1
ATOM 2749 N N . TYR B 1 31 ? 18.953 -10.695 -0.486 1 95.06 31 TYR B N 1
ATOM 2750 C CA . TYR B 1 31 ? 18.609 -11.781 0.424 1 95.06 31 TYR B CA 1
ATOM 2751 C C . TYR B 1 31 ? 17.828 -12.875 -0.304 1 95.06 31 TYR B C 1
ATOM 2753 O O . TYR B 1 31 ? 16.875 -12.586 -1.022 1 95.06 31 TYR B O 1
ATOM 2761 N N . LEU B 1 32 ? 18.25 -14.078 -0.066 1 96.25 32 LEU B N 1
ATOM 2762 C CA . LEU B 1 32 ? 17.516 -15.242 -0.57 1 96.25 32 LEU B CA 1
ATOM 2763 C C . LEU B 1 32 ? 16.422 -15.648 0.397 1 96.25 32 LEU B C 1
ATOM 2765 O O . LEU B 1 32 ? 16.531 -15.438 1.606 1 96.25 32 LEU B O 1
ATOM 2769 N N . TRP B 1 33 ? 15.422 -16.297 -0.151 1 91.12 33 TRP B N 1
ATOM 2770 C CA . TRP B 1 33 ? 14.359 -16.828 0.696 1 91.12 33 TRP B CA 1
ATOM 2771 C C . TRP B 1 33 ? 14.906 -17.844 1.693 1 91.12 33 TRP B C 1
ATOM 2773 O O . TRP B 1 33 ? 14.305 -18.078 2.744 1 91.12 33 TRP B O 1
ATOM 2783 N N . THR B 1 34 ? 16 -18.422 1.38 1 91.44 34 THR B N 1
ATOM 2784 C CA . THR B 1 34 ? 16.625 -19.422 2.248 1 91.44 34 THR B CA 1
ATOM 2785 C C . THR B 1 34 ? 17.484 -18.75 3.316 1 91.44 34 THR B C 1
ATOM 2787 O O . THR B 1 34 ? 17.984 -19.422 4.215 1 91.44 34 THR B O 1
ATOM 2790 N N . ASP B 1 35 ? 17.547 -17.531 3.107 1 90.06 35 ASP B N 1
ATOM 2791 C CA . ASP B 1 35 ? 18.344 -16.844 4.121 1 90.06 35 ASP B CA 1
ATOM 2792 C C . ASP B 1 35 ? 17.578 -16.734 5.438 1 90.06 35 ASP B C 1
ATOM 2794 O O . ASP B 1 35 ? 16.453 -17.219 5.543 1 90.06 35 ASP B O 1
ATOM 2798 N N . ASP B 1 36 ? 18.156 -16.375 6.559 1 80.94 36 ASP B N 1
ATOM 2799 C CA . ASP B 1 36 ? 17.531 -16.281 7.883 1 80.94 36 ASP B CA 1
ATOM 2800 C C . ASP B 1 36 ? 16.469 -15.188 7.918 1 80.94 36 ASP B C 1
ATOM 2802 O O . ASP B 1 36 ? 16.531 -14.289 8.758 1 80.94 36 ASP B O 1
ATOM 2806 N N . ILE B 1 37 ? 15.508 -15.422 6.891 1 76 37 ILE B N 1
ATOM 2807 C CA . ILE B 1 37 ? 14.453 -14.414 6.855 1 76 37 ILE B CA 1
ATOM 2808 C C . ILE B 1 37 ? 13.195 -14.953 7.527 1 76 37 ILE B C 1
ATOM 2810 O O . ILE B 1 37 ? 12.312 -14.188 7.918 1 76 37 ILE B O 1
ATOM 2814 N N . PHE B 1 38 ? 13.031 -16.25 7.555 1 70.75 38 PHE B N 1
ATOM 2815 C CA . PHE B 1 38 ? 11.867 -16.859 8.172 1 70.75 38 PHE B CA 1
ATOM 2816 C C . PHE B 1 38 ? 12.141 -17.188 9.633 1 70.75 38 PHE B C 1
ATOM 2818 O O . PHE B 1 38 ? 13.148 -17.812 9.961 1 70.75 38 PHE B O 1
ATOM 2825 N N . LYS B 1 39 ? 11.312 -16.609 10.422 1 71 39 LYS B N 1
ATOM 2826 C CA . LYS B 1 39 ? 11.477 -16.719 11.867 1 71 39 LYS B CA 1
ATOM 2827 C C . LYS B 1 39 ? 10.75 -17.953 12.398 1 71 39 LYS B C 1
ATOM 2829 O O . LYS B 1 39 ? 9.75 -18.391 11.828 1 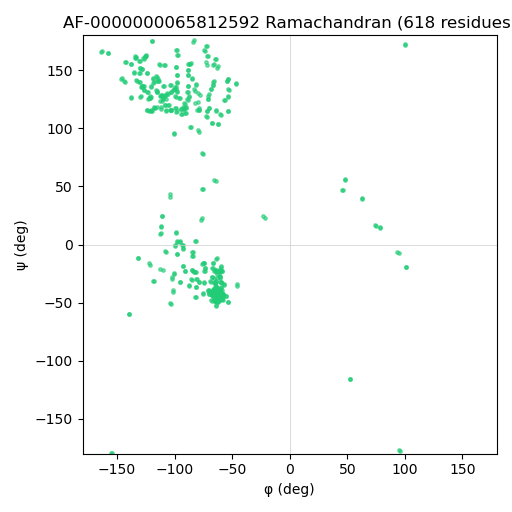71 39 LYS B O 1
ATOM 2834 N N . PHE B 1 40 ? 11.258 -18.375 13.523 1 74.12 40 PHE B N 1
ATOM 2835 C CA . PHE B 1 40 ? 10.641 -19.516 14.195 1 74.12 40 PHE B CA 1
ATOM 2836 C C . PHE B 1 40 ? 9.25 -19.172 14.703 1 74.12 40 PHE B C 1
ATOM 2838 O O . PHE B 1 40 ? 9.031 -18.062 15.219 1 74.12 40 PHE B O 1
ATOM 2845 N N . ASN B 1 41 ? 8.359 -20.094 14.508 1 72.56 41 ASN B N 1
ATOM 2846 C CA . ASN B 1 41 ? 7.02 -20.031 15.078 1 72.56 41 ASN B CA 1
ATOM 2847 C C . ASN B 1 41 ? 6.152 -19 14.352 1 72.56 41 ASN B C 1
ATOM 2849 O O . ASN B 1 41 ? 5.195 -18.469 14.93 1 72.56 41 ASN B O 1
ATOM 2853 N N . GLU B 1 42 ? 6.598 -18.625 13.203 1 78.88 42 GLU B N 1
ATOM 2854 C CA . GLU B 1 42 ? 5.77 -17.781 12.344 1 78.88 42 GLU B CA 1
ATOM 2855 C C . GLU B 1 42 ? 5.363 -18.516 11.07 1 78.88 42 GLU B C 1
ATOM 2857 O O . GLU B 1 42 ? 6.16 -19.266 10.508 1 78.88 42 GLU B O 1
ATOM 2862 N N . SER B 1 43 ? 4.133 -18.266 10.711 1 82.69 43 SER B N 1
ATOM 2863 C CA . SER B 1 43 ? 3.686 -18.922 9.484 1 82.69 43 SER B CA 1
ATOM 2864 C C . SER B 1 43 ? 4.441 -18.391 8.273 1 82.69 43 SER B C 1
ATOM 2866 O O . SER B 1 43 ? 4.922 -17.25 8.281 1 82.69 43 SER B O 1
ATOM 2868 N N . PHE B 1 44 ? 4.543 -19.156 7.246 1 82.44 44 PHE B N 1
ATOM 2869 C CA . PHE B 1 44 ? 5.215 -18.781 6.008 1 82.44 44 PHE B CA 1
ATOM 2870 C C . PHE B 1 44 ? 4.52 -17.578 5.367 1 82.44 44 PHE B C 1
ATOM 2872 O O . PHE B 1 44 ? 5.18 -16.625 4.934 1 82.44 44 PHE B O 1
ATOM 2879 N N . LEU B 1 45 ? 3.258 -17.609 5.441 1 88.44 45 LEU B N 1
ATOM 2880 C CA . LEU B 1 45 ? 2.494 -16.547 4.805 1 88.44 45 LEU B CA 1
ATOM 2881 C C . LEU B 1 45 ? 2.756 -15.203 5.492 1 88.44 45 LEU B C 1
ATOM 2883 O O . LEU B 1 45 ? 3.006 -14.203 4.824 1 88.44 45 LEU B O 1
ATOM 2887 N N . TYR B 1 46 ? 2.703 -15.188 6.789 1 83.75 46 TYR B N 1
ATOM 2888 C CA . TYR B 1 46 ? 2.918 -13.953 7.531 1 83.75 46 TYR B CA 1
ATOM 2889 C C . TYR B 1 46 ? 4.32 -13.406 7.293 1 83.75 46 TYR B C 1
ATOM 2891 O O . TYR B 1 46 ? 4.508 -12.203 7.121 1 83.75 46 TYR B O 1
ATOM 2899 N N . THR B 1 47 ? 5.246 -14.32 7.285 1 83.69 47 THR B N 1
ATOM 2900 C CA . THR B 1 47 ? 6.617 -13.914 7.012 1 83.69 47 THR B CA 1
ATOM 2901 C C . THR B 1 47 ? 6.73 -13.297 5.621 1 83.69 47 THR B C 1
ATOM 2903 O O . THR B 1 47 ? 7.344 -12.242 5.449 1 83.69 47 THR B O 1
ATOM 2906 N N . LEU B 1 48 ? 6.125 -13.938 4.668 1 87.38 48 LEU B N 1
ATOM 2907 C CA . LEU B 1 48 ? 6.168 -13.461 3.291 1 87.38 48 LEU B CA 1
ATOM 2908 C C . LEU B 1 48 ? 5.535 -12.07 3.18 1 87.38 48 LEU B C 1
ATOM 2910 O O . LEU B 1 48 ? 6.074 -11.195 2.506 1 87.38 48 LEU B O 1
ATOM 2914 N N . LEU B 1 49 ? 4.445 -11.867 3.809 1 86.75 49 LEU B N 1
ATOM 2915 C CA . LEU B 1 49 ? 3.746 -10.586 3.801 1 86.75 49 LEU B CA 1
ATOM 2916 C C . LEU B 1 49 ? 4.609 -9.492 4.418 1 86.75 49 LEU B C 1
ATOM 2918 O O . LEU B 1 49 ? 4.707 -8.391 3.877 1 86.75 49 LEU B O 1
ATOM 2922 N N . LYS B 1 50 ? 5.219 -9.805 5.527 1 82.94 50 LYS B N 1
ATOM 2923 C CA . LYS B 1 50 ? 6.105 -8.859 6.195 1 82.94 50 LYS B CA 1
ATOM 2924 C C . LYS B 1 50 ? 7.305 -8.516 5.312 1 82.94 50 LYS B C 1
ATOM 2926 O O . LYS B 1 50 ? 7.656 -7.344 5.164 1 82.94 50 LYS B O 1
ATOM 2931 N N . GLU B 1 51 ? 7.844 -9.539 4.723 1 84.75 51 GLU B N 1
ATOM 2932 C CA . GLU B 1 51 ? 9.031 -9.336 3.9 1 84.75 51 GLU B CA 1
ATOM 2933 C C . GLU B 1 51 ? 8.719 -8.484 2.674 1 84.75 51 GLU B C 1
ATOM 2935 O O . GLU B 1 51 ? 9.539 -7.672 2.25 1 84.75 51 GLU B O 1
ATOM 2940 N N . ALA B 1 52 ? 7.582 -8.703 2.143 1 86.56 52 ALA B N 1
ATOM 2941 C CA . ALA B 1 52 ? 7.188 -7.922 0.976 1 86.56 52 ALA B CA 1
ATOM 2942 C C . ALA B 1 52 ? 7.137 -6.434 1.307 1 86.56 52 ALA B C 1
ATOM 2944 O O . ALA B 1 52 ? 7.289 -5.59 0.421 1 86.56 52 ALA B O 1
ATOM 2945 N N . SER B 1 53 ? 6.98 -6.137 2.535 1 83.5 53 SER B N 1
ATOM 2946 C CA . SER B 1 53 ? 6.922 -4.742 2.961 1 83.5 53 SER B CA 1
ATOM 2947 C C . SER B 1 53 ? 8.305 -4.227 3.359 1 83.5 53 SER B C 1
ATOM 2949 O O . SER B 1 53 ? 8.523 -3.018 3.422 1 83.5 53 SER B O 1
ATOM 2951 N N . LEU B 1 54 ? 9.234 -5.148 3.635 1 85.12 54 LEU B N 1
ATOM 2952 C CA . LEU B 1 54 ? 10.539 -4.781 4.172 1 85.12 54 LEU B CA 1
ATOM 2953 C C . LEU B 1 54 ? 11.547 -4.559 3.049 1 85.12 54 LEU B C 1
ATOM 2955 O O . LEU B 1 54 ? 12.523 -3.824 3.223 1 85.12 54 LEU B O 1
ATOM 2959 N N . PHE B 1 55 ? 11.328 -5.105 1.955 1 89.62 55 PHE B N 1
ATOM 2960 C CA . PHE B 1 55 ? 12.281 -5.016 0.854 1 89.62 55 PHE B CA 1
ATOM 2961 C C . PHE B 1 55 ? 11.867 -3.932 -0.132 1 89.62 55 PHE B C 1
ATOM 2963 O O . PHE B 1 55 ? 10.68 -3.619 -0.262 1 89.62 55 PHE B O 1
ATOM 2970 N N . ASP B 1 56 ? 12.891 -3.404 -0.799 1 89.19 56 ASP B N 1
ATOM 2971 C CA . ASP B 1 56 ? 12.664 -2.377 -1.811 1 89.19 56 ASP B CA 1
ATOM 2972 C C . ASP B 1 56 ? 12.242 -3 -3.139 1 89.19 56 ASP B C 1
ATOM 2974 O O . ASP B 1 56 ? 11.469 -2.402 -3.893 1 89.19 56 ASP B O 1
ATOM 2978 N N . PHE B 1 57 ? 12.812 -4.129 -3.436 1 93.69 57 PHE B N 1
ATOM 2979 C CA . PHE B 1 57 ? 12.547 -4.848 -4.676 1 93.69 57 PHE B CA 1
ATOM 2980 C C . PHE B 1 57 ? 12.414 -6.344 -4.414 1 93.69 57 PHE B C 1
ATOM 2982 O O . PHE B 1 57 ? 12.945 -6.855 -3.428 1 93.69 57 PHE B O 1
ATOM 2989 N N . GLY B 1 58 ? 11.711 -7.023 -5.285 1 96.69 58 GLY B N 1
ATOM 2990 C CA . GLY B 1 58 ? 11.617 -8.477 -5.297 1 96.69 58 GLY B CA 1
ATOM 2991 C C . GLY B 1 58 ? 11.914 -9.078 -6.656 1 96.69 58 GLY B C 1
ATOM 2992 O O . GLY B 1 58 ? 11.508 -8.539 -7.684 1 96.69 58 GLY B O 1
ATOM 2993 N N . ILE B 1 59 ? 12.688 -10.125 -6.699 1 98.25 59 ILE B N 1
ATOM 2994 C CA . ILE B 1 59 ? 12.969 -10.891 -7.91 1 98.25 59 ILE B CA 1
ATOM 2995 C C . ILE B 1 59 ? 12.602 -12.352 -7.688 1 98.25 59 ILE B C 1
ATOM 2997 O O . ILE B 1 59 ? 13.156 -13.016 -6.809 1 98.25 59 ILE B O 1
ATOM 3001 N N . LEU B 1 60 ? 11.664 -12.852 -8.398 1 98.5 60 LEU B N 1
ATOM 3002 C CA . LEU B 1 60 ? 11.266 -14.25 -8.312 1 98.5 60 LEU B CA 1
ATOM 3003 C C . LEU B 1 60 ? 11.758 -15.031 -9.523 1 98.5 60 LEU B C 1
ATOM 3005 O O . LEU B 1 60 ? 11.539 -14.617 -10.664 1 98.5 60 LEU B O 1
ATOM 3009 N N . VAL B 1 61 ? 12.414 -16.141 -9.289 1 98.69 61 VAL B N 1
ATOM 3010 C CA . VAL B 1 61 ? 12.961 -16.984 -10.352 1 98.69 61 VAL B CA 1
ATOM 3011 C C . VAL B 1 61 ? 11.953 -18.078 -10.711 1 98.69 61 VAL B C 1
ATOM 3013 O O . VAL B 1 61 ? 11.695 -18.984 -9.906 1 98.69 61 VAL B O 1
ATOM 3016 N N . ALA B 1 62 ? 11.422 -17.984 -11.914 1 98.44 62 ALA B N 1
ATOM 3017 C CA . ALA B 1 62 ? 10.43 -18.938 -12.398 1 98.44 62 ALA B CA 1
ATOM 3018 C C . ALA B 1 62 ? 11.062 -19.969 -13.328 1 98.44 62 ALA B C 1
ATOM 3020 O O . ALA B 1 62 ? 11.164 -19.75 -14.531 1 98.44 62 ALA B O 1
ATOM 3021 N N . THR B 1 63 ? 11.43 -21.109 -12.781 1 98.25 63 THR B N 1
ATOM 3022 C CA . THR B 1 63 ? 12.039 -22.172 -13.562 1 98.25 63 THR B CA 1
ATOM 3023 C C . THR B 1 63 ? 11 -23.234 -13.953 1 98.25 63 THR B C 1
ATOM 3025 O O . THR B 1 63 ? 9.883 -23.219 -13.438 1 98.25 63 THR B O 1
ATOM 3028 N N . LYS B 1 64 ? 11.328 -24.156 -14.898 1 97.62 64 LYS B N 1
ATOM 3029 C CA . LYS B 1 64 ? 10.484 -25.266 -15.305 1 97.62 64 LYS B CA 1
ATOM 3030 C C . LYS B 1 64 ? 10.492 -26.375 -14.258 1 97.62 64 LYS B C 1
ATOM 3032 O O . LYS B 1 64 ? 11.102 -27.422 -14.461 1 97.62 64 LYS B O 1
ATOM 3037 N N . ASP B 1 65 ? 9.742 -26.141 -13.227 1 97.56 65 ASP B N 1
ATOM 3038 C CA . ASP B 1 65 ? 9.781 -27.031 -12.07 1 97.56 65 ASP B CA 1
ATOM 3039 C C . ASP B 1 65 ? 8.797 -28.188 -12.234 1 97.56 65 ASP B C 1
ATOM 3041 O O . ASP B 1 65 ? 9.055 -29.312 -11.781 1 97.56 65 ASP B O 1
ATOM 3045 N N . ASP B 1 66 ? 7.66 -27.906 -12.844 1 97.75 66 ASP B N 1
ATOM 3046 C CA . ASP B 1 66 ? 6.543 -28.844 -12.812 1 97.75 66 ASP B CA 1
ATOM 3047 C C . ASP B 1 66 ? 5.938 -29.016 -14.203 1 97.75 66 ASP B C 1
ATOM 3049 O O . ASP B 1 66 ? 6.238 -28.25 -15.125 1 97.75 66 ASP B O 1
ATOM 3053 N N . LEU B 1 67 ? 5.203 -30.094 -14.344 1 97.69 67 LEU B N 1
ATOM 3054 C CA . LEU B 1 67 ? 4.41 -30.344 -15.547 1 97.69 67 LEU B CA 1
ATOM 3055 C C . LEU B 1 67 ? 2.924 -30.188 -15.258 1 97.69 67 LEU B C 1
ATOM 3057 O O . LEU B 1 67 ? 2.387 -30.828 -14.352 1 97.69 67 LEU B O 1
ATOM 3061 N N . SER B 1 68 ? 2.293 -29.297 -15.938 1 97.19 68 SER B N 1
ATOM 3062 C CA . SER B 1 68 ? 0.872 -29.047 -15.727 1 97.19 68 SER B CA 1
ATOM 3063 C C . SER B 1 68 ? 0.06 -29.391 -16.969 1 97.19 68 SER B C 1
ATOM 3065 O O . SER B 1 68 ? 0.446 -29.047 -18.094 1 97.19 68 SER B O 1
ATOM 3067 N N . THR B 1 69 ? -1.001 -30.094 -16.766 1 97.62 69 THR B N 1
ATOM 3068 C CA . THR B 1 69 ? -1.969 -30.344 -17.828 1 97.62 69 THR B CA 1
ATOM 3069 C C . THR B 1 69 ? -3.156 -29.391 -17.719 1 97.62 69 THR B C 1
ATOM 3071 O O . THR B 1 69 ? -3.908 -29.438 -16.75 1 97.62 69 THR B O 1
ATOM 3074 N N . ILE B 1 70 ? -3.279 -28.531 -18.703 1 95.56 70 ILE B N 1
ATOM 3075 C CA . ILE B 1 70 ? -4.309 -27.5 -18.766 1 95.56 70 ILE B CA 1
ATOM 3076 C C . ILE B 1 70 ? -5.172 -27.703 -20.016 1 95.56 70 ILE B C 1
ATOM 3078 O O . ILE B 1 70 ? -4.68 -27.562 -21.141 1 95.56 70 ILE B O 1
ATOM 3082 N N . ARG B 1 71 ? -6.445 -28.016 -19.828 1 94.25 71 ARG B N 1
ATOM 3083 C CA . ARG B 1 71 ? -7.371 -28.25 -20.922 1 94.25 71 ARG B CA 1
ATOM 3084 C C . ARG B 1 71 ? -6.75 -29.156 -21.984 1 94.25 71 ARG B C 1
ATOM 3086 O O . ARG B 1 71 ? -6.711 -28.812 -23.156 1 94.25 71 ARG B O 1
ATOM 3093 N N . ASP B 1 72 ? -6.176 -30.188 -21.547 1 92.56 72 ASP B N 1
ATOM 3094 C CA . ASP B 1 72 ? -5.684 -31.312 -22.328 1 92.56 72 ASP B CA 1
ATOM 3095 C C . ASP B 1 72 ? -4.352 -30.984 -23 1 92.56 72 ASP B C 1
ATOM 3097 O O . ASP B 1 72 ? -3.947 -31.656 -23.953 1 92.56 72 ASP B O 1
ATOM 3101 N N . LYS B 1 73 ? -3.688 -29.953 -22.625 1 96.75 73 LYS B N 1
ATOM 3102 C CA . LYS B 1 73 ? -2.354 -29.609 -23.094 1 96.75 73 LYS B CA 1
ATOM 3103 C C . LYS B 1 73 ? -1.346 -29.594 -21.953 1 96.75 73 LYS B C 1
ATOM 3105 O O . LYS B 1 73 ? -1.654 -29.125 -20.859 1 96.75 73 LYS B O 1
ATOM 3110 N N . SER B 1 74 ? -0.189 -30.078 -22.203 1 96.88 74 SER B N 1
ATOM 3111 C CA . SER B 1 74 ? 0.851 -30.156 -21.172 1 96.88 74 SER B CA 1
ATOM 3112 C C . SER B 1 74 ? 1.85 -29.016 -21.312 1 96.88 74 SER B C 1
ATOM 3114 O O . SER B 1 74 ? 2.275 -28.672 -22.422 1 96.88 74 SER B O 1
ATOM 3116 N N . PHE B 1 75 ? 2.148 -28.406 -20.219 1 97.81 75 PHE B N 1
ATOM 3117 C CA . PHE B 1 75 ? 3.09 -27.281 -20.188 1 97.81 75 PHE B CA 1
ATOM 3118 C C . PHE B 1 75 ? 4.098 -27.453 -19.062 1 97.81 75 PHE B C 1
ATOM 3120 O O . PHE B 1 75 ? 3.754 -27.938 -17.984 1 97.81 75 PHE B O 1
ATOM 3127 N N . ASP B 1 76 ? 5.383 -27.078 -19.344 1 97.88 76 ASP B N 1
ATOM 3128 C CA . ASP B 1 76 ? 6.305 -26.844 -18.234 1 97.88 76 ASP B CA 1
ATOM 3129 C C . ASP B 1 76 ? 5.941 -25.578 -17.484 1 97.88 76 ASP B C 1
ATOM 3131 O O . ASP B 1 76 ? 5.801 -24.5 -18.094 1 97.88 76 ASP B O 1
ATOM 3135 N N . THR B 1 77 ? 5.754 -25.703 -16.172 1 98.06 77 THR B N 1
ATOM 3136 C CA . THR B 1 77 ? 5.332 -24.547 -15.383 1 98.06 77 THR B CA 1
ATOM 3137 C C . THR B 1 77 ? 6.246 -24.344 -14.18 1 98.06 77 THR B C 1
ATOM 3139 O O . THR B 1 77 ? 6.871 -25.297 -13.703 1 98.06 77 THR B O 1
ATOM 3142 N N . PRO B 1 78 ? 6.406 -23.047 -13.703 1 98.06 78 PRO B N 1
ATOM 3143 C CA . PRO B 1 78 ? 7.043 -22.844 -12.398 1 98.06 78 PRO B CA 1
ATOM 3144 C C . PRO B 1 78 ? 6.238 -23.438 -11.242 1 98.06 78 PRO B C 1
ATOM 3146 O O . PRO B 1 78 ? 5.047 -23.719 -11.398 1 98.06 78 PRO B O 1
ATOM 3149 N N . ARG B 1 79 ? 6.945 -23.656 -10.148 1 97.88 79 ARG B N 1
ATOM 3150 C CA . ARG B 1 79 ? 6.266 -24.031 -8.914 1 97.88 79 ARG B CA 1
ATOM 3151 C C . ARG B 1 79 ? 5.176 -23.016 -8.562 1 97.88 79 ARG B C 1
ATOM 3153 O O . ARG B 1 79 ? 5.371 -21.812 -8.703 1 97.88 79 ARG B O 1
ATOM 3160 N N . ASP B 1 80 ? 4.027 -23.438 -8.07 1 97.31 80 ASP B N 1
ATOM 3161 C CA . ASP B 1 80 ? 2.9 -22.578 -7.75 1 97.31 80 ASP B CA 1
ATOM 3162 C C . ASP B 1 80 ? 3.289 -21.531 -6.691 1 97.31 80 ASP B C 1
ATOM 3164 O O . ASP B 1 80 ? 2.85 -20.391 -6.75 1 97.31 80 ASP B O 1
ATOM 3168 N N . ASN B 1 81 ? 4.203 -21.906 -5.781 1 96.88 81 ASN B N 1
ATOM 3169 C CA . ASN B 1 81 ? 4.676 -21 -4.742 1 96.88 81 ASN B CA 1
ATOM 3170 C C . ASN B 1 81 ? 5.336 -19.766 -5.34 1 96.88 81 ASN B C 1
ATOM 3172 O O . ASN B 1 81 ? 5.129 -18.656 -4.855 1 96.88 81 ASN B O 1
ATOM 3176 N N . VAL B 1 82 ? 6.098 -19.969 -6.359 1 97.94 82 VAL B N 1
ATOM 3177 C CA . VAL B 1 82 ? 6.824 -18.875 -6.996 1 97.94 82 VAL B CA 1
ATOM 3178 C C . VAL B 1 82 ? 5.84 -17.891 -7.629 1 97.94 82 VAL B C 1
ATOM 3180 O O . VAL B 1 82 ? 5.996 -16.688 -7.504 1 97.94 82 VAL B O 1
ATOM 3183 N N . ILE B 1 83 ? 4.816 -18.438 -8.289 1 97.75 83 ILE B N 1
ATOM 3184 C CA . ILE B 1 83 ? 3.791 -17.625 -8.93 1 97.75 83 ILE B CA 1
ATOM 3185 C C . ILE B 1 83 ? 3.021 -16.828 -7.875 1 97.75 83 ILE B C 1
ATOM 3187 O O . ILE B 1 83 ? 2.771 -15.641 -8.039 1 97.75 83 ILE B O 1
ATOM 3191 N N . PHE B 1 84 ? 2.727 -17.516 -6.77 1 97.75 84 PHE B N 1
ATOM 3192 C CA . PHE B 1 84 ? 2.027 -16.891 -5.652 1 97.75 84 PHE B CA 1
ATOM 3193 C C . PHE B 1 84 ? 2.85 -15.758 -5.066 1 97.75 84 PHE B C 1
ATOM 3195 O O . PHE B 1 84 ? 2.342 -14.648 -4.883 1 97.75 84 PHE B O 1
ATOM 3202 N N . GLU B 1 85 ? 4.086 -15.992 -4.855 1 96.88 85 GLU B N 1
ATOM 3203 C CA . GLU B 1 85 ? 4.984 -15 -4.273 1 96.88 85 GLU B CA 1
ATOM 3204 C C . GLU B 1 85 ? 5.156 -13.797 -5.195 1 96.88 85 GLU B C 1
ATOM 3206 O O . GLU B 1 85 ? 5.152 -12.656 -4.742 1 96.88 85 GLU B O 1
ATOM 3211 N N . PHE B 1 86 ? 5.309 -14.102 -6.441 1 97.62 86 PHE B N 1
ATOM 3212 C CA . PHE B 1 86 ? 5.43 -13 -7.391 1 97.62 86 PHE B CA 1
ATOM 3213 C C . PHE B 1 86 ? 4.195 -12.109 -7.344 1 97.62 86 PHE B C 1
ATOM 3215 O O . PHE B 1 86 ? 4.312 -10.883 -7.281 1 97.62 86 PHE B O 1
ATOM 3222 N N . GLY B 1 87 ? 3.023 -12.734 -7.355 1 96.88 87 GLY B N 1
ATOM 3223 C CA . GLY B 1 87 ? 1.803 -11.953 -7.219 1 96.88 87 GLY B CA 1
ATOM 3224 C C . GLY B 1 87 ? 1.783 -11.094 -5.973 1 96.88 87 GLY B C 1
ATOM 3225 O O . GLY B 1 87 ? 1.447 -9.906 -6.035 1 96.88 87 GLY B O 1
ATOM 3226 N N . LEU B 1 88 ? 2.184 -11.68 -4.902 1 96.06 88 LEU B N 1
ATOM 3227 C CA . LEU B 1 88 ? 2.178 -11 -3.613 1 96.06 88 LEU B CA 1
ATOM 3228 C C . LEU B 1 88 ? 3.096 -9.781 -3.639 1 96.06 88 LEU B C 1
ATOM 3230 O O . LEU B 1 88 ? 2.688 -8.68 -3.262 1 96.06 88 LEU B O 1
ATOM 3234 N N . PHE B 1 89 ? 4.32 -9.945 -4.141 1 95 89 PHE B N 1
ATOM 3235 C CA . PHE B 1 89 ? 5.281 -8.844 -4.203 1 95 89 PHE B CA 1
ATOM 3236 C C . PHE B 1 89 ? 4.82 -7.777 -5.188 1 95 89 PHE B C 1
ATOM 3238 O O . PHE B 1 89 ? 4.977 -6.582 -4.934 1 95 89 PHE B O 1
ATOM 3245 N N . LEU B 1 90 ? 4.305 -8.25 -6.285 1 94.5 90 LEU B N 1
ATOM 3246 C CA . LEU B 1 90 ? 3.795 -7.316 -7.281 1 94.5 90 LEU B CA 1
ATOM 3247 C C . LEU B 1 90 ? 2.678 -6.457 -6.699 1 94.5 90 LEU B C 1
ATOM 3249 O O . LEU B 1 90 ? 2.625 -5.25 -6.945 1 94.5 90 LEU B O 1
ATOM 3253 N N . GLY B 1 91 ? 1.79 -7.078 -5.988 1 92 91 GLY B N 1
ATOM 3254 C CA . GLY B 1 91 ? 0.711 -6.348 -5.344 1 92 91 GLY B CA 1
ATOM 3255 C C . GLY B 1 91 ? 1.201 -5.34 -4.32 1 92 91 GLY B C 1
ATOM 3256 O O . GLY B 1 91 ? 0.689 -4.223 -4.25 1 92 91 GLY B O 1
ATOM 3257 N N . ARG B 1 92 ? 2.199 -5.758 -3.629 1 89 92 ARG B N 1
ATOM 3258 C CA . ARG B 1 92 ? 2.674 -4.93 -2.527 1 89 92 ARG B CA 1
ATOM 3259 C C . ARG B 1 92 ? 3.596 -3.824 -3.033 1 89 92 ARG B C 1
ATOM 3261 O O . ARG B 1 92 ? 3.477 -2.67 -2.615 1 89 92 ARG B O 1
ATOM 3268 N N . LEU B 1 93 ? 4.535 -4.184 -3.932 1 87.81 93 LEU B N 1
ATOM 3269 C CA . LEU B 1 93 ? 5.605 -3.277 -4.324 1 87.81 93 LEU B CA 1
ATOM 3270 C C . LEU B 1 93 ? 5.242 -2.521 -5.598 1 87.81 93 LEU B C 1
ATOM 3272 O O . LEU B 1 93 ? 5.734 -1.416 -5.832 1 87.81 93 LEU B O 1
ATOM 3276 N N . GLY B 1 94 ? 4.461 -3.25 -6.441 1 86.56 94 GLY B N 1
ATOM 3277 C CA . GLY B 1 94 ? 4.117 -2.656 -7.727 1 86.56 94 GLY B CA 1
ATOM 3278 C C . GLY B 1 94 ? 4.977 -3.168 -8.867 1 86.56 94 GLY B C 1
ATOM 3279 O O . GLY B 1 94 ? 5.969 -3.861 -8.641 1 86.56 94 GLY B O 1
ATOM 3280 N N . PRO B 1 95 ? 4.625 -2.803 -10.109 1 85.75 95 PRO B N 1
ATOM 3281 C CA . PRO B 1 95 ? 5.23 -3.4 -11.297 1 85.75 95 PRO B CA 1
ATOM 3282 C C . PRO B 1 95 ? 6.652 -2.902 -11.547 1 85.75 95 PRO B C 1
ATOM 3284 O O . PRO B 1 95 ? 7.414 -3.543 -12.273 1 85.75 95 PRO B O 1
ATOM 3287 N N . SER B 1 96 ? 7.039 -1.879 -10.969 1 84.38 96 SER B N 1
ATOM 3288 C CA . SER B 1 96 ? 8.391 -1.375 -11.211 1 84.38 96 SER B CA 1
ATOM 3289 C C . SER B 1 96 ? 9.375 -1.914 -10.18 1 84.38 96 SER B C 1
ATOM 3291 O O . SER B 1 96 ? 10.578 -1.659 -10.273 1 84.38 96 SER B O 1
ATOM 3293 N N . ARG B 1 97 ? 8.875 -2.693 -9.273 1 91.5 97 ARG B N 1
ATOM 3294 C CA . ARG B 1 97 ? 9.75 -3.074 -8.18 1 91.5 97 ARG B CA 1
ATOM 3295 C C . ARG B 1 97 ? 9.703 -4.578 -7.93 1 91.5 97 ARG B C 1
ATOM 3297 O O . ARG B 1 97 ? 10.492 -5.109 -7.141 1 91.5 97 ARG B O 1
ATOM 3304 N N . ALA B 1 98 ? 8.773 -5.211 -8.531 1 94.88 98 ALA B N 1
ATOM 3305 C CA . ALA B 1 98 ? 8.711 -6.668 -8.484 1 94.88 98 ALA B CA 1
ATOM 3306 C C . ALA B 1 98 ? 8.984 -7.273 -9.859 1 94.88 98 ALA B C 1
ATOM 3308 O O . ALA B 1 98 ? 8.336 -6.91 -10.844 1 94.88 98 ALA B O 1
ATOM 3309 N N . PHE B 1 99 ? 9.922 -8.211 -9.945 1 96.88 99 PHE B N 1
ATOM 3310 C CA . PHE B 1 99 ? 10.328 -8.812 -11.203 1 96.88 99 PHE B CA 1
ATOM 3311 C C . PHE B 1 99 ? 10.18 -10.328 -11.156 1 96.88 99 PHE B C 1
ATOM 3313 O O . PHE B 1 99 ? 10.297 -10.938 -10.086 1 96.88 99 PHE B O 1
ATOM 3320 N N . VAL B 1 100 ? 9.867 -10.883 -12.273 1 97.94 100 VAL B N 1
ATOM 3321 C CA . VAL B 1 100 ? 9.977 -12.3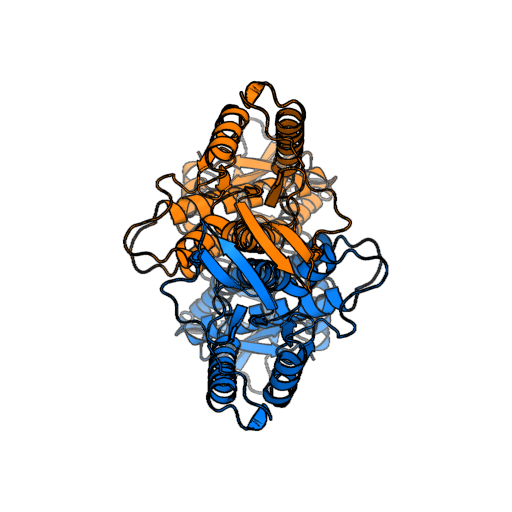28 -12.469 1 97.94 100 VAL B CA 1
ATOM 3322 C C . VAL B 1 100 ? 10.922 -12.617 -13.625 1 97.94 100 VAL B C 1
ATOM 3324 O O . VAL B 1 100 ? 10.883 -11.945 -14.664 1 97.94 100 VAL B O 1
ATOM 3327 N N . ILE B 1 101 ? 11.906 -13.43 -13.383 1 97.81 101 ILE B N 1
ATOM 3328 C CA . ILE B 1 101 ? 12.805 -13.906 -14.43 1 97.81 101 ILE B CA 1
ATOM 3329 C C . ILE B 1 101 ? 12.469 -15.359 -14.766 1 97.81 101 ILE B C 1
ATOM 3331 O O . ILE B 1 101 ? 12.531 -16.234 -13.898 1 97.81 101 ILE B O 1
ATOM 3335 N N . GLN B 1 102 ? 12.125 -15.594 -15.984 1 97.25 102 GLN B N 1
ATOM 3336 C CA . GLN B 1 102 ? 11.547 -16.875 -16.359 1 97.25 102 GLN B CA 1
ATOM 3337 C C . GLN B 1 102 ? 12.516 -17.703 -17.203 1 97.25 102 GLN B C 1
ATOM 3339 O O . GLN B 1 102 ? 13.156 -17.156 -18.109 1 97.25 102 GLN B O 1
ATOM 3344 N N . GLU B 1 103 ? 12.617 -19 -16.906 1 97.56 103 GLU B N 1
ATOM 3345 C CA . GLU B 1 103 ? 13.297 -19.922 -17.797 1 97.56 103 GLU B CA 1
ATOM 3346 C C . GLU B 1 103 ? 12.523 -20.125 -19.109 1 97.56 103 GLU B C 1
ATOM 3348 O O . GLU B 1 103 ? 11.305 -20.312 -19.078 1 97.56 103 GLU B O 1
ATOM 3353 N N . SER B 1 104 ? 13.258 -20.062 -20.234 1 96.38 104 SER B N 1
ATOM 3354 C CA . SER B 1 104 ? 12.617 -20.219 -21.531 1 96.38 104 SER B CA 1
ATOM 3355 C C . SER B 1 104 ? 11.812 -21.5 -21.609 1 96.38 104 SER B C 1
ATOM 3357 O O . SER B 1 104 ? 12.305 -22.578 -21.25 1 96.38 104 SER B O 1
ATOM 3359 N N . GLY B 1 105 ? 10.562 -21.328 -22 1 95.69 105 GLY B N 1
ATOM 3360 C CA . GLY B 1 105 ? 9.695 -22.484 -22.125 1 95.69 105 GLY B CA 1
ATOM 3361 C C . GLY B 1 105 ? 8.75 -22.672 -20.953 1 95.69 105 GLY B C 1
ATOM 3362 O O . GLY B 1 105 ? 7.77 -23.406 -21.047 1 95.69 105 GLY B O 1
ATOM 3363 N N . ALA B 1 106 ? 9.039 -22.078 -19.812 1 96.69 106 ALA B N 1
ATOM 3364 C CA . ALA B 1 106 ? 8.125 -22.141 -18.688 1 96.69 106 ALA B CA 1
ATOM 3365 C C . ALA B 1 106 ? 6.867 -21.312 -18.953 1 96.69 106 ALA B C 1
ATOM 3367 O O . ALA B 1 106 ? 6.949 -20.156 -19.359 1 96.69 106 ALA B O 1
ATOM 3368 N N . LYS B 1 107 ? 5.723 -21.875 -18.766 1 96.69 107 LYS B N 1
ATOM 3369 C CA . LYS B 1 107 ? 4.469 -21.156 -18.969 1 96.69 107 LYS B CA 1
ATOM 3370 C C . LYS B 1 107 ? 4.117 -20.312 -17.75 1 96.69 107 LYS B C 1
ATOM 3372 O O . LYS B 1 107 ? 3.994 -20.828 -16.641 1 96.69 107 LYS B O 1
ATOM 3377 N N . LEU B 1 108 ? 3.969 -19.062 -17.953 1 97 108 LEU B N 1
ATOM 3378 C CA . LEU B 1 108 ? 3.514 -18.141 -16.922 1 97 108 LEU B CA 1
ATOM 3379 C C . LEU B 1 108 ? 2.016 -17.875 -17.047 1 97 108 LEU B C 1
ATOM 3381 O O . LEU B 1 108 ? 1.408 -18.203 -18.062 1 97 108 LEU B O 1
ATOM 3385 N N . PRO B 1 109 ? 1.391 -17.328 -15.945 1 96.06 109 PRO B N 1
ATOM 3386 C CA . PRO B 1 109 ? -0.014 -16.938 -16.062 1 96.06 109 PRO B CA 1
ATOM 3387 C C . PRO B 1 109 ? -0.274 -16 -17.234 1 96.06 109 PRO B C 1
ATOM 3389 O O . PRO B 1 109 ? 0.542 -15.117 -17.516 1 96.06 109 PRO B O 1
ATOM 3392 N N . THR B 1 110 ? -1.39 -16.172 -17.891 1 93.75 110 THR B N 1
ATOM 3393 C CA . THR B 1 110 ? -1.72 -15.406 -19.078 1 93.75 110 THR B CA 1
ATOM 3394 C C . THR B 1 110 ? -1.924 -13.93 -18.734 1 93.75 110 THR B C 1
ATOM 3396 O O . THR B 1 110 ? -1.934 -13.078 -19.625 1 93.75 110 THR B O 1
ATOM 3399 N N . ASP B 1 111 ? -2.102 -13.609 -17.5 1 91.38 111 ASP B N 1
ATOM 3400 C CA . ASP B 1 111 ? -2.213 -12.227 -17.047 1 91.38 111 ASP B CA 1
ATOM 3401 C C . ASP B 1 111 ? -0.948 -11.438 -17.375 1 91.38 111 ASP B C 1
ATOM 3403 O O . ASP B 1 111 ? -0.966 -10.203 -17.391 1 91.38 111 ASP B O 1
ATOM 3407 N N . LEU B 1 112 ? 0.103 -12.148 -17.578 1 92.5 112 LEU B N 1
ATOM 3408 C CA . LEU B 1 112 ? 1.387 -11.5 -17.828 1 92.5 112 LEU B CA 1
ATOM 3409 C C . LEU B 1 112 ? 1.646 -11.375 -19.328 1 92.5 112 LEU B C 1
ATOM 3411 O O . LEU B 1 112 ? 2.689 -10.859 -19.734 1 92.5 112 LEU B O 1
ATOM 3415 N N . LEU B 1 113 ? 0.67 -11.812 -20.094 1 84.88 113 LEU B N 1
ATOM 3416 C CA . LEU B 1 113 ? 0.807 -11.68 -21.531 1 84.88 113 LEU B CA 1
ATOM 3417 C C . LEU B 1 113 ? 0.804 -10.219 -21.953 1 84.88 113 LEU B C 1
ATOM 3419 O O . LEU B 1 113 ? 0.071 -9.406 -21.375 1 84.88 113 LEU B O 1
ATOM 3423 N N . GLY B 1 114 ? 1.599 -9.836 -22.875 1 79.25 114 GLY B N 1
ATOM 3424 C CA . GLY B 1 114 ? 1.624 -8.484 -23.406 1 79.25 114 GLY B CA 1
ATOM 3425 C C . GLY B 1 114 ? 2.658 -7.598 -22.734 1 79.25 114 GLY B C 1
ATOM 3426 O O . GLY B 1 114 ? 2.838 -6.441 -23.125 1 79.25 114 GLY B O 1
ATOM 3427 N N . ILE B 1 115 ? 3.203 -8.195 -21.719 1 83.5 115 ILE B N 1
ATOM 3428 C CA . ILE B 1 115 ? 4.293 -7.43 -21.109 1 83.5 115 ILE B CA 1
ATOM 3429 C C . ILE B 1 115 ? 5.617 -8.164 -21.328 1 83.5 115 ILE B C 1
ATOM 3431 O O . ILE B 1 115 ? 5.633 -9.367 -21.578 1 83.5 115 ILE B O 1
ATOM 3435 N N . THR B 1 116 ? 6.664 -7.395 -21.312 1 86.44 116 THR B N 1
ATOM 3436 C CA . THR B 1 116 ? 7.988 -7.992 -21.453 1 86.44 116 THR B CA 1
ATOM 3437 C C . THR B 1 116 ? 8.445 -8.609 -20.141 1 86.44 116 THR B C 1
ATOM 3439 O O . THR B 1 116 ? 8.609 -7.902 -19.141 1 86.44 116 THR B O 1
ATOM 3442 N N . VAL B 1 117 ? 8.609 -9.891 -20.141 1 92.94 117 VAL B N 1
ATOM 3443 C CA . VAL B 1 117 ? 9.117 -10.625 -19 1 92.94 117 VAL B CA 1
ATOM 3444 C C . VAL B 1 117 ? 10.539 -11.102 -19.266 1 92.94 117 VAL B C 1
ATOM 3446 O O . VAL B 1 117 ? 10.812 -11.688 -20.312 1 92.94 117 VAL B O 1
ATOM 3449 N N . PRO B 1 118 ? 11.484 -10.742 -18.344 1 95.62 118 PRO B N 1
ATOM 3450 C CA . PRO B 1 118 ? 12.844 -11.273 -18.516 1 95.62 118 PRO B CA 1
ATOM 3451 C C . PRO B 1 118 ? 12.867 -12.789 -18.656 1 95.62 118 PRO B C 1
ATOM 3453 O O . PRO B 1 118 ? 12.195 -13.5 -17.906 1 95.62 118 PRO B O 1
ATOM 3456 N N . GLN B 1 119 ? 13.633 -13.266 -19.672 1 96.31 119 GLN B N 1
ATOM 3457 C CA . GLN B 1 119 ? 13.742 -14.695 -19.953 1 96.31 119 GLN B CA 1
ATOM 3458 C C . GLN B 1 119 ? 15.203 -15.117 -20.078 1 96.31 119 GLN B C 1
ATOM 3460 O O . GLN B 1 119 ? 16.047 -14.352 -20.562 1 96.31 119 GLN B O 1
ATOM 3465 N N . PHE B 1 120 ? 15.43 -16.359 -19.656 1 96.81 120 PHE B N 1
ATOM 3466 C CA . PHE B 1 120 ? 16.797 -16.859 -19.797 1 96.81 120 PHE B CA 1
ATOM 3467 C C . PHE B 1 120 ? 16.797 -18.328 -20.188 1 96.81 120 PHE B C 1
ATOM 3469 O O . PHE B 1 120 ? 15.82 -19.047 -19.969 1 96.81 120 PHE B O 1
ATOM 3476 N N . GLU B 1 121 ? 17.922 -18.75 -20.797 1 95.31 121 GLU B N 1
ATOM 3477 C CA . GLU B 1 121 ? 18.219 -20.156 -21.031 1 95.31 121 GLU B CA 1
ATOM 3478 C C . GLU B 1 121 ? 19.188 -20.703 -19.984 1 95.31 121 GLU B C 1
ATOM 3480 O O . GLU B 1 121 ? 20.234 -20.094 -19.719 1 95.31 121 GLU B O 1
ATOM 3485 N N . LYS B 1 122 ? 18.656 -21.797 -19.469 1 90.06 122 LYS B N 1
ATOM 3486 C CA . LYS B 1 122 ? 19.516 -22.391 -18.453 1 90.06 122 LYS B CA 1
ATOM 3487 C C . LYS B 1 122 ? 20.734 -23.047 -19.094 1 90.06 122 LYS B C 1
ATOM 3489 O O . LYS B 1 122 ? 20.609 -23.969 -19.891 1 90.06 122 LYS B O 1
ATOM 3494 N N . THR B 1 123 ? 21.922 -22.469 -18.891 1 89.75 123 THR B N 1
ATOM 3495 C CA . THR B 1 123 ? 23.203 -22.984 -19.375 1 89.75 123 THR B CA 1
ATOM 3496 C C . THR B 1 123 ? 24.156 -23.25 -18.203 1 89.75 123 THR B C 1
ATOM 3498 O O . THR B 1 123 ? 24.281 -22.422 -17.312 1 89.75 123 THR B O 1
ATOM 3501 N N . ILE B 1 124 ? 24.828 -24.375 -18.234 1 87.44 124 ILE B N 1
ATOM 3502 C CA . ILE B 1 124 ? 25.797 -24.688 -17.188 1 87.44 124 ILE B CA 1
ATOM 3503 C C . ILE B 1 124 ? 27.203 -24.672 -17.766 1 87.44 124 ILE B C 1
ATOM 3505 O O . ILE B 1 124 ? 27.469 -25.297 -18.781 1 87.44 124 ILE B O 1
ATOM 3509 N N . PRO B 1 125 ? 28.109 -23.984 -17.188 1 92.62 125 PRO B N 1
ATOM 3510 C CA . PRO B 1 125 ? 27.906 -23.188 -15.984 1 92.62 125 PRO B CA 1
ATOM 3511 C C . PRO B 1 125 ? 27.094 -21.922 -16.25 1 92.62 125 PRO B C 1
ATOM 3513 O O . PRO B 1 125 ? 27.062 -21.422 -17.375 1 92.62 125 PRO B O 1
ATOM 3516 N N . LEU B 1 126 ? 26.438 -21.344 -15.211 1 92.75 126 LEU B N 1
ATOM 3517 C CA . LEU B 1 126 ? 25.5 -20.234 -15.336 1 92.75 126 LEU B CA 1
ATOM 3518 C C . LEU B 1 126 ? 26.219 -18.969 -15.82 1 92.75 126 LEU B C 1
ATOM 3520 O O . LEU B 1 126 ? 25.625 -18.125 -16.484 1 92.75 126 LEU B O 1
ATOM 3524 N N . ALA B 1 127 ? 27.469 -18.859 -15.508 1 91.44 127 ALA B N 1
ATOM 3525 C CA . ALA B 1 127 ? 28.281 -17.719 -15.938 1 91.44 127 ALA B CA 1
ATOM 3526 C C . ALA B 1 127 ? 28.312 -17.609 -17.469 1 91.44 127 ALA B C 1
ATOM 3528 O O . ALA B 1 127 ? 28.484 -16.531 -18.016 1 91.44 127 ALA B O 1
ATOM 3529 N N . ASN B 1 128 ? 28.047 -18.719 -18.156 1 90.88 128 ASN B N 1
ATOM 3530 C CA . ASN B 1 128 ? 28.094 -18.75 -19.609 1 90.88 128 ASN B CA 1
ATOM 3531 C C . ASN B 1 128 ? 26.719 -18.469 -20.219 1 90.88 128 ASN B C 1
ATOM 3533 O O . ASN B 1 128 ? 26.594 -18.391 -21.438 1 90.88 128 ASN B O 1
ATOM 3537 N N . SER B 1 129 ? 25.734 -18.312 -19.406 1 93.12 129 SER B N 1
ATOM 3538 C CA . SER B 1 129 ? 24.406 -17.969 -19.922 1 93.12 129 SER B CA 1
ATOM 3539 C C . SER B 1 129 ? 24.312 -16.484 -20.25 1 93.12 129 SER B C 1
ATOM 3541 O O . SER B 1 129 ? 24 -15.664 -19.391 1 93.12 129 SER B O 1
ATOM 3543 N N . THR B 1 130 ? 24.469 -16.156 -21.516 1 94.25 130 THR B N 1
ATOM 3544 C CA . THR B 1 130 ? 24.422 -14.766 -21.984 1 94.25 130 THR B CA 1
ATOM 3545 C C . THR B 1 130 ? 23.047 -14.156 -21.719 1 94.25 130 THR B C 1
ATOM 3547 O O . THR B 1 130 ? 22.953 -13 -21.297 1 94.25 130 THR B O 1
ATOM 3550 N N . SER B 1 131 ? 22.047 -14.938 -21.969 1 95.38 131 SER B N 1
ATOM 3551 C CA . SER B 1 131 ? 20.688 -14.43 -21.766 1 95.38 131 SER B CA 1
ATOM 3552 C C . SER B 1 131 ? 20.422 -14.094 -20.312 1 95.38 131 SER B C 1
ATOM 3554 O O . SER B 1 131 ? 19.875 -13.039 -20 1 95.38 131 SER B O 1
ATOM 3556 N N . LEU B 1 132 ? 20.844 -14.977 -19.406 1 96.94 132 LEU B N 1
ATOM 3557 C CA . LEU B 1 132 ? 20.656 -14.742 -17.969 1 96.94 132 LEU B CA 1
ATOM 3558 C C . LEU B 1 132 ? 21.422 -13.5 -17.516 1 96.94 132 LEU B C 1
ATOM 3560 O O . LEU B 1 132 ? 20.859 -12.633 -16.844 1 96.94 132 LEU B O 1
ATOM 3564 N N . ASN B 1 133 ? 22.641 -13.398 -17.922 1 96.62 133 ASN B N 1
ATOM 3565 C CA . ASN B 1 133 ? 23.484 -12.273 -17.531 1 96.62 133 ASN B CA 1
ATOM 3566 C C . ASN B 1 133 ? 22.938 -10.953 -18.078 1 96.62 133 ASN B C 1
ATOM 3568 O O . ASN B 1 133 ? 22.953 -9.938 -17.375 1 96.62 133 ASN B O 1
ATOM 3572 N N . ASN B 1 134 ? 22.469 -10.992 -19.297 1 97 134 ASN B N 1
ATOM 3573 C CA . ASN B 1 134 ? 21.875 -9.797 -19.891 1 97 134 ASN B CA 1
ATOM 3574 C C . ASN B 1 134 ? 20.641 -9.352 -19.109 1 97 134 ASN B C 1
ATOM 3576 O O . ASN B 1 134 ? 20.453 -8.156 -18.859 1 97 134 ASN B O 1
ATOM 3580 N N . GLU B 1 135 ? 19.812 -10.289 -18.75 1 97.25 135 GLU B N 1
ATOM 3581 C CA . GLU B 1 135 ? 18.594 -9.945 -18.016 1 97.25 135 GLU B CA 1
ATOM 3582 C C . GLU B 1 135 ? 18.906 -9.406 -16.625 1 97.25 135 GLU B C 1
ATOM 3584 O O . GLU B 1 135 ? 18.25 -8.477 -16.156 1 97.25 135 GLU B O 1
ATOM 3589 N N . ILE B 1 136 ? 19.875 -9.969 -15.984 1 97.69 136 ILE B N 1
ATOM 3590 C CA . ILE B 1 136 ? 20.297 -9.484 -14.672 1 97.69 136 ILE B CA 1
ATOM 3591 C C . ILE B 1 136 ? 20.781 -8.039 -14.781 1 97.69 136 ILE B C 1
ATOM 3593 O O . ILE B 1 136 ? 20.438 -7.195 -13.953 1 97.69 136 ILE B O 1
ATOM 3597 N N . GLU B 1 137 ? 21.531 -7.727 -15.781 1 96.62 137 GLU B N 1
ATOM 3598 C CA . GLU B 1 137 ? 22.016 -6.371 -16.016 1 96.62 137 GLU B CA 1
ATOM 3599 C C . GLU B 1 137 ? 20.875 -5.402 -16.266 1 96.62 137 GLU B C 1
ATOM 3601 O O . GLU B 1 137 ? 20.859 -4.281 -15.758 1 96.62 137 GLU B O 1
ATOM 3606 N N . ARG B 1 138 ? 19.953 -5.832 -17.062 1 96.19 138 ARG B N 1
ATOM 3607 C CA . ARG B 1 138 ? 18.812 -4.992 -17.375 1 96.19 138 ARG B CA 1
ATOM 3608 C C . ARG B 1 138 ? 18 -4.699 -16.109 1 96.19 138 ARG B C 1
ATOM 3610 O O . ARG B 1 138 ? 17.547 -3.568 -15.898 1 96.19 138 ARG B O 1
ATOM 3617 N N . ILE B 1 139 ? 17.781 -5.715 -15.297 1 96.38 139 ILE B N 1
ATOM 3618 C CA . ILE B 1 139 ? 17.078 -5.535 -14.031 1 96.38 139 ILE B CA 1
ATOM 3619 C C . ILE B 1 139 ? 17.844 -4.559 -13.148 1 96.38 139 ILE B C 1
ATOM 3621 O O . ILE B 1 139 ? 17.25 -3.652 -12.555 1 96.38 139 ILE B O 1
ATOM 3625 N N . SER B 1 140 ? 19.156 -4.727 -13.07 1 96 140 SER B N 1
ATOM 3626 C CA . SER B 1 140 ? 20 -3.836 -12.281 1 96 140 SER B CA 1
ATOM 3627 C C . SER B 1 140 ? 19.859 -2.387 -12.734 1 96 140 SER B C 1
ATOM 3629 O O . SER B 1 140 ? 19.703 -1.487 -11.906 1 96 140 SER B O 1
ATOM 3631 N N . LYS B 1 141 ? 19.859 -2.162 -14.008 1 94.44 141 LYS B N 1
ATOM 3632 C CA . LYS B 1 141 ? 19.703 -0.817 -14.555 1 94.44 141 LYS B CA 1
ATOM 3633 C C . LYS B 1 141 ? 18.344 -0.231 -14.195 1 94.44 141 LYS B C 1
ATOM 3635 O O . LYS B 1 141 ? 18.234 0.946 -13.844 1 94.44 141 LYS B O 1
ATOM 3640 N N . THR B 1 142 ? 17.344 -1.067 -14.32 1 93.38 142 THR B N 1
ATOM 3641 C CA . THR B 1 142 ? 15.992 -0.635 -13.969 1 93.38 142 THR B CA 1
ATOM 3642 C C . THR B 1 142 ? 15.914 -0.252 -12.492 1 93.38 142 THR B C 1
ATOM 3644 O O . THR B 1 142 ? 15.336 0.777 -12.148 1 93.38 142 THR B O 1
ATOM 3647 N N . ILE B 1 143 ? 16.5 -1.087 -11.625 1 92.75 143 ILE B N 1
ATOM 3648 C CA . ILE B 1 143 ? 16.516 -0.831 -10.188 1 92.75 143 ILE B CA 1
ATOM 3649 C C . ILE B 1 143 ? 17.219 0.493 -9.906 1 92.75 143 ILE B C 1
ATOM 3651 O O . ILE B 1 143 ? 16.703 1.33 -9.164 1 92.75 143 ILE B O 1
ATOM 3655 N N . ASP B 1 144 ? 18.328 0.771 -10.555 1 90.06 144 ASP B N 1
ATOM 3656 C CA . ASP B 1 144 ? 19.062 2.014 -10.383 1 90.06 144 ASP B CA 1
ATOM 3657 C C . ASP B 1 144 ? 18.203 3.225 -10.727 1 90.06 144 ASP B C 1
ATOM 3659 O O . ASP B 1 144 ? 18.219 4.23 -10.016 1 90.06 144 ASP B O 1
ATOM 3663 N N . GLU B 1 145 ? 17.516 3.062 -11.773 1 87.69 145 GLU B N 1
ATOM 3664 C CA . GLU B 1 145 ? 16.656 4.152 -12.219 1 87.69 145 GLU B CA 1
ATOM 3665 C C . GLU B 1 145 ? 15.547 4.426 -11.203 1 87.69 145 GLU B C 1
ATOM 3667 O O . GLU B 1 145 ? 15.227 5.586 -10.922 1 87.69 145 GLU B O 1
ATOM 3672 N N . LYS B 1 146 ? 15.031 3.35 -10.633 1 85.69 146 LYS B N 1
ATOM 3673 C CA . LYS B 1 146 ? 13.867 3.488 -9.758 1 85.69 146 LYS B CA 1
ATOM 3674 C C . LYS B 1 146 ? 14.281 3.986 -8.375 1 85.69 146 LYS B C 1
ATOM 3676 O O . LYS B 1 146 ? 13.516 4.691 -7.711 1 85.69 146 LYS B O 1
ATOM 3681 N N . ILE B 1 147 ? 15.477 3.621 -7.918 1 81.81 147 ILE B N 1
ATOM 3682 C CA . ILE B 1 147 ? 15.969 4.047 -6.613 1 81.81 147 ILE B CA 1
ATOM 3683 C C . ILE B 1 147 ? 16.047 5.57 -6.562 1 81.81 147 ILE B C 1
ATOM 3685 O O . ILE B 1 147 ? 15.797 6.176 -5.523 1 81.81 147 ILE B O 1
ATOM 3689 N N . THR B 1 148 ? 16.312 6.18 -7.641 1 77.44 148 THR B N 1
ATOM 3690 C CA . THR B 1 148 ? 16.5 7.625 -7.684 1 77.44 148 THR B CA 1
ATOM 3691 C C . THR B 1 148 ? 15.164 8.344 -7.805 1 77.44 148 THR B C 1
ATOM 3693 O O . THR B 1 148 ? 15.086 9.562 -7.609 1 77.44 148 THR B O 1
ATOM 3696 N N . LEU B 1 149 ? 14.156 7.414 -8.062 1 75.62 149 LEU B N 1
ATOM 3697 C CA . LEU B 1 149 ? 12.836 8.008 -8.258 1 75.62 149 LEU B CA 1
ATOM 3698 C C . LEU B 1 149 ? 11.93 7.738 -7.062 1 75.62 149 LEU B C 1
ATOM 3700 O O . LEU B 1 149 ? 11.984 6.66 -6.469 1 75.62 149 LEU B O 1
ATOM 3704 N N . GLY B 1 150 ? 11.531 8.734 -6.348 1 64.31 150 GLY B N 1
ATOM 3705 C CA . GLY B 1 150 ? 10.523 8.469 -5.336 1 64.31 150 GLY B CA 1
ATOM 3706 C C . GLY B 1 150 ? 9.367 7.633 -5.848 1 64.31 150 GLY B C 1
ATOM 3707 O O . GLY B 1 150 ? 9.086 7.625 -7.047 1 64.31 150 GLY B O 1
ATOM 3708 N N . GLU B 1 151 ? 8.891 6.656 -4.996 1 62.56 151 GLU B N 1
ATOM 3709 C CA . GLU B 1 151 ? 7.762 5.828 -5.414 1 62.56 151 GLU B CA 1
ATOM 3710 C C . GLU B 1 151 ? 6.457 6.621 -5.402 1 62.56 151 GLU B C 1
ATOM 3712 O O . GLU B 1 151 ? 6.113 7.246 -4.398 1 62.56 151 GLU B O 1
ATOM 3717 N N . LEU B 1 152 ? 5.949 6.754 -6.598 1 57.62 152 LEU B N 1
ATOM 3718 C CA . LEU B 1 152 ? 4.656 7.418 -6.73 1 57.62 152 LEU B CA 1
ATOM 3719 C C . LEU B 1 152 ? 3.523 6.48 -6.332 1 57.62 152 LEU B C 1
ATOM 3721 O O . LEU B 1 152 ? 2.35 6.793 -6.551 1 57.62 152 LEU B O 1
ATOM 3725 N N . GLY B 1 153 ? 3.873 5.496 -5.574 1 61.03 153 GLY B N 1
ATOM 3726 C CA . GLY B 1 153 ? 2.824 4.57 -5.188 1 61.03 153 GLY B CA 1
ATOM 3727 C C . GLY B 1 153 ? 2.018 5.047 -3.994 1 61.03 153 GLY B C 1
ATOM 3728 O O . GLY B 1 153 ? 2.102 6.215 -3.607 1 61.03 153 GLY B O 1
ATOM 3729 N N . LEU B 1 154 ? 1.079 4.395 -3.633 1 70 154 LEU B N 1
ATOM 3730 C CA . LEU B 1 154 ? 0.183 4.664 -2.514 1 70 154 LEU B CA 1
ATOM 3731 C C . LEU B 1 154 ? 0.851 4.316 -1.187 1 70 154 LEU B C 1
ATOM 3733 O O . LEU B 1 154 ? 0.26 3.631 -0.351 1 70 154 LEU B O 1
ATOM 3737 N N . LEU B 1 155 ? 2.137 4.844 -1.092 1 78.94 155 LEU B N 1
ATOM 3738 C CA . LEU B 1 155 ? 2.832 4.652 0.177 1 78.94 155 LEU B CA 1
ATOM 3739 C C . LEU B 1 155 ? 2.518 5.789 1.145 1 78.94 155 LEU B C 1
ATOM 3741 O O . LEU B 1 155 ? 2.35 6.938 0.728 1 78.94 155 LEU B O 1
ATOM 3745 N N . PRO B 1 156 ? 2.533 5.504 2.381 1 84.12 156 PRO B N 1
ATOM 3746 C CA . PRO B 1 156 ? 2.32 6.539 3.395 1 84.12 156 PRO B CA 1
ATOM 3747 C C . PRO B 1 156 ? 3.332 7.68 3.295 1 84.12 156 PRO B C 1
ATOM 3749 O O . PRO B 1 156 ? 2.953 8.852 3.336 1 84.12 156 PRO B O 1
ATOM 3752 N N . SER B 1 157 ? 4.605 7.328 3.1 1 87.75 157 SER B N 1
ATOM 3753 C CA . SER B 1 157 ? 5.668 8.328 3.055 1 87.75 157 SER B CA 1
ATOM 3754 C C . SER B 1 157 ? 5.5 9.258 1.859 1 87.75 157 SER B C 1
ATOM 3756 O O . SER B 1 157 ? 5.812 10.453 1.942 1 87.75 157 SER B O 1
ATOM 3758 N N . THR B 1 158 ? 4.984 8.742 0.779 1 86.5 158 THR B N 1
ATOM 3759 C CA . THR B 1 158 ? 4.781 9.539 -0.423 1 86.5 158 THR B CA 1
ATOM 3760 C C . THR B 1 158 ? 3.75 10.641 -0.175 1 86.5 158 THR B C 1
ATOM 3762 O O . THR B 1 158 ? 4 11.812 -0.47 1 86.5 158 THR B O 1
ATOM 3765 N N . VAL B 1 159 ? 2.645 10.297 0.38 1 87.56 159 VAL B N 1
ATOM 3766 C CA . VAL B 1 159 ? 1.561 11.25 0.605 1 87.56 159 VAL B CA 1
ATOM 3767 C C . VAL B 1 159 ? 1.991 12.289 1.639 1 87.56 159 VAL B C 1
ATOM 3769 O O . VAL B 1 159 ? 1.668 13.469 1.511 1 87.56 159 VAL B O 1
ATOM 3772 N N . LEU B 1 160 ? 2.682 11.844 2.613 1 90 160 LEU B N 1
ATOM 3773 C CA . LEU B 1 160 ? 3.17 12.773 3.625 1 90 160 LEU B CA 1
ATOM 3774 C C . LEU B 1 160 ? 4.145 13.773 3.016 1 90 160 LEU B C 1
ATOM 3776 O O . LEU B 1 160 ? 4.098 14.961 3.336 1 90 160 LEU B O 1
ATOM 3780 N N . ALA B 1 161 ? 5.031 13.266 2.129 1 91.56 161 ALA B N 1
ATOM 3781 C CA . ALA B 1 161 ? 5.98 14.156 1.464 1 91.56 161 ALA B CA 1
ATOM 3782 C C . ALA B 1 161 ? 5.254 15.188 0.608 1 91.56 161 ALA B C 1
ATOM 3784 O O . ALA B 1 161 ? 5.594 16.375 0.635 1 91.56 161 ALA B O 1
ATOM 3785 N N . ILE B 1 162 ? 4.289 14.727 -0.072 1 88.5 162 ILE B N 1
ATOM 3786 C CA . ILE B 1 162 ? 3.5 15.602 -0.93 1 88.5 162 ILE B CA 1
ATOM 3787 C C . ILE B 1 162 ? 2.797 16.656 -0.08 1 88.5 162 ILE B C 1
ATOM 3789 O O . ILE B 1 162 ? 2.861 17.844 -0.385 1 88.5 162 ILE B O 1
ATOM 3793 N N . GLY B 1 163 ? 2.15 16.25 0.936 1 88.56 163 GLY B N 1
ATOM 3794 C CA . GLY B 1 163 ? 1.482 17.188 1.838 1 88.56 163 GLY B CA 1
ATOM 3795 C C . GLY B 1 163 ? 2.428 18.188 2.469 1 88.56 163 GLY B C 1
ATOM 3796 O O . GLY B 1 163 ? 2.123 19.375 2.525 1 88.56 163 GLY B O 1
ATOM 3797 N N . TYR B 1 164 ? 3.525 17.703 2.928 1 90.69 164 TYR B N 1
ATOM 3798 C CA . TYR B 1 164 ? 4.531 18.562 3.543 1 90.69 164 TYR B CA 1
ATOM 3799 C C . TYR B 1 164 ? 5.039 19.609 2.553 1 90.69 164 TYR B C 1
ATOM 3801 O O . TYR B 1 164 ? 5.195 20.781 2.898 1 90.69 164 TYR B O 1
ATOM 3809 N N . PHE B 1 165 ? 5.277 19.203 1.369 1 92.56 165 PHE B N 1
ATOM 3810 C CA . PHE B 1 165 ? 5.805 20.094 0.345 1 92.56 165 PHE B CA 1
ATOM 3811 C C . PHE B 1 165 ? 4.797 21.188 0.016 1 92.56 165 PHE B C 1
ATOM 3813 O O . PHE B 1 165 ? 5.125 22.375 0.074 1 92.56 165 PHE B O 1
ATOM 3820 N N . TYR B 1 166 ? 3.564 20.828 -0.222 1 87.44 166 TYR B N 1
ATOM 3821 C CA . TYR B 1 166 ? 2.6 21.781 -0.747 1 87.44 166 TYR B CA 1
ATOM 3822 C C . TYR B 1 166 ? 1.995 22.625 0.375 1 87.44 166 TYR B C 1
ATOM 3824 O O . TYR B 1 166 ? 1.536 23.75 0.143 1 87.44 166 TYR B O 1
ATOM 3832 N N . ASN B 1 167 ? 2.053 22.047 1.573 1 85.44 167 ASN B N 1
ATOM 3833 C CA . ASN B 1 167 ? 1.41 22.781 2.664 1 85.44 167 ASN B CA 1
ATOM 3834 C C . ASN B 1 167 ? 2.42 23.578 3.475 1 85.44 167 ASN B C 1
ATOM 3836 O O . ASN B 1 167 ? 2.039 24.375 4.34 1 85.44 167 ASN B O 1
ATOM 3840 N N . PHE B 1 168 ? 3.646 23.391 3.217 1 88.88 168 PHE B N 1
ATOM 3841 C CA . PHE B 1 168 ? 4.637 24.109 4.008 1 88.88 168 PHE B CA 1
ATOM 3842 C C . PHE B 1 168 ? 5.781 24.594 3.131 1 88.88 168 PHE B C 1
ATOM 3844 O O . PHE B 1 168 ? 5.949 25.797 2.928 1 88.88 168 PHE B O 1
ATOM 3851 N N . VAL B 1 169 ? 6.473 23.703 2.477 1 92.56 169 VAL B N 1
ATOM 3852 C CA . VAL B 1 169 ? 7.727 24.031 1.805 1 92.56 169 VAL B CA 1
ATOM 3853 C C . VAL B 1 169 ? 7.465 25.031 0.675 1 92.56 169 VAL B C 1
ATOM 3855 O O . VAL B 1 169 ? 8.086 26.094 0.622 1 92.56 169 VAL B O 1
ATOM 3858 N N . SER B 1 170 ? 6.547 24.672 -0.155 1 91.75 170 SER B N 1
ATOM 3859 C CA . SER B 1 170 ? 6.266 25.5 -1.317 1 91.75 170 SER B CA 1
ATOM 3860 C C . SER B 1 170 ? 5.746 26.875 -0.898 1 91.75 170 SER B C 1
ATOM 3862 O O . SER B 1 170 ? 6.086 27.891 -1.515 1 91.75 170 SER B O 1
ATOM 3864 N N . ILE B 1 171 ? 4.988 26.906 0.115 1 87.5 171 ILE B N 1
ATOM 3865 C CA . ILE B 1 171 ? 4.398 28.141 0.597 1 87.5 171 ILE B CA 1
ATOM 3866 C C . ILE B 1 171 ? 5.484 29.047 1.166 1 87.5 171 ILE B C 1
ATOM 3868 O O . ILE B 1 171 ? 5.531 30.25 0.86 1 87.5 171 ILE B O 1
ATOM 3872 N N . VAL B 1 172 ? 6.316 28.516 1.968 1 87.94 172 VAL B N 1
ATOM 3873 C CA . VAL B 1 172 ? 7.41 29.281 2.568 1 87.94 172 VAL B CA 1
ATOM 3874 C C . VAL B 1 172 ? 8.328 29.812 1.474 1 87.94 172 VAL B C 1
ATOM 3876 O O . VAL B 1 172 ? 8.695 31 1.485 1 87.94 172 VAL B O 1
ATOM 3879 N N . CYS B 1 173 ? 8.641 29 0.514 1 90.25 173 CYS B N 1
ATOM 3880 C CA . CYS B 1 173 ? 9.531 29.406 -0.567 1 90.25 173 CYS B CA 1
ATOM 3881 C C . CYS B 1 173 ? 8.898 30.516 -1.405 1 90.25 173 CYS B C 1
ATOM 3883 O O . CYS B 1 173 ? 9.57 31.469 -1.797 1 90.25 173 CYS B O 1
ATOM 3885 N N . GLU B 1 174 ? 7.684 30.344 -1.651 1 88.06 174 GLU B N 1
ATOM 3886 C CA . GLU B 1 174 ? 6.977 31.391 -2.395 1 88.06 174 GLU B CA 1
ATOM 3887 C C . GLU B 1 174 ? 7.004 32.719 -1.65 1 88.06 174 GLU B C 1
ATOM 3889 O O . GLU B 1 174 ? 7.219 33.781 -2.256 1 88.06 174 GLU B O 1
ATOM 3894 N N . SER B 1 175 ? 6.777 32.656 -0.383 1 84.75 175 SER B N 1
ATOM 3895 C CA . SER B 1 175 ? 6.785 33.844 0.443 1 84.75 175 SER B CA 1
ATOM 3896 C C . SER B 1 175 ? 8.156 34.5 0.437 1 84.75 175 SER B C 1
ATOM 3898 O O . SER B 1 175 ? 8.266 35.75 0.39 1 84.75 175 SER B O 1
ATOM 3900 N N . ILE B 1 176 ? 9.172 33.75 0.534 1 82.69 176 ILE B N 1
ATOM 3901 C CA . ILE B 1 176 ? 10.547 34.219 0.531 1 82.69 176 ILE B CA 1
ATOM 3902 C C . ILE B 1 176 ? 10.828 34.969 -0.779 1 82.69 176 ILE B C 1
ATOM 3904 O O . ILE B 1 176 ? 11.477 36 -0.783 1 82.69 176 ILE B O 1
ATOM 3908 N N . HIS B 1 177 ? 10.336 34.531 -1.837 1 84.5 177 HIS B N 1
ATOM 3909 C CA . HIS B 1 177 ? 10.617 35.094 -3.148 1 84.5 177 HIS B CA 1
ATOM 3910 C C . HIS B 1 177 ? 9.758 36.312 -3.402 1 84.5 177 HIS B C 1
ATOM 3912 O O . HIS B 1 177 ? 10.133 37.188 -4.191 1 84.5 177 HIS B O 1
ATOM 3918 N N . THR B 1 178 ? 8.648 36.281 -2.807 1 82.38 178 THR B N 1
ATOM 3919 C CA . THR B 1 178 ? 7.734 37.406 -3.051 1 82.38 178 THR B CA 1
ATOM 3920 C C . THR B 1 178 ? 8.047 38.562 -2.115 1 82.38 178 THR B C 1
ATOM 3922 O O . THR B 1 178 ? 7.738 39.719 -2.428 1 82.38 178 THR B O 1
ATOM 3925 N N . LYS B 1 179 ? 8.531 38.219 -0.981 1 75.81 179 LYS B N 1
ATOM 3926 C CA . LYS B 1 179 ? 8.883 39.281 -0.032 1 75.81 179 LYS B CA 1
ATOM 3927 C C . LYS B 1 179 ? 10.266 39.844 -0.325 1 75.81 179 LYS B C 1
ATOM 3929 O O . LYS B 1 179 ? 11.172 39.094 -0.72 1 75.81 179 LYS B O 1
ATOM 3934 N N . SER B 1 180 ? 10.344 41.125 -0.331 1 64.25 180 SER B N 1
ATOM 3935 C CA . SER B 1 180 ? 11.602 41.781 -0.607 1 64.25 180 SER B CA 1
ATOM 3936 C C . SER B 1 180 ? 12.586 41.625 0.544 1 64.25 180 SER B C 1
ATOM 3938 O O . SER B 1 180 ? 13.789 41.438 0.322 1 64.25 180 SER B O 1
ATOM 3940 N N . ASP B 1 181 ? 12.164 41.719 1.792 1 69.75 181 ASP B N 1
ATOM 3941 C CA . ASP B 1 181 ? 13.008 41.594 2.977 1 69.75 181 ASP B CA 1
ATOM 3942 C C . ASP B 1 181 ? 12.273 40.875 4.105 1 69.75 181 ASP B C 1
ATOM 3944 O O . ASP B 1 181 ? 11.039 40.906 4.16 1 69.75 181 ASP B O 1
ATOM 3948 N N . ILE B 1 182 ? 13.062 40.031 4.754 1 73.5 182 ILE B N 1
ATOM 3949 C CA . ILE B 1 182 ? 12.516 39.375 5.941 1 73.5 182 ILE B CA 1
ATOM 3950 C C . ILE B 1 182 ? 13.234 39.875 7.188 1 73.5 182 ILE B C 1
ATOM 3952 O O . ILE B 1 182 ? 14.461 39.906 7.238 1 73.5 182 ILE B O 1
ATOM 3956 N N . LYS B 1 183 ? 12.469 40.5 8.023 1 74.44 183 LYS B N 1
ATOM 3957 C CA . LYS B 1 183 ? 13.031 41.062 9.25 1 74.44 183 LYS B CA 1
ATOM 3958 C C . LYS B 1 183 ? 12.938 40.062 10.398 1 74.44 183 LYS B C 1
ATOM 3960 O O . LYS B 1 183 ? 11.875 39.469 10.648 1 74.44 183 LYS B O 1
ATOM 3965 N N . VAL B 1 184 ? 14.031 39.688 10.875 1 73.31 184 VAL B N 1
ATOM 3966 C CA . VAL B 1 184 ? 14.109 38.875 12.094 1 73.31 184 VAL B CA 1
ATOM 3967 C C . VAL B 1 184 ? 14.82 39.688 13.188 1 73.31 184 VAL B C 1
ATOM 3969 O O . VAL B 1 184 ? 15.992 40.031 13.039 1 73.31 184 VAL B O 1
ATOM 3972 N N . ASP B 1 185 ? 14.016 39.906 14.258 1 71.06 185 ASP B N 1
ATOM 3973 C CA . ASP B 1 185 ? 14.508 40.812 15.297 1 71.06 185 ASP B CA 1
ATOM 3974 C C . ASP B 1 185 ? 14.945 42.156 14.695 1 71.06 185 ASP B C 1
ATOM 3976 O O . ASP B 1 185 ? 14.156 42.844 14.055 1 71.06 185 ASP B O 1
ATOM 3980 N N . ASP B 1 186 ? 16.141 42.5 14.758 1 71.44 186 ASP B N 1
ATOM 3981 C CA . ASP B 1 186 ? 16.578 43.812 14.297 1 71.44 186 ASP B CA 1
ATOM 3982 C C . ASP B 1 186 ? 17.453 43.688 13.047 1 71.44 186 ASP B C 1
ATOM 3984 O O . ASP B 1 186 ? 18.078 44.656 12.617 1 71.44 186 ASP B O 1
ATOM 3988 N N . ALA B 1 187 ? 17.391 42.531 12.445 1 76.56 187 ALA B N 1
ATOM 3989 C CA . ALA B 1 187 ? 18.234 42.312 11.273 1 76.56 187 ALA B CA 1
ATOM 3990 C C . ALA B 1 187 ? 17.391 42.031 10.039 1 76.56 187 ALA B C 1
ATOM 3992 O O . ALA B 1 187 ? 16.328 41.406 10.125 1 76.56 187 ALA B O 1
ATOM 3993 N N . ILE B 1 188 ? 17.891 42.594 8.906 1 80.44 188 ILE B N 1
ATOM 3994 C CA . ILE B 1 188 ? 17.219 42.375 7.621 1 80.44 188 ILE B CA 1
ATOM 3995 C C . ILE B 1 188 ? 18.047 41.438 6.762 1 80.44 188 ILE B C 1
ATOM 3997 O O . ILE B 1 188 ? 19.266 41.625 6.605 1 80.44 188 ILE B O 1
ATOM 4001 N N . PHE B 1 189 ? 17.375 40.438 6.289 1 82.62 189 PHE B N 1
ATOM 4002 C CA . PHE B 1 189 ? 18.047 39.438 5.469 1 82.62 189 PHE B CA 1
ATOM 4003 C C . PHE B 1 189 ? 17.516 39.469 4.043 1 82.62 189 PHE B C 1
ATOM 4005 O O . PHE B 1 189 ? 16.312 39.625 3.828 1 82.62 189 PHE B O 1
ATOM 4012 N N . LYS B 1 190 ? 18.516 39.25 3.105 1 78.12 190 LYS B N 1
ATOM 4013 C CA . LYS B 1 190 ? 18.141 39.281 1.693 1 78.12 190 LYS B CA 1
ATOM 4014 C C . LYS B 1 190 ? 18.266 37.906 1.07 1 78.12 190 LYS B C 1
ATOM 4016 O O . LYS B 1 190 ? 17.719 37.656 -0.005 1 78.12 190 LYS B O 1
ATOM 4021 N N . LYS B 1 191 ? 19.016 37.062 1.642 1 83.69 191 LYS B N 1
ATOM 4022 C CA . LYS B 1 191 ? 19.188 35.688 1.164 1 83.69 191 LYS B CA 1
ATOM 4023 C C . LYS B 1 191 ? 18.656 34.688 2.186 1 83.69 191 LYS B C 1
ATOM 4025 O O . LYS B 1 191 ? 18.781 34.906 3.393 1 83.69 191 LYS B O 1
ATOM 4030 N N . PHE B 1 192 ? 18.094 33.625 1.559 1 85 192 PHE B N 1
ATOM 4031 C CA . PHE B 1 192 ? 17.438 32.656 2.439 1 85 192 PHE B CA 1
ATOM 4032 C C . PHE B 1 192 ? 17.797 31.234 2.051 1 85 192 PHE B C 1
ATOM 4034 O O . PHE B 1 192 ? 18.047 30.953 0.88 1 85 192 PHE B O 1
ATOM 4041 N N . GLU B 1 193 ? 17.828 30.422 3.094 1 89.75 193 GLU B N 1
ATOM 4042 C CA . GLU B 1 193 ? 17.969 28.984 2.932 1 89.75 193 GLU B CA 1
ATOM 4043 C C . GLU B 1 193 ? 17.047 28.219 3.871 1 89.75 193 GLU B C 1
ATOM 4045 O O . GLU B 1 193 ? 16.938 28.547 5.055 1 89.75 193 GLU B O 1
ATOM 4050 N N . LEU B 1 194 ? 16.281 27.344 3.309 1 92.44 194 LEU B N 1
ATOM 4051 C CA . LEU B 1 194 ? 15.422 26.484 4.117 1 92.44 194 LEU B CA 1
ATOM 4052 C C . LEU B 1 194 ? 16 25.078 4.223 1 92.44 194 LEU B C 1
ATOM 4054 O O . LEU B 1 194 ? 16.125 24.375 3.221 1 92.44 194 LEU B O 1
ATOM 4058 N N . ASN B 1 195 ? 16.359 24.703 5.449 1 93.12 195 ASN B N 1
ATOM 4059 C CA . ASN B 1 195 ? 16.938 23.391 5.723 1 93.12 195 ASN B CA 1
ATOM 4060 C C . ASN B 1 195 ? 15.906 22.453 6.367 1 93.12 195 ASN B C 1
ATOM 4062 O O . ASN B 1 195 ? 15.438 22.719 7.477 1 93.12 195 ASN B O 1
ATOM 4066 N N . ILE B 1 196 ? 15.586 21.406 5.645 1 94.75 196 ILE B N 1
ATOM 4067 C CA . ILE B 1 196 ? 14.68 20.391 6.184 1 94.75 196 ILE B CA 1
ATOM 4068 C C . ILE B 1 196 ? 15.492 19.266 6.812 1 94.75 196 ILE B C 1
ATOM 4070 O O . ILE B 1 196 ? 16.203 18.531 6.109 1 94.75 196 ILE B O 1
ATOM 4074 N N . VAL B 1 197 ? 15.328 19.109 8.078 1 93.12 197 VAL B N 1
ATOM 4075 C CA . VAL B 1 197 ? 16.094 18.125 8.828 1 93.12 197 VAL B CA 1
ATOM 4076 C C . VAL B 1 197 ? 15.32 16.812 8.898 1 93.12 197 VAL B C 1
ATOM 4078 O O . VAL B 1 197 ? 14.25 16.75 9.516 1 93.12 197 VAL B O 1
ATOM 4081 N N . ILE B 1 198 ? 15.875 15.812 8.328 1 93.81 198 ILE B N 1
ATOM 4082 C CA . ILE B 1 198 ? 15.273 14.492 8.414 1 93.81 198 ILE B CA 1
ATOM 4083 C C . ILE B 1 198 ? 15.797 13.766 9.648 1 93.81 198 ILE B C 1
ATOM 4085 O O . ILE B 1 198 ? 17.016 13.609 9.82 1 93.81 198 ILE B O 1
ATOM 4089 N N . PRO B 1 199 ? 14.93 13.328 10.469 1 91.44 199 PRO B N 1
ATOM 4090 C CA . PRO B 1 199 ? 15.383 12.602 11.656 1 91.44 199 PRO B CA 1
ATOM 4091 C C . PRO B 1 199 ? 16.109 11.305 11.312 1 91.44 199 PRO B C 1
ATOM 4093 O O . PRO B 1 199 ? 15.828 10.68 10.289 1 91.44 199 PRO B O 1
ATOM 4096 N N . LYS B 1 200 ? 16.984 10.906 12.164 1 87.94 200 LYS B N 1
ATOM 4097 C CA . LYS B 1 200 ? 17.797 9.703 11.945 1 87.94 200 LYS B CA 1
ATOM 4098 C C . LYS B 1 200 ? 16.938 8.445 12.008 1 87.94 200 LYS B C 1
ATOM 4100 O O . LYS B 1 200 ? 17.234 7.441 11.367 1 87.94 200 LYS B O 1
ATOM 4105 N N . ASP B 1 201 ? 15.93 8.469 12.805 1 86.31 201 ASP B N 1
ATOM 4106 C CA . ASP B 1 201 ? 14.953 7.395 12.945 1 86.31 201 ASP B CA 1
ATOM 4107 C C . ASP B 1 201 ? 13.617 7.926 13.445 1 86.31 201 ASP B C 1
ATOM 4109 O O . ASP B 1 201 ? 13.453 9.133 13.633 1 86.31 201 ASP B O 1
ATOM 4113 N N . LEU B 1 202 ? 12.688 7.016 13.617 1 85.5 202 LEU B N 1
ATOM 4114 C CA . LEU B 1 202 ? 11.359 7.43 14.047 1 85.5 202 LEU B CA 1
ATOM 4115 C C . LEU B 1 202 ? 11.078 6.961 15.477 1 85.5 202 LEU B C 1
ATOM 4117 O O . LEU B 1 202 ? 9.922 6.742 15.844 1 85.5 202 LEU B O 1
ATOM 4121 N N . ASP B 1 203 ? 12.039 6.711 16.344 1 76.19 203 ASP B N 1
ATOM 4122 C CA . ASP B 1 203 ? 11.938 6.09 17.656 1 76.19 203 ASP B CA 1
ATOM 4123 C C . ASP B 1 203 ? 11.32 7.043 18.672 1 76.19 203 ASP B C 1
ATOM 4125 O O . ASP B 1 203 ? 10.867 6.617 19.75 1 76.19 203 ASP B O 1
ATOM 4129 N N . ALA B 1 204 ? 11.312 8.312 18.453 1 70.25 204 ALA B N 1
ATOM 4130 C CA . ALA B 1 204 ? 10.82 9.273 19.438 1 70.25 204 ALA B CA 1
ATOM 4131 C C . ALA B 1 204 ? 9.742 10.164 18.844 1 70.25 204 ALA B C 1
ATOM 4133 O O . ALA B 1 204 ? 9.492 10.133 17.641 1 70.25 204 ALA B O 1
ATOM 4134 N N . ASP B 1 205 ? 9.055 10.734 19.812 1 79.5 205 ASP B N 1
ATOM 4135 C CA . ASP B 1 205 ? 8.148 11.805 19.391 1 79.5 205 ASP B CA 1
ATOM 4136 C C . ASP B 1 205 ? 8.875 12.859 18.578 1 79.5 205 ASP B C 1
ATOM 4138 O O . ASP B 1 205 ? 9.766 13.547 19.078 1 79.5 205 ASP B O 1
ATOM 4142 N N . ILE B 1 206 ? 8.5 12.953 17.391 1 83.75 206 ILE B N 1
ATOM 4143 C CA . ILE B 1 206 ? 9.25 13.773 16.453 1 83.75 206 ILE B CA 1
ATOM 4144 C C . ILE B 1 206 ? 9.188 15.242 16.891 1 83.75 206 ILE B C 1
ATOM 4146 O O . ILE B 1 206 ? 10.156 15.984 16.703 1 83.75 206 ILE B O 1
ATOM 4150 N N . LYS B 1 207 ? 8.102 15.703 17.406 1 81.06 207 LYS B N 1
ATOM 4151 C CA . LYS B 1 207 ? 7.977 17.078 17.891 1 81.06 207 LYS B CA 1
ATOM 4152 C C . LYS B 1 207 ? 8.961 17.359 19.016 1 81.06 207 LYS B C 1
ATOM 4154 O O . LYS B 1 207 ? 9.656 18.375 19 1 81.06 207 LYS B O 1
ATOM 4159 N N . LYS B 1 208 ? 9.016 16.484 19.938 1 83.75 208 LYS B N 1
ATOM 4160 C CA . LYS B 1 208 ? 9.969 16.625 21.031 1 83.75 208 LYS B CA 1
ATOM 4161 C C . LYS B 1 208 ? 11.406 16.547 20.531 1 83.75 208 LYS B C 1
ATOM 4163 O O . LYS B 1 208 ? 12.266 17.312 20.984 1 83.75 208 LYS B O 1
ATOM 4168 N N . ARG B 1 209 ? 11.539 15.688 19.641 1 85.31 209 ARG B N 1
ATOM 4169 C CA . ARG B 1 209 ? 12.867 15.508 19.062 1 85.31 209 ARG B CA 1
ATOM 4170 C C . ARG B 1 209 ? 13.328 16.781 18.359 1 85.31 209 ARG B C 1
ATOM 4172 O O . ARG B 1 209 ? 14.484 17.172 18.469 1 85.31 209 ARG B O 1
ATOM 4179 N N . ALA B 1 210 ? 12.453 17.312 17.641 1 83.75 210 ALA B N 1
ATOM 4180 C CA . ALA B 1 210 ? 12.75 18.562 16.953 1 83.75 210 ALA B CA 1
ATOM 4181 C C . ALA B 1 210 ? 13.141 19.656 17.938 1 83.75 210 ALA B C 1
ATOM 4183 O O . ALA B 1 210 ? 14.125 20.375 17.734 1 83.75 210 ALA B O 1
ATOM 4184 N N . THR B 1 211 ? 12.43 19.703 18.984 1 82.19 211 THR B N 1
ATOM 4185 C CA . THR B 1 211 ? 12.703 20.703 20.016 1 82.19 211 THR B CA 1
ATOM 4186 C C . THR B 1 211 ? 14.109 20.5 20.594 1 82.19 211 THR B C 1
ATOM 4188 O O . THR B 1 211 ? 14.867 21.469 20.734 1 82.19 211 THR B O 1
ATOM 4191 N N . VAL B 1 212 ? 14.414 19.297 20.891 1 85.31 212 VAL B N 1
ATOM 4192 C CA . VAL B 1 212 ? 15.719 18.969 21.453 1 85.31 212 VAL B CA 1
ATOM 4193 C C . VAL B 1 212 ? 16.812 19.312 20.438 1 85.31 212 VAL B C 1
ATOM 4195 O O . VAL B 1 212 ? 17.828 19.922 20.797 1 85.31 212 VAL B O 1
ATOM 4198 N N . TYR B 1 213 ? 16.594 18.953 19.25 1 85.69 213 TYR B N 1
ATOM 4199 C CA . TYR B 1 213 ? 17.578 19.172 18.188 1 85.69 213 TYR B CA 1
ATOM 4200 C C . TYR B 1 213 ? 17.812 20.672 17.984 1 85.69 213 TYR B C 1
ATOM 4202 O O . TYR B 1 213 ? 18.969 21.109 17.938 1 85.69 213 TYR B O 1
ATOM 4210 N N . PHE B 1 214 ? 16.844 21.453 17.906 1 83.88 214 PHE B N 1
ATOM 4211 C CA . PHE B 1 214 ? 16.984 22.875 17.609 1 83.88 214 PHE B CA 1
ATOM 4212 C C . PHE B 1 214 ? 17.531 23.625 18.812 1 83.88 214 PHE B C 1
ATOM 4214 O O . PHE B 1 214 ? 18.281 24.594 18.641 1 83.88 214 PHE B O 1
ATOM 4221 N N . LYS B 1 215 ? 17.188 23.188 19.953 1 80.88 215 LYS B N 1
ATOM 4222 C CA . LYS B 1 215 ? 17.781 23.766 21.156 1 80.88 215 LYS B CA 1
ATOM 4223 C C . LYS B 1 215 ? 19.281 23.5 21.203 1 80.88 215 LYS B C 1
ATOM 4225 O O . LYS B 1 215 ? 20.062 24.375 21.578 1 80.88 215 LYS B O 1
ATOM 4230 N N . SER B 1 216 ? 19.609 22.359 20.844 1 84.81 216 SER B N 1
ATOM 4231 C CA . SER B 1 216 ? 21.016 21.969 20.875 1 84.81 216 SER B CA 1
ATOM 4232 C C . SER B 1 216 ? 21.828 22.781 19.875 1 84.81 216 SER B C 1
ATOM 4234 O O . SER B 1 216 ? 23.016 22.984 20.047 1 84.81 216 SER B O 1
ATOM 4236 N N . LYS B 1 217 ? 21.188 23.312 18.891 1 83.25 217 LYS B N 1
ATOM 4237 C CA . LYS B 1 217 ? 21.859 24.109 17.875 1 83.25 217 LYS B CA 1
ATOM 4238 C C . LYS B 1 217 ? 21.688 25.609 18.141 1 83.25 217 LYS B C 1
ATOM 4240 O O . LYS B 1 217 ? 22.125 26.438 17.344 1 83.25 217 LYS B O 1
ATOM 4245 N N . THR B 1 218 ? 20.969 25.938 19.234 1 78.62 218 THR B N 1
ATOM 4246 C CA . THR B 1 218 ? 20.766 27.297 19.688 1 78.62 218 THR B CA 1
ATOM 4247 C C . THR B 1 218 ? 20 28.109 18.641 1 78.62 218 THR B C 1
ATOM 4249 O O . THR B 1 218 ? 20.359 29.234 18.328 1 78.62 218 THR B O 1
ATOM 4252 N N . LEU B 1 219 ? 19.062 27.359 18.094 1 78.5 219 LEU B N 1
ATOM 4253 C CA . LEU B 1 219 ? 18.219 28.047 17.109 1 78.5 219 LEU B CA 1
ATOM 4254 C C . LEU B 1 219 ? 17.031 28.719 17.781 1 78.5 219 LEU B C 1
ATOM 4256 O O . LEU B 1 219 ? 16.547 28.234 18.812 1 78.5 219 LEU B O 1
ATOM 4260 N N . LYS B 1 220 ? 16.703 29.812 17.203 1 78.06 220 LYS B N 1
ATOM 4261 C CA . LYS B 1 220 ? 15.562 30.547 17.734 1 78.06 220 LYS B CA 1
ATOM 4262 C C . LYS B 1 220 ? 14.297 30.25 16.938 1 78.06 220 LYS B C 1
ATOM 4264 O O . LYS B 1 220 ? 14.336 30.188 15.711 1 78.06 220 LYS B O 1
ATOM 4269 N N . GLU B 1 221 ? 13.25 29.953 17.625 1 78.94 221 GLU B N 1
ATOM 4270 C CA . GLU B 1 221 ? 11.961 29.75 16.969 1 78.94 221 GLU B CA 1
ATOM 4271 C C . GLU B 1 221 ? 11.305 31.078 16.609 1 78.94 221 GLU B C 1
ATOM 4273 O O . GLU B 1 221 ? 11.289 32 17.422 1 78.94 221 GLU B O 1
ATOM 4278 N N . ILE B 1 222 ? 10.906 31.188 15.359 1 74.44 222 ILE B N 1
ATOM 4279 C CA . ILE B 1 222 ? 10.195 32.406 14.945 1 74.44 222 ILE B CA 1
ATOM 4280 C C . ILE B 1 222 ? 8.914 32 14.203 1 74.44 222 ILE B C 1
ATOM 4282 O O . ILE B 1 222 ? 8.766 30.859 13.766 1 74.44 222 ILE B O 1
ATOM 4286 N N . GLN B 1 223 ? 8.008 32.969 14.219 1 76 223 GLN B N 1
ATOM 4287 C CA . GLN B 1 223 ? 6.836 32.812 13.359 1 76 223 GLN B CA 1
ATOM 4288 C C . GLN B 1 223 ? 7.086 33.438 11.984 1 76 223 GLN B C 1
ATOM 4290 O O . GLN B 1 223 ? 7.273 34.656 11.852 1 76 223 GLN B O 1
ATOM 4295 N N . PHE B 1 224 ? 7.125 32.594 11.055 1 73.69 224 PHE B N 1
ATOM 4296 C CA . PHE B 1 224 ? 7.32 33.062 9.68 1 73.69 224 PHE B CA 1
ATOM 4297 C C . PHE B 1 224 ? 5.98 33.344 9.016 1 73.69 224 PHE B C 1
ATOM 4299 O O . PHE B 1 224 ? 5.16 32.438 8.828 1 73.69 224 PHE B O 1
ATOM 4306 N N . GLU B 1 225 ? 5.848 34.5 8.688 1 70.94 225 GLU B N 1
ATOM 4307 C CA . GLU B 1 225 ? 4.57 34.938 8.148 1 70.94 225 GLU B CA 1
ATOM 4308 C C . GLU B 1 225 ? 4.5 34.719 6.641 1 70.94 225 GLU B C 1
ATOM 4310 O O . GLU B 1 225 ? 5.426 35.094 5.91 1 70.94 225 GLU B O 1
ATOM 4315 N N . THR B 1 226 ? 3.389 34.031 6.281 1 71 226 THR B N 1
ATOM 4316 C CA . THR B 1 226 ? 3.109 33.844 4.859 1 71 226 THR B CA 1
ATOM 4317 C C . THR B 1 226 ? 1.757 34.469 4.492 1 71 226 THR B C 1
ATOM 4319 O O . THR B 1 226 ? 1.094 35.062 5.336 1 71 226 THR B O 1
ATOM 4322 N N . SER B 1 227 ? 1.523 34.406 3.117 1 63.97 227 SER B N 1
ATOM 4323 C CA . SER B 1 227 ? 0.248 34.938 2.652 1 63.97 227 SER B CA 1
ATOM 4324 C C . SER B 1 227 ? -0.923 34.125 3.197 1 63.97 227 SER B C 1
ATOM 4326 O O . SER B 1 227 ? -2.033 34.656 3.336 1 63.97 227 SER B O 1
ATOM 4328 N N . SER B 1 228 ? -0.617 32.938 3.564 1 60.38 228 SER B N 1
ATOM 4329 C CA . SER B 1 228 ? -1.704 32.062 3.951 1 60.38 228 SER B CA 1
ATOM 4330 C C . SER B 1 228 ? -1.784 31.906 5.465 1 60.38 228 SER B C 1
ATOM 4332 O O . SER B 1 228 ? -2.867 31.984 6.047 1 60.38 228 SER B O 1
ATOM 4334 N N . ARG B 1 229 ? -0.648 31.594 6.047 1 66.62 229 ARG B N 1
ATOM 4335 C CA . ARG B 1 229 ? -0.605 31.359 7.488 1 66.62 229 ARG B CA 1
ATOM 4336 C C . ARG B 1 229 ? 0.805 31.562 8.031 1 66.62 229 ARG B C 1
ATOM 4338 O O . ARG B 1 229 ? 1.751 31.75 7.266 1 66.62 229 ARG B O 1
ATOM 4345 N N . ASN B 1 230 ? 0.822 31.672 9.297 1 69.12 230 ASN B N 1
ATOM 4346 C CA . ASN B 1 230 ? 2.119 31.719 9.961 1 69.12 230 ASN B CA 1
ATOM 4347 C C . ASN B 1 230 ? 2.631 30.328 10.305 1 69.12 230 ASN B C 1
ATOM 4349 O O . ASN B 1 230 ? 1.853 29.453 10.695 1 69.12 230 ASN B O 1
ATOM 4353 N N . PHE B 1 231 ? 3.914 30.188 10.016 1 71.31 231 PHE B N 1
ATOM 4354 C CA . PHE B 1 231 ? 4.535 28.891 10.312 1 71.31 231 PHE B CA 1
ATOM 4355 C C . PHE B 1 231 ? 5.605 29.047 11.391 1 71.31 231 PHE B C 1
ATOM 4357 O O . PHE B 1 231 ? 6.422 29.969 11.336 1 71.31 231 PHE B O 1
ATOM 4364 N N . PRO B 1 232 ? 5.504 28.188 12.359 1 71.25 232 PRO B N 1
ATOM 4365 C CA . PRO B 1 232 ? 6.664 28.141 13.25 1 71.25 232 PRO B CA 1
ATOM 4366 C C . PRO B 1 232 ? 7.895 27.531 12.586 1 71.25 232 PRO B C 1
ATOM 4368 O O . PRO B 1 232 ? 7.816 26.438 12.016 1 71.25 232 PRO B O 1
ATOM 4371 N N . VAL B 1 233 ? 8.906 28.312 12.477 1 74.81 233 VAL B N 1
ATOM 4372 C CA . VAL B 1 233 ? 10.172 27.828 11.93 1 74.81 233 VAL B CA 1
ATOM 4373 C C . VAL B 1 233 ? 11.32 28.203 12.859 1 74.81 233 VAL B C 1
ATOM 4375 O O . VAL B 1 233 ? 11.195 29.141 13.656 1 74.81 233 VAL B O 1
ATOM 4378 N N . PHE B 1 234 ? 12.359 27.344 12.781 1 76.38 234 PHE B N 1
ATOM 4379 C CA . PHE B 1 234 ? 13.555 27.641 13.562 1 76.38 234 PHE B CA 1
ATOM 4380 C C . PHE B 1 234 ? 14.617 28.297 12.695 1 76.38 234 PHE B C 1
ATOM 4382 O O . PHE B 1 234 ? 14.812 27.922 11.539 1 76.38 234 PHE B O 1
ATOM 4389 N N . VAL B 1 235 ? 15.195 29.328 13.25 1 72.5 235 VAL B N 1
ATOM 4390 C CA . VAL B 1 235 ? 16.125 30.094 12.414 1 72.5 235 VAL B CA 1
ATOM 4391 C C . VAL B 1 235 ? 17.469 30.219 13.117 1 72.5 235 VAL B C 1
ATOM 4393 O O . VAL B 1 235 ? 17.531 30.172 14.352 1 72.5 235 VAL B O 1
ATOM 4396 N N . THR B 1 236 ? 18.484 30.031 12.398 1 69.94 236 THR B N 1
ATOM 4397 C CA . THR B 1 236 ? 19.797 30.469 12.844 1 69.94 236 THR B CA 1
ATOM 4398 C C . THR B 1 236 ? 20.438 31.406 11.82 1 69.94 236 THR B C 1
ATOM 4400 O O . THR B 1 236 ? 20.094 31.344 10.633 1 69.94 236 THR B O 1
ATOM 4403 N N . TYR B 1 237 ? 20.906 32.469 12.305 1 62.41 237 TYR B N 1
ATOM 4404 C CA . TYR B 1 237 ? 21.656 33.375 11.438 1 62.41 237 TYR B CA 1
ATOM 4405 C C . TYR B 1 237 ? 22.984 33.75 12.062 1 62.41 237 TYR B C 1
ATOM 4407 O O . TYR B 1 237 ? 23.156 33.656 13.281 1 62.41 237 TYR B O 1
ATOM 4415 N N . ASP B 1 238 ? 24.016 33.531 11.219 1 56.31 238 ASP B N 1
ATOM 4416 C CA . ASP B 1 238 ? 25.312 34.062 11.656 1 56.31 238 ASP B CA 1
ATOM 4417 C C . ASP B 1 238 ? 25.281 35.562 11.789 1 56.31 238 ASP B C 1
ATOM 4419 O O . ASP B 1 238 ? 25.047 36.281 10.812 1 56.31 238 ASP B O 1
ATOM 4423 N N . ASN B 1 239 ? 25.219 35.969 13.023 1 53.34 239 ASN B N 1
ATOM 4424 C CA . ASN B 1 239 ? 25.25 37.406 13.305 1 53.34 239 ASN B CA 1
ATOM 4425 C C . ASN B 1 239 ? 26.344 38.094 12.516 1 53.34 239 ASN B C 1
ATOM 4427 O O . ASN B 1 239 ? 26.203 39.281 12.172 1 53.34 239 ASN B O 1
ATOM 4431 N N . GLN B 1 240 ? 27.406 37.375 12.336 1 53.44 240 GLN B N 1
ATOM 4432 C CA . GLN B 1 240 ? 28.516 38.062 11.703 1 53.44 240 GLN B CA 1
ATOM 4433 C C . GLN B 1 240 ? 28.281 38.25 10.211 1 53.44 240 GLN B C 1
ATOM 4435 O O . GLN B 1 240 ? 28.672 39.281 9.625 1 53.44 240 GLN B O 1
ATOM 4440 N N . SER B 1 241 ? 27.797 37.344 9.5 1 54.06 241 SER B N 1
ATOM 4441 C CA . SER B 1 241 ? 27.625 37.438 8.055 1 54.06 241 SER B CA 1
ATOM 4442 C C . SER B 1 241 ? 26.172 37.688 7.68 1 54.06 241 SER B C 1
ATOM 4444 O O . SER B 1 241 ? 25.844 37.781 6.496 1 54.06 241 SER B O 1
ATOM 4446 N N . LYS B 1 242 ? 25.453 38.5 8.352 1 59.75 242 LYS B N 1
ATOM 4447 C CA . LYS B 1 242 ? 24.062 38.969 8.328 1 59.75 242 LYS B CA 1
ATOM 4448 C C . LYS B 1 242 ? 23.453 38.75 6.945 1 59.75 242 LYS B C 1
ATOM 4450 O O . LYS B 1 242 ? 22.5 39.469 6.57 1 59.75 242 LYS B O 1
ATOM 4455 N N . ASP B 1 243 ? 24 37.781 6.117 1 75.12 243 ASP B N 1
ATOM 4456 C CA . ASP B 1 243 ? 23.578 37.812 4.719 1 75.12 243 ASP B CA 1
ATOM 4457 C C . ASP B 1 243 ? 22.531 36.75 4.434 1 75.12 243 ASP B C 1
ATOM 4459 O O . ASP B 1 243 ? 21.531 37 3.764 1 75.12 243 ASP B O 1
ATOM 4463 N N . VAL B 1 244 ? 22.75 35.562 5.066 1 80.75 244 VAL B N 1
ATOM 4464 C CA . VAL B 1 244 ? 21.812 34.5 4.703 1 80.75 244 VAL B CA 1
ATOM 4465 C C . VAL B 1 244 ? 21.031 34.062 5.934 1 80.75 244 VAL B C 1
ATOM 4467 O O . VAL B 1 244 ? 21.609 33.75 6.977 1 80.75 244 VAL B O 1
ATOM 4470 N N . LEU B 1 245 ? 19.766 34.219 5.898 1 85.19 245 LEU B N 1
ATOM 4471 C CA . LEU B 1 245 ? 18.906 33.688 6.934 1 85.19 245 LEU B CA 1
ATOM 4472 C C . LEU B 1 245 ? 18.641 32.188 6.699 1 85.19 245 LEU B C 1
ATOM 4474 O O . LEU B 1 245 ? 18.109 31.812 5.656 1 85.19 245 LEU B O 1
ATOM 4478 N N . LYS B 1 246 ? 19.109 31.391 7.633 1 87.69 246 LYS B N 1
ATOM 4479 C CA . LYS B 1 246 ? 18.906 29.953 7.535 1 87.69 246 LYS B CA 1
ATOM 4480 C C . LYS B 1 246 ? 17.719 29.5 8.398 1 87.69 246 LYS B C 1
ATOM 4482 O O . LYS B 1 246 ? 17.719 29.719 9.609 1 87.69 246 LYS B O 1
ATOM 4487 N N . LEU B 1 247 ? 16.75 28.969 7.664 1 88.38 247 LEU B N 1
ATOM 4488 C CA . LEU B 1 247 ? 15.586 28.406 8.328 1 88.38 247 LEU B CA 1
ATOM 4489 C C . LEU B 1 247 ? 15.711 26.891 8.453 1 88.38 247 LEU B C 1
ATOM 4491 O O . LEU B 1 247 ? 16.25 26.234 7.562 1 88.38 247 LEU B O 1
ATOM 4495 N N . TYR B 1 248 ? 15.18 26.391 9.539 1 89.94 248 TYR B N 1
ATOM 4496 C CA . TYR B 1 248 ? 15.219 24.953 9.789 1 89.94 248 TYR B CA 1
ATOM 4497 C C . TYR B 1 248 ? 13.836 24.438 10.164 1 89.94 248 TYR B C 1
ATOM 4499 O O . TYR B 1 248 ? 13.094 25.094 10.898 1 89.94 248 TYR B O 1
ATOM 4507 N N . ASP B 1 249 ? 13.531 23.281 9.648 1 91.06 249 ASP B N 1
ATOM 4508 C CA . ASP B 1 249 ? 12.305 22.594 10.023 1 91.06 249 ASP B CA 1
ATOM 4509 C C . ASP B 1 249 ? 12.508 21.078 10.023 1 91.06 249 ASP B C 1
ATOM 4511 O O . ASP B 1 249 ? 13.273 20.547 9.211 1 91.06 249 ASP B O 1
ATOM 4515 N N . MET B 1 250 ? 11.883 20.438 10.969 1 90.06 250 MET B N 1
ATOM 4516 C CA . MET B 1 250 ? 11.766 18.969 10.992 1 90.06 250 MET B CA 1
ATOM 4517 C C . MET B 1 250 ? 10.328 18.547 10.742 1 90.06 250 MET B C 1
ATOM 4519 O O . MET B 1 250 ? 9.422 18.953 11.469 1 90.06 250 MET B O 1
ATOM 4523 N N . PRO B 1 251 ? 10.117 17.734 9.727 1 90.69 251 PRO B N 1
ATOM 4524 C CA . PRO B 1 251 ? 8.734 17.359 9.406 1 90.69 251 PRO B CA 1
ATOM 4525 C C . PRO B 1 251 ? 8.094 16.484 10.484 1 90.69 251 PRO B C 1
ATOM 4527 O O . PRO B 1 251 ? 8.25 15.266 10.469 1 90.69 251 PRO B O 1
ATOM 4530 N N . THR B 1 252 ? 7.262 17.031 11.25 1 86.62 252 THR B N 1
ATOM 4531 C CA . THR B 1 252 ? 6.645 16.297 12.352 1 86.62 252 THR B CA 1
ATOM 4532 C C . THR B 1 252 ? 5.582 15.336 11.836 1 86.62 252 THR B C 1
ATOM 4534 O O . THR B 1 252 ? 5.172 14.414 12.555 1 86.62 252 THR B O 1
ATOM 4537 N N . THR B 1 253 ? 5.18 15.555 10.625 1 85.75 253 THR B N 1
ATOM 4538 C CA . THR B 1 253 ? 4.207 14.672 10 1 85.75 253 THR B CA 1
ATOM 4539 C C . THR B 1 253 ? 4.734 13.242 9.945 1 85.75 253 THR B C 1
ATOM 4541 O O . THR B 1 253 ? 3.959 12.289 9.82 1 85.75 253 THR B O 1
ATOM 4544 N N . LEU B 1 254 ? 6.016 13.031 10.062 1 89.56 254 LEU B N 1
ATOM 4545 C CA . LEU B 1 254 ? 6.656 11.719 10 1 89.56 254 LEU B CA 1
ATOM 4546 C C . LEU B 1 254 ? 6.254 10.867 11.195 1 89.56 254 LEU B C 1
ATOM 4548 O O . LEU B 1 254 ? 6.395 9.641 11.156 1 89.56 254 LEU B O 1
ATOM 4552 N N . GLY B 1 255 ? 5.793 11.492 12.25 1 85.56 255 GLY B N 1
ATOM 4553 C CA . GLY B 1 255 ? 5.324 10.742 13.406 1 85.56 255 GLY B CA 1
ATOM 4554 C C . GLY B 1 255 ? 4.168 9.82 13.086 1 85.56 255 GLY B C 1
ATOM 4555 O O . GLY B 1 255 ? 4 8.773 13.727 1 85.56 255 GLY B O 1
ATOM 4556 N N . GLY B 1 256 ? 3.404 10.195 12.109 1 83.69 256 GLY B N 1
ATOM 4557 C CA . GLY B 1 256 ? 2.295 9.352 11.68 1 83.69 256 GLY B CA 1
ATOM 4558 C C . GLY B 1 256 ? 2.738 8.016 11.125 1 83.69 256 GLY B C 1
ATOM 4559 O O . GLY B 1 256 ? 2.059 7.004 11.312 1 83.69 256 GLY B O 1
ATOM 4560 N N . ILE B 1 257 ? 3.906 8.023 10.5 1 86.31 257 ILE B N 1
ATOM 4561 C CA . ILE B 1 257 ? 4.426 6.793 9.906 1 86.31 257 ILE B CA 1
ATOM 4562 C C . ILE B 1 257 ? 4.773 5.793 11.008 1 86.31 257 ILE B C 1
ATOM 4564 O O . ILE B 1 257 ? 4.465 4.605 10.898 1 86.31 257 ILE B O 1
ATOM 4568 N N . ASP B 1 258 ? 5.398 6.312 12.023 1 83.81 258 ASP B N 1
ATOM 4569 C CA . ASP B 1 258 ? 5.797 5.449 13.133 1 83.81 258 ASP B CA 1
ATOM 4570 C C . ASP B 1 258 ? 4.586 4.746 13.742 1 83.81 258 ASP B C 1
ATOM 4572 O O . ASP B 1 258 ? 4.605 3.527 13.93 1 83.81 258 ASP B O 1
ATOM 4576 N N . LYS B 1 259 ? 3.592 5.473 13.992 1 81.81 259 LYS B N 1
ATOM 4577 C CA . LYS B 1 259 ? 2.379 4.91 14.578 1 81.81 259 LYS B CA 1
ATOM 4578 C C . LYS B 1 259 ? 1.727 3.904 13.641 1 81.81 259 LYS B C 1
ATOM 4580 O O . LYS B 1 259 ? 1.26 2.85 14.07 1 81.81 259 LYS B O 1
ATOM 4585 N N . ALA B 1 260 ? 1.69 4.254 12.398 1 81 260 ALA B N 1
ATOM 4586 C CA . ALA B 1 260 ? 1.105 3.363 11.398 1 81 260 ALA B CA 1
ATOM 4587 C C . ALA B 1 260 ? 1.866 2.043 11.328 1 81 260 ALA B C 1
ATOM 4589 O O . ALA B 1 260 ? 1.259 0.974 11.242 1 81 260 ALA B O 1
ATOM 4590 N N . ILE B 1 261 ? 3.166 2.088 11.383 1 81.81 261 ILE B N 1
ATOM 4591 C CA . ILE B 1 261 ? 4.012 0.901 11.305 1 81.81 261 ILE B CA 1
ATOM 4592 C C . ILE B 1 261 ? 3.785 0.026 12.539 1 81.81 261 ILE B C 1
ATOM 4594 O O . ILE B 1 261 ? 3.715 -1.2 12.43 1 81.81 261 ILE B O 1
ATOM 4598 N N . GLU B 1 262 ? 3.652 0.624 13.617 1 78.75 262 GLU B N 1
ATOM 4599 C CA . GLU B 1 262 ? 3.369 -0.129 14.836 1 78.75 262 GLU B CA 1
ATOM 4600 C C . GLU B 1 262 ? 2.047 -0.883 14.727 1 78.75 262 GLU B C 1
ATOM 4602 O O . GLU B 1 262 ? 1.951 -2.043 15.133 1 78.75 262 GLU B O 1
ATOM 4607 N N . MET B 1 263 ? 1.18 -0.25 14.18 1 73.56 263 MET B N 1
ATOM 4608 C CA . MET B 1 263 ? -0.131 -0.87 14.008 1 73.56 263 MET B CA 1
ATOM 4609 C C . MET B 1 263 ? -0.074 -1.984 12.969 1 73.56 263 MET B C 1
ATOM 4611 O O . MET B 1 263 ? -0.616 -3.07 13.188 1 73.56 263 MET B O 1
ATOM 4615 N N . PHE B 1 264 ? 0.659 -1.723 11.992 1 70.94 264 PHE B N 1
ATOM 4616 C CA . PHE B 1 264 ? 0.819 -2.688 10.914 1 70.94 264 PHE B CA 1
ATOM 4617 C C . PHE B 1 264 ? 1.521 -3.945 11.406 1 70.94 264 PHE B C 1
ATOM 4619 O O . PHE B 1 264 ? 1.146 -5.059 11.039 1 70.94 264 PHE B O 1
ATOM 4626 N N . MET B 1 265 ? 2.492 -3.734 12.18 1 70.06 265 MET B N 1
ATOM 4627 C CA . MET B 1 265 ? 3.309 -4.844 12.664 1 70.06 265 MET B CA 1
ATOM 4628 C C . MET B 1 265 ? 2.645 -5.527 13.859 1 70.06 265 MET B C 1
ATOM 4630 O O . MET B 1 265 ? 3.184 -6.488 14.406 1 70.06 265 MET B O 1
ATOM 4634 N N . ARG B 1 266 ? 1.463 -5.141 14.289 1 64.38 266 ARG B N 1
ATOM 4635 C CA . ARG B 1 266 ? 0.77 -5.664 15.461 1 64.38 266 ARG B CA 1
ATOM 4636 C C . ARG B 1 266 ? 1.696 -5.707 16.672 1 64.38 266 ARG B C 1
ATOM 4638 O O . ARG B 1 266 ? 1.847 -6.754 17.312 1 64.38 266 ARG B O 1
ATOM 4645 N N . LYS B 1 267 ? 2.246 -4.637 17 1 68.19 267 LYS B N 1
ATOM 4646 C CA . LYS B 1 267 ? 3.279 -4.555 18.031 1 68.19 267 LYS B CA 1
ATOM 4647 C C . LYS B 1 267 ? 2.727 -4.953 19.391 1 68.19 267 LYS B C 1
ATOM 4649 O O . LYS B 1 267 ? 1.687 -4.449 19.812 1 68.19 267 LYS B O 1
ATOM 4654 N N . GLY B 1 268 ? 3.256 -6 19.891 1 64.56 268 GLY B N 1
ATOM 4655 C CA . GLY B 1 268 ? 2.871 -6.48 21.203 1 64.56 268 GLY B CA 1
ATOM 4656 C C . GLY B 1 268 ? 3.98 -6.363 22.234 1 64.56 268 GLY B C 1
ATOM 4657 O O . GLY B 1 268 ? 3.965 -7.055 23.25 1 64.56 268 GLY B O 1
ATOM 4658 N N . HIS B 1 269 ? 5.051 -5.703 21.922 1 63.66 269 HIS B N 1
ATOM 4659 C CA . HIS B 1 269 ? 6.215 -5.582 22.797 1 63.66 269 HIS B CA 1
ATOM 4660 C C . HIS B 1 269 ? 6.703 -4.141 22.859 1 63.66 269 HIS B C 1
ATOM 4662 O O . HIS B 1 269 ? 6.254 -3.289 22.094 1 63.66 269 HIS B O 1
ATOM 4668 N N . ILE B 1 270 ? 7.48 -3.945 23.969 1 71.75 270 ILE B N 1
ATOM 4669 C CA . ILE B 1 270 ? 8.133 -2.646 24.078 1 71.75 270 ILE B CA 1
ATOM 4670 C C . ILE B 1 270 ? 9.445 -2.65 23.297 1 71.75 270 ILE B C 1
ATOM 4672 O O . ILE B 1 270 ? 10.188 -3.631 23.328 1 71.75 270 ILE B O 1
ATOM 4676 N N . GLY B 1 271 ? 9.742 -1.499 22.656 1 71.06 271 GLY B N 1
ATOM 4677 C CA . GLY B 1 271 ? 10.922 -1.419 21.812 1 71.06 271 GLY B CA 1
ATOM 4678 C C . GLY B 1 271 ? 10.617 -1.661 20.344 1 71.06 271 GLY B C 1
ATOM 4679 O O . GLY B 1 271 ? 9.453 -1.814 19.953 1 71.06 271 GLY B O 1
ATOM 4680 N N . LYS B 1 272 ? 11.594 -1.66 19.516 1 80.12 272 LYS B N 1
ATOM 4681 C CA . LYS B 1 272 ? 11.438 -1.851 18.078 1 80.12 272 LYS B CA 1
ATOM 4682 C C . LYS B 1 272 ? 12.219 -3.068 17.594 1 80.12 272 LYS B C 1
ATOM 4684 O O . LYS B 1 272 ? 13.383 -3.244 17.953 1 80.12 272 LYS B O 1
ATOM 4689 N N . THR B 1 273 ? 11.547 -3.889 16.938 1 78.19 273 THR B N 1
ATOM 4690 C CA . THR B 1 273 ? 12.219 -5.027 16.312 1 78.19 273 THR B CA 1
ATOM 4691 C C . THR B 1 273 ? 13.062 -4.574 15.133 1 78.19 273 THR B C 1
ATOM 4693 O O . THR B 1 273 ? 12.953 -3.432 14.68 1 78.19 273 THR B O 1
ATOM 4696 N N . SER B 1 274 ? 14 -5.414 14.695 1 79.5 274 SER B N 1
ATOM 4697 C CA . SER B 1 274 ? 14.82 -5.129 13.523 1 79.5 274 SER B CA 1
ATOM 4698 C C . SER B 1 274 ? 13.953 -4.895 12.289 1 79.5 274 SER B C 1
ATOM 4700 O O . SER B 1 274 ? 14.258 -4.027 11.469 1 79.5 274 SER B O 1
ATOM 4702 N N . GLN B 1 275 ? 12.883 -5.586 12.219 1 80.12 275 GLN B N 1
ATOM 4703 C CA . GLN B 1 275 ? 11.984 -5.453 11.07 1 80.12 275 GLN B CA 1
ATOM 4704 C C . GLN B 1 275 ? 11.281 -4.098 11.078 1 80.12 275 GLN B C 1
ATOM 4706 O O . GLN B 1 275 ? 11.117 -3.473 10.031 1 80.12 275 GLN B O 1
ATOM 4711 N N . GLN B 1 276 ? 10.875 -3.75 12.242 1 81.12 276 GLN B N 1
ATOM 4712 C CA . GLN B 1 276 ? 10.25 -2.438 12.367 1 81.12 276 GLN B CA 1
ATOM 4713 C C . GLN B 1 276 ? 11.211 -1.33 11.945 1 81.12 276 GLN B C 1
ATOM 4715 O O . GLN B 1 276 ? 10.828 -0.404 11.227 1 81.12 276 GLN B O 1
ATOM 4720 N N . LYS B 1 277 ? 12.422 -1.441 12.336 1 83.69 277 LYS B N 1
ATOM 4721 C CA . LYS B 1 277 ? 13.43 -0.443 12.008 1 83.69 277 LYS B CA 1
ATOM 4722 C C . LYS B 1 277 ? 13.695 -0.393 10.508 1 83.69 277 LYS B C 1
ATOM 4724 O O . LYS B 1 277 ? 13.836 0.688 9.938 1 83.69 277 LYS B O 1
ATOM 4729 N N . LEU B 1 278 ? 13.75 -1.512 9.922 1 83.44 278 LEU B N 1
ATOM 4730 C CA . LEU B 1 278 ? 13.984 -1.583 8.484 1 83.44 278 LEU B CA 1
ATOM 4731 C C . LEU B 1 278 ? 12.844 -0.924 7.715 1 83.44 278 LEU B C 1
ATOM 4733 O O . LEU B 1 278 ? 13.078 -0.205 6.742 1 83.44 278 LEU B O 1
ATOM 4737 N N . LEU B 1 279 ? 11.648 -1.199 8.164 1 84.94 279 LEU B N 1
ATOM 4738 C CA . LEU B 1 279 ? 10.484 -0.607 7.512 1 84.94 279 LEU B CA 1
ATOM 4739 C C . LEU B 1 279 ? 10.492 0.911 7.656 1 84.94 279 LEU B C 1
ATOM 4741 O O . LEU B 1 279 ? 10.203 1.632 6.699 1 84.94 279 LEU B O 1
ATOM 4745 N N . GLU B 1 280 ? 10.805 1.363 8.812 1 85.81 280 GLU B N 1
ATOM 4746 C CA . GLU B 1 280 ? 10.898 2.799 9.062 1 85.81 280 GLU B CA 1
ATOM 4747 C C . GLU B 1 280 ? 11.953 3.443 8.164 1 85.81 280 GLU B C 1
ATOM 4749 O O . GLU B 1 280 ? 11.727 4.516 7.598 1 85.81 280 GLU B O 1
ATOM 4754 N N . GLU B 1 281 ? 13.031 2.822 8.07 1 85.94 281 GLU B N 1
ATOM 4755 C CA . GLU B 1 281 ? 14.109 3.332 7.238 1 85.94 281 GLU B CA 1
ATOM 4756 C C . GLU B 1 281 ? 13.672 3.443 5.777 1 85.94 281 GLU B C 1
ATOM 4758 O O . GLU B 1 281 ? 14 4.422 5.102 1 85.94 281 GLU B O 1
ATOM 4763 N N . ARG B 1 282 ? 13.023 2.51 5.363 1 85.06 282 ARG B N 1
ATOM 4764 C CA . ARG B 1 282 ? 12.539 2.521 3.99 1 85.06 282 ARG B CA 1
ATOM 4765 C C . ARG B 1 282 ? 11.578 3.684 3.758 1 85.06 282 ARG B C 1
ATOM 4767 O O . ARG B 1 282 ? 11.68 4.387 2.75 1 85.06 282 ARG B O 1
ATOM 4774 N N . GLU B 1 283 ? 10.625 3.816 4.668 1 87.12 283 GLU B N 1
ATOM 4775 C CA . GLU B 1 283 ? 9.648 4.898 4.555 1 87.12 283 GLU B CA 1
ATOM 4776 C C . GLU B 1 283 ? 10.328 6.262 4.609 1 87.12 283 GLU B C 1
ATOM 4778 O O . GLU B 1 283 ? 9.961 7.18 3.873 1 87.12 283 GLU B O 1
ATOM 4783 N N . LEU B 1 284 ? 11.32 6.375 5.469 1 88.69 284 LEU B N 1
ATOM 4784 C CA . LEU B 1 284 ? 12.047 7.633 5.586 1 88.69 284 LEU B CA 1
ATOM 4785 C C . LEU B 1 284 ? 12.805 7.941 4.301 1 88.69 284 LEU B C 1
ATOM 4787 O O . LEU B 1 284 ? 12.812 9.086 3.834 1 88.69 284 LEU B O 1
ATOM 4791 N N . ARG B 1 285 ? 13.422 6.961 3.785 1 87.88 285 ARG B N 1
ATOM 4792 C CA . ARG B 1 285 ? 14.141 7.133 2.527 1 87.88 285 ARG B CA 1
ATOM 4793 C C . ARG B 1 285 ? 13.195 7.562 1.409 1 87.88 285 ARG B C 1
ATOM 4795 O O . ARG B 1 285 ? 13.523 8.445 0.619 1 87.88 285 ARG B O 1
ATOM 4802 N N . ASN B 1 286 ? 12.109 6.895 1.343 1 87.38 286 ASN B N 1
ATOM 4803 C CA . ASN B 1 286 ? 11.141 7.25 0.312 1 87.38 286 ASN B CA 1
ATOM 4804 C C . ASN B 1 286 ? 10.617 8.672 0.503 1 87.38 286 ASN B C 1
ATOM 4806 O O . ASN B 1 286 ? 10.422 9.398 -0.469 1 87.38 286 ASN B O 1
ATOM 4810 N N . PHE B 1 287 ? 10.312 9.086 1.732 1 91.62 287 PHE B N 1
ATOM 4811 C CA . PHE B 1 287 ? 9.898 10.453 2.023 1 91.62 287 PHE B CA 1
ATOM 4812 C C . PHE B 1 287 ? 10.914 11.453 1.492 1 91.62 287 PHE B C 1
ATOM 4814 O O . PHE B 1 287 ? 10.562 12.391 0.771 1 91.62 287 PHE B O 1
ATOM 4821 N N . GLN B 1 288 ? 12.125 11.164 1.841 1 91.81 288 GLN B N 1
ATOM 4822 C CA . GLN B 1 288 ? 13.211 12.062 1.451 1 91.81 288 GLN B CA 1
ATOM 4823 C C . GLN B 1 288 ? 13.328 12.156 -0.067 1 91.81 288 GLN B C 1
ATOM 4825 O O . GLN B 1 288 ? 13.438 13.25 -0.618 1 91.81 288 GLN B O 1
ATOM 4830 N N . THR B 1 289 ? 13.312 11.023 -0.716 1 89.38 289 THR B N 1
ATOM 4831 C CA . THR B 1 289 ? 13.461 10.984 -2.166 1 89.38 289 THR B CA 1
ATOM 4832 C C . THR B 1 289 ? 12.297 11.703 -2.852 1 89.38 289 THR B C 1
ATOM 4834 O O . THR B 1 289 ? 12.508 12.469 -3.791 1 89.38 289 THR B O 1
ATOM 4837 N N . THR B 1 290 ? 11.117 11.422 -2.404 1 89.25 290 THR B N 1
ATOM 4838 C CA . THR B 1 290 ? 9.938 12.078 -2.961 1 89.25 290 THR B CA 1
ATOM 4839 C C . THR B 1 290 ? 10.016 13.586 -2.76 1 89.25 290 THR B C 1
ATOM 4841 O O . THR B 1 290 ? 9.797 14.359 -3.699 1 89.25 290 THR B O 1
ATOM 4844 N N . LEU B 1 291 ? 10.344 14.008 -1.555 1 93.31 291 LEU B N 1
ATOM 4845 C CA . LEU B 1 291 ? 10.453 15.43 -1.235 1 93.31 291 LEU B CA 1
ATOM 4846 C C . LEU B 1 291 ? 11.523 16.094 -2.094 1 93.31 291 LEU B C 1
ATOM 4848 O O . LEU B 1 291 ? 11.305 17.188 -2.627 1 93.31 291 LEU B O 1
ATOM 4852 N N . GLN B 1 292 ? 12.609 15.43 -2.217 1 93.44 292 GLN B N 1
ATOM 4853 C CA . GLN B 1 292 ? 13.688 15.977 -3.035 1 93.44 292 GLN B CA 1
ATOM 4854 C C . GLN B 1 292 ? 13.234 16.188 -4.477 1 93.44 292 GLN B C 1
ATOM 4856 O O . GLN B 1 292 ? 13.539 17.219 -5.086 1 93.44 292 GLN B O 1
ATOM 4861 N N . ASN B 1 293 ? 12.555 15.242 -4.984 1 90.38 293 ASN B N 1
ATOM 4862 C CA . ASN B 1 293 ? 12.055 15.359 -6.352 1 90.38 293 ASN B CA 1
ATOM 4863 C C . ASN B 1 293 ? 11.078 16.531 -6.496 1 90.38 293 ASN B C 1
ATOM 4865 O O . ASN B 1 293 ? 11.102 17.234 -7.504 1 90.38 293 ASN B O 1
ATOM 4869 N N . LEU B 1 294 ? 10.18 16.688 -5.543 1 90.88 294 LEU B N 1
ATOM 4870 C CA . LEU B 1 294 ? 9.242 17.812 -5.555 1 90.88 294 LEU B CA 1
ATOM 4871 C C . LEU B 1 294 ? 9.984 19.141 -5.504 1 90.88 294 LEU B C 1
ATOM 4873 O O . LEU B 1 294 ? 9.648 20.062 -6.242 1 90.88 294 LEU B O 1
ATOM 4877 N N . ILE B 1 295 ? 10.992 19.234 -4.66 1 94.25 295 ILE B N 1
ATOM 4878 C CA . ILE B 1 295 ? 11.805 20.438 -4.508 1 94.25 295 ILE B CA 1
ATOM 4879 C C . ILE B 1 295 ? 12.523 20.75 -5.82 1 94.25 295 ILE B C 1
ATOM 4881 O O . ILE B 1 295 ? 12.492 21.891 -6.301 1 94.25 295 ILE B O 1
ATOM 4885 N N . ASP B 1 296 ? 13.094 19.734 -6.375 1 92.69 296 ASP B N 1
ATOM 4886 C CA . ASP B 1 296 ? 13.867 19.891 -7.602 1 92.69 296 ASP B CA 1
ATOM 4887 C C . ASP B 1 296 ? 12.984 20.375 -8.75 1 92.69 296 ASP B C 1
ATOM 4889 O O . ASP B 1 296 ? 13.461 21.047 -9.664 1 92.69 296 ASP B O 1
ATOM 4893 N N . ASN B 1 297 ? 11.758 20.109 -8.68 1 90.94 297 ASN B N 1
ATOM 4894 C CA . ASN B 1 297 ? 10.852 20.422 -9.781 1 90.94 297 ASN B CA 1
ATOM 4895 C C . ASN B 1 297 ? 10.117 21.734 -9.555 1 90.94 297 ASN B C 1
ATOM 4897 O O . ASN B 1 297 ? 9.234 22.109 -10.336 1 90.94 297 ASN B O 1
ATOM 4901 N N . ASP B 1 298 ? 10.414 22.391 -8.516 1 92.06 298 ASP B N 1
ATOM 4902 C CA . ASP B 1 298 ? 9.781 23.672 -8.203 1 92.06 298 ASP B CA 1
ATOM 4903 C C . ASP B 1 298 ? 10.766 24.828 -8.352 1 92.06 298 ASP B C 1
ATOM 4905 O O . ASP B 1 298 ? 11.812 24.844 -7.699 1 92.06 298 ASP B O 1
ATOM 4909 N N . ALA B 1 299 ? 10.438 25.797 -9.102 1 90.38 299 ALA B N 1
ATOM 4910 C CA . ALA B 1 299 ? 11.336 26.891 -9.453 1 90.38 299 ALA B CA 1
ATOM 4911 C C . ALA B 1 299 ? 11.695 27.719 -8.227 1 90.38 299 ALA B C 1
ATOM 4913 O O . ALA B 1 299 ? 12.805 28.234 -8.117 1 90.38 299 ALA B O 1
ATOM 4914 N N . PHE B 1 300 ? 10.797 27.828 -7.297 1 90.12 300 PHE B N 1
ATOM 4915 C CA . PHE B 1 300 ? 11.031 28.656 -6.117 1 90.12 300 PHE B CA 1
ATOM 4916 C C . PHE B 1 300 ? 11.852 27.891 -5.082 1 90.12 300 PHE B C 1
ATOM 4918 O O . PHE B 1 300 ? 12.562 28.5 -4.273 1 90.12 300 PHE B O 1
ATOM 4925 N N . CYS B 1 301 ? 11.797 26.562 -5.148 1 93.88 301 CYS B N 1
ATOM 4926 C CA . CYS B 1 301 ? 12.328 25.781 -4.043 1 93.88 301 CYS B CA 1
ATOM 4927 C C . CYS B 1 301 ? 13.695 25.203 -4.387 1 93.88 301 CYS B C 1
ATOM 4929 O O . CYS B 1 301 ? 14.539 25.031 -3.508 1 93.88 301 CYS B O 1
ATOM 4931 N N . ARG B 1 302 ? 13.984 24.953 -5.602 1 91.94 302 ARG B N 1
ATOM 4932 C CA . ARG B 1 302 ? 15.117 24.156 -6.047 1 91.94 302 ARG B CA 1
ATOM 4933 C C . ARG B 1 302 ? 16.438 24.766 -5.602 1 91.94 302 ARG B C 1
ATOM 4935 O O . ARG B 1 302 ? 17.391 24.062 -5.266 1 91.94 302 ARG B O 1
ATOM 4942 N N . ASN B 1 303 ? 16.516 26.016 -5.41 1 90.31 303 ASN B N 1
ATOM 4943 C CA . ASN B 1 303 ? 17.812 26.625 -5.125 1 90.31 303 ASN B CA 1
ATOM 4944 C C . ASN B 1 303 ? 17.922 27.062 -3.668 1 90.31 303 ASN B C 1
ATOM 4946 O O . ASN B 1 303 ? 18.984 27.484 -3.215 1 90.31 303 ASN B O 1
ATOM 4950 N N . ILE B 1 304 ? 16.844 26.938 -2.941 1 92.56 304 ILE B N 1
ATOM 4951 C CA . ILE B 1 304 ? 16.906 27.531 -1.604 1 92.56 304 ILE B CA 1
ATOM 4952 C C . ILE B 1 304 ? 16.641 26.438 -0.56 1 92.56 304 ILE B C 1
ATOM 4954 O O . ILE B 1 304 ? 16.906 26.641 0.627 1 92.56 304 ILE B O 1
ATOM 4958 N N . VAL B 1 305 ? 16.078 25.312 -0.917 1 95.62 305 VAL B N 1
ATOM 4959 C CA . VAL B 1 305 ? 15.711 24.281 0.047 1 95.62 305 VAL B CA 1
ATOM 4960 C C . VAL B 1 305 ? 16.766 23.172 0.037 1 95.62 305 VAL B C 1
ATOM 4962 O O . VAL B 1 305 ? 17.188 22.703 -1.029 1 95.62 305 VAL B O 1
ATOM 4965 N N . LYS B 1 306 ? 17.188 22.766 1.179 1 95.81 306 LYS B N 1
ATOM 4966 C CA . LYS B 1 306 ? 18.125 21.656 1.345 1 95.81 306 LYS B CA 1
ATOM 4967 C C . LYS B 1 306 ? 17.594 20.625 2.35 1 95.81 306 LYS B C 1
ATOM 4969 O O . LYS B 1 306 ? 17.031 21 3.383 1 95.81 306 LYS B O 1
ATOM 4974 N N . ILE B 1 307 ? 17.734 19.406 1.995 1 95.88 307 ILE B N 1
ATOM 4975 C CA . ILE B 1 307 ? 17.422 18.328 2.928 1 95.88 307 ILE B CA 1
ATOM 4976 C C . ILE B 1 307 ? 18.703 17.875 3.631 1 95.88 307 ILE B C 1
ATOM 4978 O O . ILE B 1 307 ? 19.688 17.547 2.977 1 95.88 307 ILE B O 1
ATOM 4982 N N . ILE B 1 308 ? 18.641 17.891 4.922 1 94.25 308 ILE B N 1
ATOM 4983 C CA . ILE B 1 308 ? 19.812 17.5 5.688 1 94.25 308 ILE B CA 1
ATOM 4984 C C . ILE B 1 308 ? 19.438 16.406 6.688 1 94.25 308 ILE B C 1
ATOM 4986 O O . ILE B 1 308 ? 18.266 16.266 7.035 1 94.25 308 ILE B O 1
ATOM 4990 N N . GLN B 1 309 ? 20.406 15.656 7.172 1 92.31 309 GLN B N 1
ATOM 4991 C CA . GLN B 1 309 ? 20.172 14.562 8.117 1 92.31 309 GLN B CA 1
ATOM 4992 C C . GLN B 1 309 ? 20.438 15.016 9.547 1 92.31 309 GLN B C 1
ATOM 4994 O O . GLN B 1 309 ? 21.375 15.781 9.805 1 92.31 309 GLN B O 1
ATOM 4999 N N . GLU B 1 310 ? 19.531 14.508 10.344 1 88.75 310 GLU B N 1
ATOM 5000 C CA . GLU B 1 310 ? 19.781 14.719 11.766 1 88.75 310 GLU B CA 1
ATOM 5001 C C . GLU B 1 310 ? 21.094 14.078 12.195 1 88.75 310 GLU B C 1
ATOM 5003 O O . GLU B 1 310 ? 21.359 12.914 11.883 1 88.75 310 GLU B O 1
ATOM 5008 N N . GLU B 1 311 ? 22.109 14.82 12.555 1 76.75 311 GLU B N 1
ATOM 5009 C CA . GLU B 1 311 ? 23.422 14.344 13.008 1 76.75 311 GLU B CA 1
ATOM 5010 C C . GLU B 1 311 ? 23.328 13.734 14.406 1 76.75 311 GLU B C 1
ATOM 5012 O O . GLU B 1 311 ? 22.5 14.164 15.219 1 76.75 311 GLU B O 1
#